Protein AF-0000000085017156 (afdb_homodimer)

Nearest PDB structures (foldseek):
  8r8n-assembly1_A  TM=7.788E-01  e=1.182E+00  synthetic construct
  6ie0-assembly2_D  TM=6.799E-01  e=1.915E+00  Bacillus subtilis subsp. subtilis str. 168
  2w43-assembly1_B  TM=5.289E-01  e=8.742E-01  Sulfurisphaera tokodaii
  4rdi-assembly1_A  TM=3.377E-01  e=1.432E-01  Escherichia coli
  4d7a-assembly1_B  TM=3.390E-01  e=3.850E-02  Escherichia coli K-12

Solvent-accessible surface area (backbone atoms only — not comparable to full-atom values): 27266 Å² total; per-residue (Å²): 95,56,35,33,30,32,40,78,35,66,10,46,35,32,31,46,71,68,34,80,76,44,66,38,75,46,70,22,38,32,42,58,64,44,29,73,76,68,62,40,72,56,54,42,51,66,54,46,51,52,51,52,51,46,40,32,71,72,44,12,53,71,41,73,66,38,49,48,66,31,86,66,73,81,54,92,76,42,72,30,41,30,50,24,35,21,36,75,68,58,74,23,64,30,34,28,44,66,31,75,26,29,11,17,32,39,32,60,40,35,33,39,44,23,22,44,38,52,84,57,68,42,74,74,43,34,33,47,34,70,62,40,44,50,53,39,44,76,58,56,31,42,60,73,30,74,83,57,5,48,78,43,60,56,62,40,49,53,50,43,43,73,73,65,51,72,42,34,36,32,58,31,64,45,70,69,54,21,44,56,30,37,74,72,58,35,44,27,32,36,38,76,37,57,53,55,79,82,54,80,59,52,62,71,33,32,21,26,34,45,29,65,34,14,40,47,62,69,70,62,56,67,70,45,35,21,34,40,46,36,51,62,28,36,38,10,36,33,73,67,27,31,46,36,53,46,51,31,49,67,77,48,67,22,34,35,37,38,75,45,81,49,77,60,72,42,88,67,45,37,33,57,58,59,96,55,32,32,31,32,39,78,34,66,9,47,33,34,32,45,70,69,34,80,77,45,67,37,76,47,70,22,37,32,39,58,65,45,29,72,77,68,62,40,73,55,54,40,51,65,54,47,51,52,51,53,52,45,40,33,71,72,45,12,53,70,41,71,66,39,50,48,65,30,86,66,74,81,53,91,74,42,72,30,43,30,51,23,36,22,36,74,68,59,75,24,65,31,36,31,43,66,31,74,24,29,11,17,34,37,33,60,39,36,33,39,44,23,24,44,38,54,84,57,69,44,74,75,42,33,33,47,34,68,62,40,45,51,53,39,44,76,56,56,31,42,60,74,30,73,83,57,6,49,77,45,59,56,61,39,48,52,50,43,45,72,73,64,53,72,42,34,35,32,57,32,63,44,69,68,54,21,44,56,30,37,74,73,58,34,46,25,32,36,38,75,37,56,52,55,80,83,53,81,58,52,61,72,32,32,21,25,34,45,28,66,34,14,40,47,62,68,70,62,56,67,70,46,34,21,34,40,47,34,52,64,29,35,39,10,35,32,74,66,28,30,47,38,53,47,52,31,50,68,77,48,67,23,34,36,36,38,76,47,79,48,76,63,72,44,89,66,45,36,33,56,57,60

Secondary structure (DSSP, 8-state):
-EEEEEETTTEEEEEETTEEEEEPPPS--B-HHHHHHH--SS--HHHHHHHHHHHHHHH-TTSTT------S-SSSS-HHHHHHHHHHTTS-SEEEEEETTTEEEEE--HHHHHHHHTT--EEEE----HHHHHHHHHTTEEES-TTT----HHHHHHHHHHTT-SSEEEEESSHHHHHHHHHTTPEEEE-S-TTPPP-TTHHHH-SEEE-TT-HHHHHH----SEEE-SSS-EEE-SHHHHHHHHHHHTT-SSEEEEE-PSP---SS--BS--/-EEEEEETTTEEEEEETTEEEEEPPPS--B-HHHHHHH--SS--HHHHHHHHHHHHHHH-TTSTT------S-SSSS-HHHHHHHHHHTTS-SEEEEEETTTEEEEE--HHHHHHHHTT--EEEE----HHHHHHHHHTTEEES-TTT----HHHHHHHHHHTT-SSEEEEESSHHHHHHHHHTTPEEEE-S-TTPPP-TTHHHH-SEEE-TT-HHHHHH----SEEE-SSS-EEE-SHHHHHHHHHHHTT-SSEEEEE-PSP---SS--BS--

Structure (mmCIF, N/CA/C/O backbone):
data_AF-0000000085017156-model_v1
#
loop_
_entity.id
_entity.type
_entity.pdbx_description
1 polymer 'Methanogenesis marker protein 8'
#
loop_
_atom_site.group_PDB
_atom_site.id
_atom_site.type_symbol
_atom_site.label_atom_id
_atom_site.label_alt_id
_atom_site.label_comp_id
_atom_site.label_asym_id
_atom_site.label_entity_id
_atom_site.label_seq_id
_atom_site.pdbx_PDB_ins_code
_atom_site.Cartn_x
_atom_site.Cartn_y
_atom_site.Cartn_z
_atom_site.occupancy
_atom_site.B_iso_or_equiv
_atom_site.auth_seq_id
_atom_site.auth_comp_id
_atom_site.auth_asym_id
_atom_site.auth_atom_id
_atom_site.pdbx_PDB_model_num
ATOM 1 N N . MET A 1 1 ? 1.215 -35.625 -26.469 1 91 1 MET A N 1
ATOM 2 C CA . MET A 1 1 ? 1.948 -35.094 -25.328 1 91 1 MET A CA 1
ATOM 3 C C . MET A 1 1 ? 1.06 -35.031 -24.094 1 91 1 MET A C 1
ATOM 5 O O . MET A 1 1 ? -0.112 -34.656 -24.172 1 91 1 MET A O 1
ATOM 9 N N . ARG A 1 2 ? 1.59 -35.531 -22.953 1 96.69 2 ARG A N 1
ATOM 10 C CA . ARG A 1 2 ? 0.838 -35.656 -21.719 1 96.69 2 ARG A CA 1
ATOM 11 C C . ARG A 1 2 ? 1.149 -34.5 -20.766 1 96.69 2 ARG A C 1
ATOM 13 O O . ARG A 1 2 ? 2.307 -34.125 -20.625 1 96.69 2 ARG A O 1
ATOM 20 N N . HIS A 1 3 ? 0.114 -33.969 -20.172 1 98.31 3 HIS A N 1
ATOM 21 C CA . HIS A 1 3 ? 0.19 -32.906 -19.156 1 98.31 3 HIS A CA 1
ATOM 22 C C . HIS A 1 3 ? -0.714 -33.25 -17.969 1 98.31 3 HIS A C 1
ATOM 24 O O . HIS A 1 3 ? -1.795 -33.812 -18.156 1 98.31 3 HIS A O 1
ATOM 30 N N . VAL A 1 4 ? -0.278 -32.969 -16.797 1 98.5 4 VAL A N 1
ATOM 31 C CA . VAL A 1 4 ? -1.047 -33.156 -15.562 1 98.5 4 VAL A CA 1
ATOM 32 C C . VAL A 1 4 ? -1.083 -31.859 -14.766 1 98.5 4 VAL A C 1
ATOM 34 O O . VAL A 1 4 ? -0.052 -31.203 -14.578 1 98.5 4 VAL A O 1
ATOM 37 N N . MET A 1 5 ? -2.207 -31.438 -14.336 1 98 5 MET A N 1
ATOM 38 C CA . MET A 1 5 ? -2.324 -30.266 -13.477 1 98 5 MET A CA 1
ATOM 39 C C . MET A 1 5 ? -3.357 -30.5 -12.375 1 98 5 MET A C 1
ATOM 41 O O . MET A 1 5 ? -4.156 -31.422 -12.453 1 98 5 MET A O 1
ATOM 45 N N . GLU A 1 6 ? -3.229 -29.781 -11.328 1 97.25 6 GLU A N 1
ATOM 46 C CA . GLU A 1 6 ? -4.301 -29.641 -10.344 1 97.25 6 GLU A CA 1
ATOM 47 C C . GLU A 1 6 ? -5.039 -28.312 -10.523 1 97.25 6 GLU A C 1
ATOM 49 O O . GLU A 1 6 ? -4.418 -27.25 -10.562 1 97.25 6 GLU A O 1
ATOM 54 N N . ALA A 1 7 ? -6.312 -28.453 -10.734 1 94 7 ALA A N 1
ATOM 55 C CA . ALA A 1 7 ? -7.078 -27.25 -11.039 1 94 7 ALA A CA 1
ATOM 56 C C . ALA A 1 7 ? -8.406 -27.234 -10.281 1 94 7 ALA A C 1
ATOM 58 O O . ALA A 1 7 ? -8.922 -28.281 -9.906 1 94 7 ALA A O 1
ATOM 59 N N . LEU A 1 8 ? -8.875 -26 -10.062 1 91.19 8 LEU A N 1
ATOM 60 C CA . LEU A 1 8 ? -10.203 -25.766 -9.508 1 91.19 8 LEU A CA 1
ATOM 61 C C . LEU A 1 8 ? -10.508 -26.766 -8.391 1 91.19 8 LEU A C 1
ATOM 63 O O . LEU A 1 8 ? -11.109 -27.812 -8.641 1 91.19 8 LEU A O 1
ATOM 67 N N . GLY A 1 9 ? -10.156 -26.406 -7.215 1 92.19 9 GLY A N 1
ATOM 68 C CA . GLY A 1 9 ? -10.461 -27.297 -6.102 1 92.19 9 GLY A CA 1
ATOM 69 C C . GLY A 1 9 ? -9.414 -28.375 -5.895 1 92.19 9 GLY A C 1
ATOM 70 O O . GLY A 1 9 ? -9.719 -29.453 -5.379 1 92.19 9 GLY A O 1
ATOM 71 N N . LYS A 1 10 ? -8.383 -28.281 -6.477 1 95.31 10 LYS A N 1
ATOM 72 C CA . LYS A 1 10 ? -7.27 -29.219 -6.359 1 95.31 10 LYS A CA 1
ATOM 73 C C . LYS A 1 10 ? -7.605 -30.562 -6.992 1 95.31 10 LYS A C 1
ATOM 75 O O . LYS A 1 10 ? -7.262 -31.609 -6.449 1 95.31 10 LYS A O 1
ATOM 80 N N . ALA A 1 11 ? -8.273 -30.516 -8.031 1 97.38 11 ALA A N 1
ATOM 81 C CA . ALA A 1 11 ? -8.578 -31.734 -8.781 1 97.38 11 ALA A CA 1
ATOM 82 C C . ALA A 1 11 ? -7.484 -32.031 -9.797 1 97.38 11 ALA A C 1
ATOM 84 O O . ALA A 1 11 ? -7.008 -31.141 -10.492 1 97.38 11 ALA A O 1
ATOM 85 N N . LYS A 1 12 ? -7.129 -33.312 -9.883 1 98.19 12 LYS A N 1
ATOM 86 C CA . LYS A 1 12 ? -6.164 -33.75 -10.891 1 98.19 12 LYS A CA 1
ATOM 87 C C . LYS A 1 12 ? -6.805 -33.781 -12.281 1 98.19 12 LYS A C 1
ATOM 89 O O . LYS A 1 12 ? -7.875 -34.375 -12.453 1 98.19 12 LYS A O 1
ATOM 94 N N . VAL A 1 13 ? -6.18 -33.188 -13.188 1 98.62 13 VAL A N 1
ATOM 95 C CA . VAL A 1 13 ? -6.629 -33.188 -14.57 1 98.62 13 VAL A CA 1
ATOM 96 C C . VAL A 1 13 ? -5.492 -33.656 -15.484 1 98.62 13 VAL A C 1
ATOM 98 O O . VAL A 1 13 ? -4.348 -33.219 -15.336 1 98.62 13 VAL A O 1
ATOM 101 N N . ILE A 1 14 ? -5.82 -34.562 -16.375 1 98.75 14 ILE A N 1
ATOM 102 C CA . ILE A 1 14 ? -4.848 -35.062 -17.344 1 98.75 14 ILE A CA 1
ATOM 103 C C . ILE A 1 14 ? -5.285 -34.656 -18.766 1 98.75 14 ILE A C 1
ATOM 105 O O . ILE A 1 14 ? -6.434 -34.906 -19.156 1 98.75 14 ILE A O 1
ATOM 109 N N . VAL A 1 15 ? -4.445 -34.031 -19.438 1 98.44 15 VAL A N 1
ATOM 110 C CA . VAL A 1 15 ? -4.668 -33.625 -20.828 1 98.44 15 VAL A CA 1
ATOM 111 C C . VAL A 1 15 ? -3.67 -34.344 -21.734 1 98.44 15 VAL A C 1
ATOM 113 O O . VAL A 1 15 ? -2.467 -34.375 -21.453 1 98.44 15 VAL A O 1
ATOM 116 N N . GLU A 1 16 ? -4.15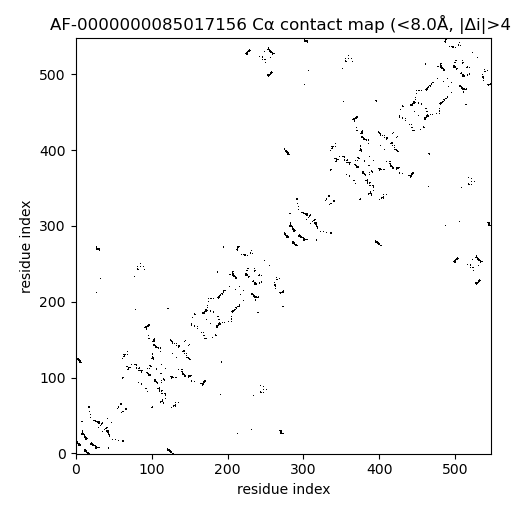6 -34.969 -22.75 1 98.12 16 GLU A N 1
ATOM 117 C CA . GLU A 1 16 ? -3.328 -35.625 -23.766 1 98.12 16 GLU A CA 1
ATOM 118 C C . GLU A 1 16 ? -3.648 -35.125 -25.156 1 98.12 16 GLU A C 1
ATOM 120 O O . GLU A 1 16 ? -4.797 -35.188 -25.609 1 98.12 16 GLU A O 1
ATOM 125 N N . ASP A 1 17 ? -2.635 -34.688 -25.781 1 96.12 17 ASP A N 1
ATOM 126 C CA . ASP A 1 17 ? -2.746 -34.188 -27.156 1 96.12 17 ASP A CA 1
ATOM 127 C C . ASP A 1 17 ? -3.895 -33.188 -27.281 1 96.12 17 ASP A C 1
ATOM 129 O O . ASP A 1 17 ? -4.734 -33.312 -28.172 1 96.12 17 ASP A O 1
ATOM 133 N N . GLY A 1 18 ? -3.992 -32.375 -26.266 1 95.88 18 GLY A N 1
ATOM 134 C CA . GLY A 1 18 ? -4.926 -31.266 -26.312 1 95.88 18 GLY A CA 1
ATOM 135 C C . GLY A 1 18 ? -6.328 -31.656 -25.891 1 95.88 18 GLY A C 1
ATOM 136 O O . GLY A 1 18 ? -7.258 -30.844 -26 1 95.88 18 GLY A O 1
ATOM 137 N N . LYS A 1 19 ? -6.457 -32.812 -25.359 1 97.75 19 LYS A N 1
ATOM 138 C CA . LYS A 1 19 ? -7.777 -33.281 -24.922 1 97.75 19 LYS A CA 1
ATOM 139 C C . LYS A 1 19 ? -7.77 -33.688 -23.453 1 97.75 19 LYS A C 1
ATOM 141 O O . LYS A 1 19 ? -6.84 -34.375 -23 1 97.75 19 LYS A O 1
ATOM 146 N N . VAL A 1 20 ? -8.805 -33.25 -22.812 1 98.5 20 VAL A N 1
ATOM 147 C CA . VAL A 1 20 ? -8.938 -33.688 -21.422 1 98.5 20 VAL A CA 1
ATOM 148 C C . VAL A 1 20 ? -9.312 -35.156 -21.359 1 98.5 20 VAL A C 1
ATOM 150 O O . VAL A 1 20 ? -10.367 -35.562 -21.859 1 98.5 20 VAL A O 1
ATOM 153 N N . VAL A 1 21 ? -8.555 -35.969 -20.719 1 98.5 21 VAL A N 1
ATOM 154 C CA . VAL A 1 21 ? -8.82 -37.406 -20.734 1 98.5 21 VAL A CA 1
ATOM 155 C C . VAL A 1 21 ? -9.172 -37.875 -19.344 1 98.5 21 VAL A C 1
ATOM 157 O O . VAL A 1 21 ? -9.672 -39 -19.172 1 98.5 21 VAL A O 1
ATOM 160 N N . TYR A 1 22 ? -8.922 -37.062 -18.359 1 98.62 22 TYR A N 1
ATOM 161 C CA . TYR A 1 22 ? -9.234 -37.438 -16.984 1 98.62 22 TYR A CA 1
ATOM 162 C C . TYR A 1 22 ? -9.477 -36.219 -16.109 1 98.62 22 TYR A C 1
ATOM 164 O O . TYR A 1 22 ? -8.781 -35.219 -16.25 1 98.62 22 TYR A O 1
ATOM 172 N N . VAL A 1 23 ? -10.422 -36.219 -15.281 1 98.56 23 VAL A N 1
ATOM 173 C CA . VAL A 1 23 ? -10.688 -35.25 -14.234 1 98.56 23 VAL A CA 1
ATOM 174 C C . VAL A 1 23 ? -10.953 -35.969 -12.914 1 98.56 23 VAL A C 1
ATOM 176 O O . VAL A 1 23 ? -11.867 -36.781 -12.82 1 98.56 23 VAL A O 1
ATOM 179 N N . GLY A 1 24 ? -10.109 -35.656 -11.992 1 98.06 24 GLY A N 1
ATOM 180 C CA . GLY A 1 24 ? -10.297 -36.25 -10.672 1 98.06 24 GLY A CA 1
ATOM 181 C C . GLY A 1 24 ? -11.328 -35.531 -9.836 1 98.06 24 GLY A C 1
ATOM 182 O O . GLY A 1 24 ? -11.82 -34.469 -10.234 1 98.06 24 GLY A O 1
ATOM 183 N N . GLU A 1 25 ? -11.633 -36.125 -8.664 1 97.38 25 GLU A N 1
ATOM 184 C CA . GLU A 1 25 ? -12.578 -35.531 -7.734 1 97.38 25 GLU A CA 1
ATOM 185 C C . GLU A 1 25 ? -11.992 -34.281 -7.09 1 97.38 25 GLU A C 1
ATOM 187 O O . GLU A 1 25 ? -10.867 -34.312 -6.586 1 97.38 25 GLU A O 1
ATOM 192 N N . PRO A 1 26 ? -12.75 -33.156 -7.195 1 97.44 26 PRO A N 1
ATOM 193 C CA . PRO A 1 26 ? -12.25 -31.953 -6.504 1 97.44 26 PRO A CA 1
ATOM 194 C C . PRO A 1 26 ? -12.266 -32.094 -4.984 1 97.44 26 PRO A C 1
ATOM 196 O O . PRO A 1 26 ? -13.18 -32.719 -4.426 1 97.44 26 PRO A O 1
ATOM 199 N N . LYS A 1 27 ? -11.297 -31.547 -4.32 1 96.94 27 LYS A N 1
ATOM 200 C CA . LYS A 1 27 ? -11.211 -31.562 -2.861 1 96.94 27 LYS A CA 1
ATOM 201 C C . LYS A 1 27 ? -11.875 -30.328 -2.268 1 96.94 27 LYS A C 1
ATOM 203 O O . LYS A 1 27 ? -12.297 -30.328 -1.111 1 96.94 27 LYS A O 1
ATOM 208 N N . VAL A 1 28 ? -11.844 -29.234 -2.992 1 96.56 28 VAL A N 1
ATOM 209 C CA . VAL A 1 28 ? -12.547 -28 -2.658 1 96.56 28 VAL A CA 1
ATOM 210 C C . VAL A 1 28 ? -13.789 -27.859 -3.531 1 96.56 28 VAL A C 1
ATOM 212 O O . VAL A 1 28 ? -13.719 -28 -4.754 1 96.56 28 VAL A O 1
ATOM 215 N N . LYS A 1 29 ? -14.867 -27.438 -2.994 1 96.12 29 LYS A N 1
ATOM 216 C CA . LYS A 1 29 ? -16.125 -27.516 -3.721 1 96.12 29 LYS A CA 1
ATOM 217 C C . LYS A 1 29 ? -16.641 -26.109 -4.062 1 96.12 29 LYS A C 1
ATOM 219 O O . LYS A 1 29 ? -17.531 -25.953 -4.906 1 96.12 29 LYS A O 1
ATOM 224 N N . TYR A 1 30 ? -16.125 -25.219 -3.299 1 96.88 30 TYR A N 1
ATOM 225 C CA . TYR A 1 30 ? -16.547 -23.844 -3.527 1 96.88 30 TYR A CA 1
ATOM 226 C C . TYR A 1 30 ? -15.383 -22.875 -3.408 1 96.88 30 TYR A C 1
ATOM 228 O O . TYR A 1 30 ? -14.547 -23.016 -2.516 1 96.88 30 TYR A O 1
ATOM 236 N N . CYS A 1 31 ? -15.352 -21.922 -4.332 1 94.62 31 CYS A N 1
ATOM 237 C CA . CYS A 1 31 ? -14.383 -20.828 -4.305 1 94.62 31 CYS A CA 1
ATOM 238 C C . CYS A 1 31 ? -15.047 -19.516 -4.703 1 94.62 31 CYS A C 1
ATOM 240 O O . CYS A 1 31 ? -15.602 -19.406 -5.793 1 94.62 31 CYS A O 1
ATOM 242 N N . PRO A 1 32 ? -14.93 -18.547 -3.828 1 93.88 32 PRO A N 1
ATOM 243 C CA . PRO A 1 32 ? -15.562 -17.25 -4.121 1 93.88 32 PRO A CA 1
ATOM 244 C C . PRO A 1 32 ? -15.047 -16.625 -5.41 1 93.88 32 PRO A C 1
ATOM 246 O O . PRO A 1 32 ? -15.789 -15.922 -6.102 1 93.88 32 PRO A O 1
ATOM 249 N N . LEU A 1 33 ? -13.844 -16.875 -5.75 1 89.25 33 LEU A N 1
ATOM 250 C CA . LEU A 1 33 ? -13.258 -16.297 -6.953 1 89.25 33 LEU A CA 1
ATOM 251 C C . LEU A 1 33 ? -13.93 -16.859 -8.203 1 89.25 33 LEU A C 1
ATOM 253 O O . LEU A 1 33 ? -14.305 -16.109 -9.102 1 89.25 33 LEU A O 1
ATOM 257 N N . PHE A 1 34 ? -14.078 -18.109 -8.227 1 90.88 34 PHE A N 1
ATOM 258 C CA . PHE A 1 34 ? -14.695 -18.734 -9.391 1 90.88 34 PHE A CA 1
ATOM 259 C C . PHE A 1 34 ? -16.188 -18.438 -9.445 1 90.88 34 PHE A C 1
ATOM 261 O O . PHE A 1 34 ? -16.766 -18.297 -10.531 1 90.88 34 PHE A O 1
ATOM 268 N N . ALA A 1 35 ? -16.766 -18.359 -8.258 1 92.75 35 ALA A N 1
ATOM 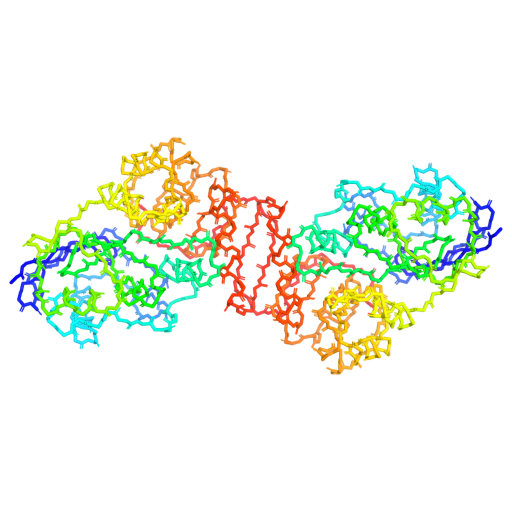269 C CA . ALA A 1 35 ? -18.172 -17.984 -8.203 1 92.75 35 ALA A CA 1
ATOM 270 C C . ALA A 1 35 ? -18.391 -16.578 -8.781 1 92.75 35 ALA A C 1
ATOM 272 O O . ALA A 1 35 ? -19.297 -16.375 -9.594 1 92.75 35 ALA A O 1
ATOM 273 N N . LYS A 1 36 ? -17.547 -15.719 -8.438 1 87.56 36 LYS A N 1
ATOM 274 C CA . LYS A 1 36 ? -17.672 -14.32 -8.836 1 87.56 36 LYS A CA 1
ATOM 275 C C . LYS A 1 36 ? -17.328 -14.141 -10.312 1 87.56 36 LYS A C 1
ATOM 277 O O . LYS A 1 36 ? -18.062 -13.477 -11.055 1 87.56 36 LYS A O 1
ATOM 282 N N . HIS A 1 37 ? -16.281 -14.789 -10.82 1 84.12 37 HIS A N 1
ATOM 283 C CA . HIS A 1 37 ? -15.727 -14.453 -12.125 1 84.12 37 HIS A CA 1
ATOM 284 C C . HIS A 1 37 ? -16.219 -15.414 -13.195 1 84.12 37 HIS A C 1
ATOM 286 O O . HIS A 1 37 ? -16.203 -15.086 -14.391 1 84.12 37 HIS A O 1
ATOM 292 N N . ARG A 1 38 ? -16.672 -16.594 -12.719 1 87.69 38 ARG A N 1
ATOM 293 C CA . ARG A 1 38 ? -17.047 -17.594 -13.727 1 87.69 38 ARG A CA 1
ATOM 294 C C . ARG A 1 38 ? -18.438 -18.141 -13.461 1 87.69 38 ARG A C 1
ATOM 296 O O . ARG A 1 38 ? -18.938 -18.953 -14.234 1 87.69 38 ARG A O 1
ATOM 303 N N . GLY A 1 39 ? -18.984 -17.781 -12.344 1 90.25 39 GLY A N 1
ATOM 304 C CA . GLY A 1 39 ? -20.328 -18.234 -12.016 1 90.25 39 GLY A CA 1
ATOM 305 C C . GLY A 1 39 ? -20.359 -19.672 -11.523 1 90.25 39 GLY A C 1
ATOM 306 O O . GLY A 1 39 ? -21.422 -20.281 -11.484 1 90.25 39 GLY A O 1
ATOM 307 N N . ILE A 1 40 ? -19.25 -20.203 -11.211 1 92.06 40 ILE A N 1
ATOM 308 C CA . ILE A 1 40 ? -19.172 -21.578 -10.734 1 92.06 40 ILE A CA 1
ATOM 309 C C . ILE A 1 40 ? -19.469 -21.625 -9.242 1 92.06 40 ILE A C 1
ATOM 311 O O . ILE A 1 40 ? -18.594 -21.406 -8.414 1 92.06 40 ILE A O 1
ATOM 315 N N . LYS A 1 41 ? -20.656 -21.969 -8.867 1 92.62 41 LYS A N 1
ATOM 316 C CA . LYS A 1 41 ? -21.094 -21.984 -7.477 1 92.62 41 LYS A CA 1
ATOM 317 C C . LYS A 1 41 ? -20.719 -23.281 -6.789 1 92.62 41 LYS A C 1
ATOM 319 O O . LYS A 1 41 ? -20.672 -23.359 -5.559 1 92.62 41 LYS A O 1
ATOM 324 N N . GLU A 1 42 ? -20.547 -24.281 -7.711 1 95.81 42 GLU A N 1
ATOM 325 C CA . GLU A 1 42 ? -20.062 -25.578 -7.242 1 95.81 42 GLU A CA 1
ATOM 326 C C . GLU A 1 42 ? -19.016 -26.156 -8.195 1 95.81 42 GLU A C 1
ATOM 328 O O . GLU A 1 42 ? -19.281 -26.281 -9.398 1 95.81 42 GLU A O 1
ATOM 333 N N . ILE A 1 43 ? -17.969 -26.547 -7.598 1 97.19 43 ILE A N 1
ATOM 334 C CA . ILE A 1 43 ? -16.891 -27.109 -8.398 1 97.19 43 ILE A CA 1
ATOM 335 C C . ILE A 1 43 ? -17.109 -28.625 -8.555 1 97.19 43 ILE A C 1
ATOM 337 O O . ILE A 1 43 ? -16.984 -29.375 -7.586 1 97.19 43 ILE A O 1
ATOM 341 N N . THR A 1 44 ? -17.438 -29.016 -9.719 1 97.06 44 THR A N 1
ATOM 342 C CA . THR A 1 44 ? -17.656 -30.422 -10.055 1 97.06 44 THR A CA 1
ATOM 343 C C . THR A 1 44 ? -16.688 -30.875 -11.148 1 97.06 44 THR A C 1
ATOM 345 O O . THR A 1 44 ? -16.031 -30.047 -11.781 1 97.06 44 THR A O 1
ATOM 348 N N . LYS A 1 45 ? -16.656 -32.219 -11.375 1 97.69 45 LYS A N 1
ATOM 349 C CA . LYS A 1 45 ? -15.812 -32.75 -12.438 1 97.69 45 LYS A CA 1
ATOM 350 C C . LYS A 1 45 ? -16.188 -32.156 -13.789 1 97.69 45 LYS A C 1
ATOM 352 O O . LYS A 1 45 ? -15.32 -31.859 -14.609 1 97.69 45 LYS A O 1
ATOM 357 N N . GLU A 1 46 ? -17.453 -32 -13.906 1 97.06 46 GLU A N 1
ATOM 358 C CA . GLU A 1 46 ? -17.969 -31.484 -15.172 1 97.06 46 GLU A CA 1
ATOM 359 C C . GLU A 1 46 ? -17.547 -30.031 -15.367 1 97.06 46 GLU A C 1
ATOM 361 O O . GLU A 1 46 ? -17.094 -29.641 -16.453 1 97.06 46 GLU A O 1
ATOM 366 N N . GLU A 1 47 ? -17.688 -29.219 -14.336 1 96.81 47 GLU A N 1
ATOM 367 C CA . GLU A 1 47 ? -17.297 -27.812 -14.406 1 96.81 47 GLU A CA 1
ATOM 368 C C . GLU A 1 47 ? -15.805 -27.656 -14.633 1 96.81 47 GLU A C 1
ATOM 370 O O . GLU A 1 47 ? -15.367 -26.766 -15.359 1 96.81 47 GLU A O 1
ATOM 375 N N . ILE A 1 48 ? -15.055 -28.5 -14.023 1 97.62 48 ILE A N 1
ATOM 376 C CA . ILE A 1 48 ? -13.609 -28.484 -14.172 1 97.62 48 ILE A CA 1
ATOM 377 C C . ILE A 1 48 ? -13.234 -28.797 -15.625 1 97.62 48 ILE A C 1
ATOM 379 O O . ILE A 1 48 ? -12.438 -28.078 -16.234 1 97.62 48 ILE A O 1
ATOM 383 N N . LYS A 1 49 ? -13.789 -29.859 -16.125 1 98 49 LYS A N 1
ATOM 384 C CA . LYS A 1 49 ? -13.516 -30.25 -17.5 1 98 49 LYS A CA 1
ATOM 385 C C . LYS A 1 49 ? -13.836 -29.109 -18.469 1 98 49 LYS A C 1
ATOM 387 O O . LYS A 1 49 ? -13.016 -28.766 -19.312 1 98 49 LYS A O 1
ATOM 392 N N . LYS A 1 50 ? -14.992 -28.562 -18.281 1 96.94 50 LYS A N 1
ATOM 393 C CA . LYS A 1 50 ? -15.414 -27.453 -19.125 1 96.94 50 LYS A CA 1
ATOM 394 C C . LYS A 1 50 ? -14.43 -26.281 -19.031 1 96.94 50 LYS A C 1
ATOM 396 O O . LYS A 1 50 ? -14.109 -25.656 -20.047 1 96.94 50 LYS A O 1
ATOM 401 N N . ASN A 1 51 ? -14.047 -25.984 -17.859 1 96.19 51 ASN A N 1
ATOM 402 C CA . ASN A 1 51 ? -13.125 -24.875 -17.625 1 96.19 51 ASN A CA 1
ATOM 403 C C . ASN A 1 51 ? -11.781 -25.109 -18.328 1 96.19 51 ASN A C 1
ATOM 405 O O . ASN A 1 51 ? -11.234 -24.203 -18.953 1 96.19 51 ASN A O 1
ATOM 409 N N . ILE A 1 52 ? -11.234 -26.312 -18.219 1 97.5 52 ILE A N 1
ATOM 410 C CA . ILE A 1 52 ? -9.945 -26.625 -18.828 1 97.5 52 ILE A CA 1
ATOM 411 C C . ILE A 1 52 ? -10.07 -26.625 -20.344 1 97.5 52 ILE A C 1
ATOM 413 O O . ILE A 1 52 ? -9.195 -26.109 -21.047 1 97.5 52 ILE A O 1
ATOM 417 N N . GLU A 1 53 ? -11.141 -27.156 -20.812 1 98.06 53 GLU A N 1
ATOM 418 C CA . GLU A 1 53 ? -11.375 -27.141 -22.25 1 98.06 53 GLU A CA 1
ATOM 419 C C . GLU A 1 53 ? -11.492 -25.703 -22.766 1 98.06 53 GLU A C 1
ATOM 421 O O . GLU A 1 53 ? -11.008 -25.391 -23.859 1 98.06 53 GLU A O 1
ATOM 426 N N . PHE A 1 54 ? -12.148 -24.906 -21.984 1 96.5 54 PHE A N 1
ATOM 427 C CA . PHE A 1 54 ? -12.227 -23.5 -22.328 1 96.5 54 PHE A CA 1
ATOM 428 C C . PHE A 1 54 ? -10.836 -22.891 -22.422 1 96.5 54 PHE A C 1
ATOM 430 O O . PHE A 1 54 ? -10.547 -22.125 -23.344 1 96.5 54 PHE A O 1
ATOM 437 N N . ARG A 1 55 ? -9.922 -23.188 -21.516 1 96.94 55 ARG A N 1
ATOM 438 C CA . ARG A 1 55 ? -8.57 -22.656 -21.5 1 96.94 55 ARG A CA 1
ATOM 439 C C . ARG A 1 55 ? -7.773 -23.141 -22.719 1 96.94 55 ARG A C 1
ATOM 441 O O . ARG A 1 55 ? -7 -22.375 -23.297 1 96.94 55 ARG A O 1
ATOM 448 N N . ILE A 1 56 ? -7.969 -24.375 -23.031 1 97.88 56 ILE A N 1
ATOM 449 C CA . ILE A 1 56 ? -7.305 -24.938 -24.203 1 97.88 56 ILE A CA 1
ATOM 450 C C . ILE A 1 56 ? -7.734 -24.188 -25.453 1 97.88 56 ILE A C 1
ATOM 452 O O . ILE A 1 56 ? -6.902 -23.828 -26.297 1 97.88 56 ILE A O 1
ATOM 456 N N . LYS A 1 57 ? -9.023 -23.922 -25.5 1 97.38 57 LYS A N 1
ATOM 457 C CA . LYS A 1 57 ? -9.578 -23.25 -26.672 1 97.38 57 LYS A CA 1
ATOM 458 C C . LYS A 1 57 ? -9.203 -21.766 -26.672 1 97.38 57 LYS A C 1
ATOM 460 O O . LYS A 1 57 ? -8.898 -21.203 -27.734 1 97.38 57 LYS A O 1
ATOM 465 N N . ASP A 1 58 ? -9.25 -21.156 -25.531 1 95.88 58 ASP A N 1
ATOM 466 C CA . ASP A 1 58 ? -9.156 -19.719 -25.406 1 95.88 58 ASP A CA 1
ATOM 467 C C . ASP A 1 58 ? -7.719 -19.234 -25.609 1 95.88 58 ASP A C 1
ATOM 469 O O . ASP A 1 58 ? -7.48 -18.266 -26.328 1 95.88 58 ASP A O 1
ATOM 473 N N . PHE A 1 59 ? -6.715 -19.969 -24.906 1 96.44 59 PHE A N 1
ATOM 474 C CA . PHE A 1 59 ? -5.367 -19.438 -25.016 1 96.44 59 PHE A CA 1
ATOM 475 C C . PHE A 1 59 ? -4.359 -20.547 -25.297 1 96.44 59 PHE A C 1
ATOM 477 O O . PHE A 1 59 ? -3.15 -20.344 -25.141 1 96.44 59 PHE A O 1
ATOM 484 N N . GLY A 1 60 ? -4.84 -21.719 -25.594 1 98.06 60 GLY A N 1
ATOM 485 C CA . GLY A 1 60 ? -3.984 -22.781 -26.094 1 98.06 60 GLY A CA 1
ATOM 486 C C . GLY A 1 60 ? -3.277 -23.562 -25 1 98.06 60 GLY A C 1
ATOM 487 O O . GLY A 1 60 ? -2.182 -24.078 -25.203 1 98.06 60 GLY A O 1
ATOM 488 N N . LEU A 1 61 ? -3.867 -23.594 -23.844 1 98 61 LEU A N 1
ATOM 489 C CA . LEU A 1 61 ? -3.289 -24.344 -22.734 1 98 61 LEU A CA 1
ATOM 490 C C . LEU A 1 61 ? -2.904 -25.75 -23.188 1 98 61 LEU A C 1
ATOM 492 O O . LEU A 1 61 ? -3.711 -26.453 -23.812 1 98 61 LEU A O 1
ATOM 496 N N . PHE A 1 62 ? -1.594 -26.156 -23.031 1 98.38 62 PHE A N 1
ATOM 497 C CA . PHE A 1 62 ? -1.066 -27.5 -23.25 1 98.38 62 PHE A CA 1
ATOM 498 C C . PHE A 1 62 ? -0.998 -27.828 -24.734 1 98.38 62 PHE A C 1
ATOM 500 O O . PHE A 1 62 ? -0.887 -28.984 -25.125 1 98.38 62 PHE A O 1
ATOM 507 N N . THR A 1 63 ? -1.088 -26.859 -25.625 1 98.25 63 THR A N 1
ATOM 508 C CA . THR A 1 63 ? -1.026 -27.094 -27.062 1 98.25 63 THR A CA 1
ATOM 509 C C . THR A 1 63 ? 0.02 -26.203 -27.719 1 98.25 63 THR A C 1
ATOM 511 O O . THR A 1 63 ? 0.577 -25.312 -27.062 1 98.25 63 THR A O 1
ATOM 514 N N . LYS A 1 64 ? 0.24 -26.422 -28.984 1 97.94 64 LYS A N 1
ATOM 515 C CA . LYS A 1 64 ? 1.213 -25.641 -29.75 1 97.94 64 LYS A CA 1
ATOM 516 C C . LYS A 1 64 ? 0.739 -24.203 -29.938 1 97.94 64 LYS A C 1
ATOM 518 O O . LYS A 1 64 ? 1.534 -23.312 -30.266 1 97.94 64 LYS A O 1
ATOM 523 N N . ASP A 1 65 ? -0.566 -23.922 -29.734 1 97.81 65 ASP A N 1
ATOM 524 C CA . ASP A 1 65 ? -1.158 -22.609 -29.953 1 97.81 65 ASP A CA 1
ATOM 525 C C . ASP A 1 65 ? -1.132 -21.781 -28.672 1 97.81 65 ASP A C 1
ATOM 527 O O . ASP A 1 65 ? -1.785 -20.734 -28.578 1 97.81 65 ASP A O 1
ATOM 531 N N . ARG A 1 66 ? -0.401 -22.203 -27.719 1 98.56 66 ARG A N 1
ATOM 532 C CA . ARG A 1 66 ? -0.311 -21.562 -26.406 1 98.56 66 ARG A CA 1
ATOM 533 C C . ARG A 1 66 ? 0.107 -20.109 -26.547 1 98.56 66 ARG A C 1
ATOM 535 O O . ARG A 1 66 ? 1.161 -19.797 -27.109 1 98.56 66 ARG A O 1
ATOM 542 N N . LYS A 1 67 ? -0.735 -19.203 -26.047 1 98.19 67 LYS A N 1
ATOM 543 C CA . LYS A 1 67 ? -0.35 -17.797 -25.922 1 98.19 67 LYS A CA 1
ATOM 544 C C . LYS A 1 67 ? 0.62 -17.594 -24.766 1 98.19 67 LYS A C 1
ATOM 546 O O . LYS A 1 67 ? 0.322 -17.969 -23.625 1 98.19 67 LYS A O 1
ATOM 551 N N . VAL A 1 68 ? 1.748 -16.938 -25.047 1 98.5 68 VAL A N 1
ATOM 552 C CA . VAL A 1 68 ? 2.773 -16.922 -24 1 98.5 68 VAL A CA 1
ATOM 553 C C . VAL A 1 68 ? 2.934 -15.492 -23.469 1 98.5 68 VAL A C 1
ATOM 555 O O . VAL A 1 68 ? 3.578 -15.281 -22.438 1 98.5 68 VAL A O 1
ATOM 558 N N . LEU A 1 69 ? 2.359 -14.508 -24.109 1 98.44 69 LEU A N 1
ATOM 559 C CA . LEU A 1 69 ? 2.434 -13.117 -23.672 1 98.44 69 LEU A CA 1
ATOM 560 C C . LEU A 1 69 ? 1.058 -12.602 -23.266 1 98.44 69 LEU A C 1
ATOM 562 O O . LEU A 1 69 ? 0.049 -12.953 -23.875 1 98.44 69 LEU A O 1
ATOM 566 N N . GLU A 1 70 ? 1.014 -11.914 -22.219 1 97.19 70 GLU A N 1
ATOM 567 C CA . GLU A 1 70 ? -0.185 -11.211 -21.766 1 97.19 70 GLU A CA 1
ATOM 568 C C . GLU A 1 70 ? 0.17 -9.883 -21.109 1 97.19 70 GLU A C 1
ATOM 570 O O . GLU A 1 70 ? 0.952 -9.852 -20.156 1 97.19 70 GLU A O 1
ATOM 575 N N . LYS A 1 71 ? -0.347 -8.758 -21.609 1 94.56 71 LYS A N 1
ATOM 576 C CA . LYS A 1 71 ? -0.017 -7.434 -21.094 1 94.56 71 LYS A CA 1
ATOM 577 C C . LYS A 1 71 ? -1.014 -7 -20.016 1 94.56 71 LYS A C 1
ATOM 579 O O . LYS A 1 71 ? -0.697 -6.16 -19.172 1 94.56 71 LYS A O 1
ATOM 584 N N . ASP A 1 72 ? -2.182 -7.633 -20.141 1 92.44 72 ASP A N 1
ATOM 585 C CA . ASP A 1 72 ? -3.242 -7.219 -19.234 1 92.44 72 ASP A CA 1
ATOM 586 C C . ASP A 1 72 ? -3.207 -8.031 -17.938 1 92.44 72 ASP A C 1
ATOM 588 O O . ASP A 1 72 ? -2.742 -9.18 -17.938 1 92.44 72 ASP A O 1
ATOM 592 N N . TYR A 1 73 ? -3.715 -7.371 -16.969 1 90.12 73 TYR A N 1
ATOM 593 C CA . TYR A 1 73 ? -3.928 -8.102 -15.727 1 90.12 73 TYR A CA 1
ATOM 594 C C . TYR A 1 73 ? -5.184 -8.961 -15.805 1 90.12 73 TYR A C 1
ATOM 596 O O . TYR A 1 73 ? -6.215 -8.516 -16.312 1 90.12 73 TYR A O 1
ATOM 604 N N . ILE A 1 74 ? -5.062 -10.125 -15.328 1 89.38 74 ILE A N 1
ATOM 605 C CA . ILE A 1 74 ? -6.172 -11.07 -15.383 1 89.38 74 ILE A CA 1
ATOM 606 C C . ILE A 1 74 ? -7.062 -10.891 -14.156 1 89.38 74 ILE A C 1
ATOM 608 O O . ILE A 1 74 ? -8.289 -10.891 -14.273 1 89.38 74 ILE A O 1
ATOM 612 N N . VAL A 1 75 ? -6.48 -10.82 -12.969 1 90.69 75 VAL A N 1
ATOM 613 C CA . VAL A 1 75 ? -7.137 -10.477 -11.711 1 90.69 75 VAL A CA 1
ATOM 614 C C . VAL A 1 75 ? -6.379 -9.344 -11.023 1 90.69 75 VAL A C 1
ATOM 616 O O . VAL A 1 75 ? -5.246 -9.031 -11.398 1 90.69 75 VAL A O 1
ATOM 619 N N . PRO A 1 76 ? -6.922 -8.734 -10.102 1 92.62 76 PRO A N 1
ATOM 620 C CA . PRO A 1 76 ? -6.293 -7.547 -9.516 1 92.62 76 PRO A CA 1
ATOM 621 C C . PRO A 1 76 ? -4.957 -7.859 -8.836 1 92.62 76 PRO A C 1
ATOM 623 O O . PRO A 1 76 ? -3.99 -7.113 -9 1 92.62 76 PRO A O 1
ATOM 626 N N . PHE A 1 77 ? -4.996 -9.023 -8.039 1 93.69 77 PHE A N 1
ATOM 627 C CA . PHE A 1 77 ? -3.734 -9.281 -7.359 1 93.69 77 PHE A CA 1
ATOM 628 C C . PHE A 1 77 ? -3.521 -10.781 -7.16 1 93.69 77 PHE A C 1
ATOM 630 O O . PHE A 1 77 ? -3.385 -11.25 -6.031 1 93.69 77 PHE A O 1
ATOM 637 N N . GLY A 1 78 ? -3.266 -11.445 -8.164 1 95.5 78 GLY A N 1
ATOM 638 C CA . GLY A 1 78 ? -2.758 -12.812 -8.117 1 95.5 78 GLY A CA 1
ATOM 639 C C . GLY A 1 78 ? -1.243 -12.883 -8.148 1 95.5 78 GLY A C 1
ATOM 640 O O . GLY A 1 78 ? -0.567 -11.852 -8.203 1 95.5 78 GLY A O 1
ATOM 641 N N . ALA A 1 79 ? -0.779 -14.078 -8.07 1 97.12 79 ALA A N 1
ATOM 642 C CA . ALA A 1 79 ? 0.669 -14.258 -8.031 1 97.12 79 ALA A CA 1
ATOM 643 C C . ALA A 1 79 ? 1.326 -13.688 -9.281 1 97.12 79 ALA A C 1
ATOM 645 O O . ALA A 1 79 ? 2.33 -12.977 -9.203 1 97.12 79 ALA A O 1
ATOM 646 N N . SER A 1 80 ? 0.793 -13.961 -10.445 1 97.69 80 SER A N 1
ATOM 647 C CA . SER A 1 80 ? 1.396 -13.492 -11.688 1 97.69 80 SER A CA 1
ATOM 648 C C . SER A 1 80 ? 1.33 -11.969 -11.797 1 97.69 80 SER A C 1
ATOM 650 O O . SER A 1 80 ? 2.291 -11.336 -12.227 1 97.69 80 SER A O 1
ATOM 652 N N . GLU A 1 81 ? 0.165 -11.383 -11.391 1 98 81 GLU A N 1
ATOM 653 C CA . GLU A 1 81 ? 0.023 -9.93 -11.406 1 98 81 GLU A CA 1
ATOM 654 C C . GLU A 1 81 ? 1.055 -9.266 -10.5 1 98 81 GLU A C 1
ATOM 656 O O . GLU A 1 81 ? 1.657 -8.25 -10.875 1 98 81 GLU A O 1
ATOM 661 N N . ILE A 1 82 ? 1.231 -9.844 -9.367 1 98.5 82 ILE A N 1
ATOM 662 C CA . ILE A 1 82 ? 2.148 -9.297 -8.375 1 98.5 82 ILE A CA 1
ATOM 663 C C . ILE A 1 82 ? 3.58 -9.367 -8.898 1 98.5 82 ILE A C 1
ATOM 665 O O . ILE A 1 82 ? 4.324 -8.383 -8.828 1 98.5 82 ILE A O 1
ATOM 669 N N . ILE A 1 83 ? 3.955 -10.508 -9.461 1 98.69 83 ILE A N 1
ATOM 670 C CA . ILE A 1 83 ? 5.301 -10.664 -10.008 1 98.69 83 ILE A CA 1
ATOM 671 C C . ILE A 1 83 ? 5.496 -9.727 -11.188 1 98.69 83 ILE A C 1
ATOM 673 O O . ILE A 1 83 ? 6.555 -9.109 -11.336 1 98.69 83 ILE A O 1
ATOM 677 N N . MET A 1 84 ? 4.473 -9.609 -12.008 1 98.25 84 MET A N 1
ATOM 678 C CA . MET A 1 84 ? 4.531 -8.695 -13.148 1 98.25 84 MET A CA 1
ATOM 679 C C . MET A 1 84 ? 4.832 -7.273 -12.688 1 98.25 84 MET A C 1
ATOM 681 O O . MET A 1 84 ? 5.742 -6.629 -13.211 1 98.25 84 MET A O 1
ATOM 685 N N . SER A 1 85 ? 4.102 -6.812 -11.672 1 97.56 85 SER A N 1
ATOM 686 C CA . SER A 1 85 ? 4.328 -5.473 -11.141 1 97.56 85 SER A CA 1
ATOM 687 C C . SER A 1 85 ? 5.719 -5.348 -10.531 1 97.56 85 SER A C 1
ATOM 689 O O . SER A 1 85 ? 6.383 -4.32 -10.688 1 97.56 85 SER A O 1
ATOM 691 N N . ALA A 1 86 ? 6.137 -6.391 -9.812 1 98.44 86 ALA A N 1
ATOM 692 C CA . ALA A 1 86 ? 7.445 -6.375 -9.164 1 98.44 86 ALA A CA 1
ATOM 693 C C . ALA A 1 86 ? 8.562 -6.223 -10.188 1 98.44 86 ALA A C 1
ATOM 695 O O . ALA A 1 86 ? 9.539 -5.504 -9.953 1 98.44 86 ALA A O 1
ATOM 696 N N . LEU A 1 87 ? 8.406 -6.898 -11.32 1 98.62 87 LEU A N 1
ATOM 697 C CA . LEU A 1 87 ? 9.391 -6.805 -12.391 1 98.62 87 LEU A CA 1
ATOM 698 C C . LEU A 1 87 ? 9.352 -5.426 -13.039 1 98.62 87 LEU A C 1
ATOM 700 O O . LEU A 1 87 ? 10.398 -4.809 -13.258 1 98.62 87 LEU A O 1
ATOM 704 N N . LYS A 1 88 ? 8.164 -4.957 -13.312 1 97.44 88 LYS A N 1
ATOM 705 C CA . LYS A 1 88 ? 8.008 -3.662 -13.969 1 97.44 88 LYS A CA 1
ATOM 706 C C . LYS A 1 88 ? 8.602 -2.541 -13.117 1 97.44 88 LYS A C 1
ATOM 708 O O . LYS A 1 88 ? 9.18 -1.592 -13.648 1 97.44 88 LYS A O 1
ATOM 713 N N . ARG A 1 89 ? 8.453 -2.689 -11.828 1 95.38 89 ARG A N 1
ATOM 714 C CA . ARG A 1 89 ? 8.898 -1.64 -10.914 1 95.38 89 ARG A CA 1
ATOM 715 C C . ARG A 1 89 ? 10.312 -1.906 -10.422 1 95.38 89 ARG A C 1
ATOM 717 O O . ARG A 1 89 ? 10.82 -1.18 -9.562 1 95.38 89 ARG A O 1
ATOM 724 N N . LYS A 1 90 ? 10.922 -2.971 -10.828 1 96.62 90 LYS A N 1
ATOM 725 C CA . LYS A 1 90 ? 12.328 -3.318 -10.633 1 96.62 90 LYS A CA 1
ATOM 726 C C . LYS A 1 90 ? 12.625 -3.621 -9.164 1 96.62 90 LYS A C 1
ATOM 728 O O . LYS A 1 90 ? 13.727 -3.361 -8.68 1 96.62 90 LYS A O 1
ATOM 733 N N . VAL A 1 91 ? 11.555 -4.008 -8.492 1 96.94 91 VAL A N 1
ATOM 734 C CA . VAL A 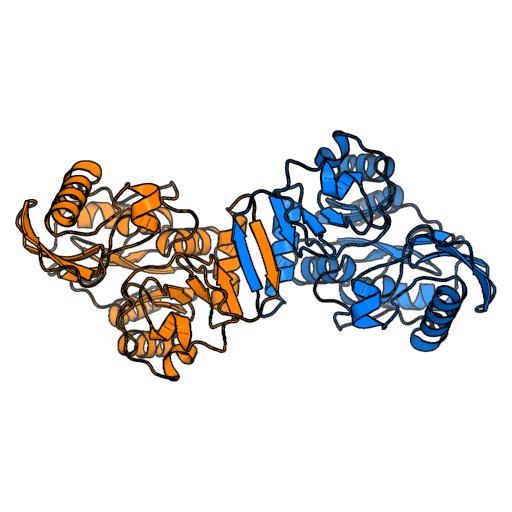1 91 ? 11.797 -4.473 -7.133 1 96.94 91 VAL A CA 1
ATOM 735 C C . VAL A 1 91 ? 12.43 -5.863 -7.168 1 96.94 91 VAL A C 1
ATOM 737 O O . VAL A 1 91 ? 13.125 -6.262 -6.23 1 96.94 91 VAL A O 1
ATOM 740 N N . VAL A 1 92 ? 12.125 -6.582 -8.227 1 98.56 92 VAL A N 1
ATOM 741 C CA . VAL A 1 92 ? 12.852 -7.801 -8.57 1 98.56 92 VAL A CA 1
ATOM 742 C C . VAL A 1 92 ? 13.406 -7.688 -9.992 1 98.56 92 VAL A C 1
ATOM 744 O O . VAL A 1 92 ? 12.93 -6.879 -10.789 1 98.56 92 VAL A O 1
ATOM 747 N N . ASP A 1 93 ? 14.406 -8.438 -10.25 1 98.38 93 ASP A N 1
ATOM 748 C CA . ASP A 1 93 ? 15 -8.281 -11.57 1 98.38 93 ASP A CA 1
ATOM 749 C C . ASP A 1 93 ? 14.82 -9.539 -12.406 1 98.38 93 ASP A C 1
ATOM 751 O O . ASP A 1 93 ? 15.125 -9.555 -13.602 1 98.38 93 ASP A O 1
ATOM 755 N N . CYS A 1 94 ? 14.312 -10.609 -11.75 1 98.69 94 CYS A N 1
ATOM 756 C CA . CYS A 1 94 ? 14.094 -11.875 -12.445 1 98.69 94 CYS A CA 1
ATOM 757 C C . CYS A 1 94 ? 13.078 -12.734 -11.711 1 98.69 94 CYS A C 1
ATOM 759 O O . CYS A 1 94 ? 12.867 -12.57 -10.508 1 98.69 94 CYS A O 1
ATOM 761 N N . SER A 1 95 ? 12.414 -13.602 -12.469 1 98.94 95 SER A N 1
ATOM 762 C CA . SER A 1 95 ? 11.477 -14.547 -11.875 1 98.94 95 SER A CA 1
ATOM 763 C C . SER A 1 95 ? 11.742 -15.969 -12.359 1 98.94 95 SER A C 1
ATOM 765 O O . SER A 1 95 ? 12.203 -16.172 -13.484 1 98.94 95 SER A O 1
ATOM 767 N N . VAL A 1 96 ? 11.555 -16.922 -11.516 1 98.94 96 VAL A N 1
ATOM 768 C CA . VAL A 1 96 ? 11.539 -18.344 -11.828 1 98.94 96 VAL A CA 1
ATOM 769 C C . VAL A 1 96 ? 10.133 -18.891 -11.633 1 98.94 96 VAL A C 1
ATOM 771 O O . VAL A 1 96 ? 9.625 -18.938 -10.508 1 98.94 96 VAL A O 1
ATOM 774 N N . ILE A 1 97 ? 9.555 -19.328 -12.75 1 98.88 97 ILE A N 1
ATOM 775 C CA . ILE A 1 97 ? 8.156 -19.719 -12.727 1 98.88 97 ILE A CA 1
ATOM 776 C C . ILE A 1 97 ? 7.984 -21.062 -13.438 1 98.88 97 ILE A C 1
ATOM 778 O O . ILE A 1 97 ? 8.953 -21.625 -13.969 1 98.88 97 ILE A O 1
ATOM 782 N N . VAL A 1 98 ? 6.754 -21.625 -13.359 1 98.75 98 VAL A N 1
ATOM 783 C CA . VAL A 1 98 ? 6.43 -22.875 -14.047 1 98.75 98 VAL A CA 1
ATOM 784 C C . VAL A 1 98 ? 5.461 -22.594 -15.195 1 98.75 98 VAL A C 1
ATOM 786 O O . VAL A 1 98 ? 4.527 -21.797 -15.047 1 98.75 98 VAL A O 1
ATOM 789 N N . SER A 1 99 ? 5.676 -23.234 -16.25 1 98.44 99 SER A N 1
ATOM 790 C CA . SER A 1 99 ? 4.809 -23.094 -17.422 1 98.44 99 SER A CA 1
ATOM 791 C C . SER A 1 99 ? 4.422 -24.469 -17.984 1 98.44 99 SER A C 1
ATOM 793 O O . SER A 1 99 ? 5.242 -25.391 -18.016 1 98.44 99 SER A O 1
ATOM 795 N N . ASP A 1 100 ? 3.205 -24.531 -18.453 1 98.31 100 ASP A N 1
ATOM 796 C CA . ASP A 1 100 ? 2.857 -25.688 -19.266 1 98.31 100 ASP A CA 1
ATOM 797 C C . ASP A 1 100 ? 3.674 -25.703 -20.562 1 98.31 100 ASP A C 1
ATOM 799 O O . ASP A 1 100 ? 4.043 -24.656 -21.078 1 98.31 100 ASP A O 1
ATOM 803 N N . CYS A 1 101 ? 4.008 -26.906 -21 1 98.56 101 CYS A N 1
ATOM 804 C CA . CYS A 1 101 ? 4.684 -27.156 -22.266 1 98.56 101 CYS A CA 1
ATOM 805 C C . CYS A 1 101 ? 6.176 -26.875 -22.156 1 98.56 101 CYS A C 1
ATOM 807 O O . CYS A 1 101 ? 6.938 -27.172 -23.078 1 98.56 101 CYS A O 1
ATOM 809 N N . ALA A 1 102 ? 6.645 -26.297 -21 1 98.69 102 ALA A N 1
ATOM 810 C CA . ALA A 1 102 ? 8.039 -25.875 -20.984 1 98.69 102 ALA A CA 1
ATOM 811 C C . ALA A 1 102 ? 8.695 -26.156 -19.641 1 98.69 102 ALA A C 1
ATOM 813 O O . ALA A 1 102 ? 9.922 -26.109 -19.516 1 98.69 102 ALA A O 1
ATOM 814 N N . GLY A 1 103 ? 7.859 -26.469 -18.609 1 98.69 103 GLY A N 1
ATOM 815 C CA . GLY A 1 103 ? 8.422 -26.688 -17.281 1 98.69 103 GLY A CA 1
ATOM 816 C C . GLY A 1 103 ? 8.891 -25.406 -16.625 1 98.69 103 GLY A C 1
ATOM 817 O O . GLY A 1 103 ? 8.156 -24.406 -16.578 1 98.69 103 GLY A O 1
ATOM 818 N N . THR A 1 104 ? 10.086 -25.391 -16.031 1 98.88 104 THR A N 1
ATOM 819 C CA . THR A 1 104 ? 10.625 -24.219 -15.336 1 98.88 104 THR A CA 1
ATOM 820 C C . THR A 1 104 ? 11.18 -23.203 -16.328 1 98.88 104 THR A C 1
ATOM 822 O O . THR A 1 104 ? 11.945 -23.562 -17.234 1 98.88 104 THR A O 1
ATOM 825 N N . VAL A 1 105 ? 10.758 -21.984 -16.156 1 98.94 105 VAL A N 1
ATOM 826 C CA . VAL A 1 105 ? 11.164 -20.875 -17.031 1 98.94 105 VAL A CA 1
ATOM 827 C C . VAL A 1 105 ? 11.742 -19.734 -16.188 1 98.94 105 VAL A C 1
ATOM 829 O O . VAL A 1 105 ? 11.188 -19.391 -15.148 1 98.94 105 VAL A O 1
ATOM 832 N N . ILE A 1 106 ? 12.883 -19.219 -16.578 1 98.94 106 ILE A N 1
ATOM 833 C CA . ILE A 1 106 ? 13.5 -18.016 -16.016 1 98.94 106 ILE A CA 1
ATOM 834 C C . ILE A 1 106 ? 13.234 -16.828 -16.922 1 98.94 106 ILE A C 1
ATOM 836 O O . ILE A 1 106 ? 13.469 -16.891 -18.141 1 98.94 106 ILE A O 1
ATOM 840 N N . THR A 1 107 ? 12.711 -15.711 -16.328 1 98.88 107 THR A N 1
ATOM 841 C CA . THR A 1 107 ? 12.445 -14.57 -17.203 1 98.88 107 THR A CA 1
ATOM 842 C C . THR A 1 107 ? 12.391 -13.273 -16.406 1 98.88 107 THR A C 1
ATOM 844 O O . THR A 1 107 ? 12.023 -13.281 -15.234 1 98.88 107 THR A O 1
ATOM 847 N N . ASN A 1 108 ? 12.773 -12.195 -16.969 1 98.69 108 ASN A N 1
ATOM 848 C CA . ASN A 1 108 ? 12.594 -10.852 -16.438 1 98.69 108 ASN A CA 1
ATOM 849 C C . ASN A 1 108 ? 11.586 -10.047 -17.25 1 98.69 108 ASN A C 1
ATOM 851 O O . ASN A 1 108 ? 11.477 -8.836 -17.078 1 98.69 108 ASN A O 1
ATOM 855 N N . ASN A 1 109 ? 10.938 -10.742 -18.203 1 98.75 109 ASN A N 1
ATOM 856 C CA . ASN A 1 109 ? 9.859 -10.133 -18.969 1 98.75 109 ASN A CA 1
ATOM 857 C C . ASN A 1 109 ? 8.516 -10.266 -18.25 1 98.75 109 ASN A C 1
ATOM 859 O O . ASN A 1 109 ? 7.949 -11.352 -18.188 1 98.75 109 ASN A O 1
ATOM 863 N N . PRO A 1 110 ? 8.016 -9.109 -17.766 1 98.62 110 PRO A N 1
ATOM 864 C CA . PRO A 1 110 ? 6.777 -9.188 -16.984 1 98.62 110 PRO A CA 1
ATOM 865 C C . PRO A 1 110 ? 5.602 -9.727 -17.781 1 98.62 110 PRO A C 1
ATOM 867 O O . PRO A 1 110 ? 4.73 -10.414 -17.234 1 98.62 110 PRO A O 1
ATOM 870 N N . TYR A 1 111 ? 5.578 -9.531 -19.047 1 98.62 111 TYR A N 1
ATOM 871 C CA . TYR A 1 111 ? 4.457 -9.945 -19.875 1 98.62 111 TYR A CA 1
ATOM 872 C C . TYR A 1 111 ? 4.504 -11.445 -20.141 1 98.62 111 TYR A C 1
ATOM 874 O O . TYR A 1 111 ? 3.463 -12.078 -20.344 1 98.62 111 TYR A O 1
ATOM 882 N N . LEU A 1 112 ? 5.672 -11.992 -20.156 1 98.75 112 LEU A N 1
ATOM 883 C CA . LEU A 1 112 ? 5.824 -13.438 -20.25 1 98.75 112 LEU A CA 1
ATOM 884 C C . LEU A 1 112 ? 5.332 -14.125 -18.984 1 98.75 112 LEU A C 1
ATOM 886 O O . LEU A 1 112 ? 4.672 -15.164 -19.047 1 98.75 112 LEU A O 1
ATOM 890 N N . VAL A 1 113 ? 5.652 -13.492 -17.828 1 98.75 113 VAL A N 1
ATOM 891 C CA . VAL A 1 113 ? 5.172 -14.023 -16.562 1 98.75 113 VAL A CA 1
ATOM 892 C C . VAL A 1 113 ? 3.646 -14.102 -16.578 1 98.75 113 VAL A C 1
ATOM 894 O O . VAL A 1 113 ? 3.068 -15.148 -16.266 1 98.75 113 VAL A O 1
ATOM 897 N N . GLN A 1 114 ? 3.025 -13.008 -16.984 1 98.25 114 GLN A N 1
ATOM 898 C CA . GLN A 1 114 ? 1.567 -12.938 -17 1 98.25 114 GLN A CA 1
ATOM 899 C C . GLN A 1 114 ? 0.985 -13.914 -18.016 1 98.25 114 GLN A C 1
ATOM 901 O O . GLN A 1 114 ? -0.009 -14.586 -17.734 1 98.25 114 GLN A O 1
ATOM 906 N N . GLY A 1 115 ? 1.583 -14.008 -19.125 1 98.25 115 GLY A N 1
ATOM 907 C CA . GLY A 1 115 ? 1.093 -14.906 -20.172 1 98.25 115 GLY A CA 1
ATOM 908 C C . GLY A 1 115 ? 1.19 -16.375 -19.781 1 98.25 115 GLY A C 1
ATOM 909 O O . GLY A 1 115 ? 0.278 -17.156 -20.062 1 98.25 115 GLY A O 1
ATOM 910 N N . LEU A 1 116 ? 2.248 -16.734 -19.141 1 98.44 116 LEU A N 1
ATOM 911 C CA . LEU A 1 116 ? 2.51 -18.141 -18.812 1 98.44 116 LEU A CA 1
ATOM 912 C C . LEU A 1 116 ? 1.744 -18.562 -17.562 1 98.44 116 LEU A C 1
ATOM 914 O O . LEU A 1 116 ? 1.294 -19.703 -17.453 1 98.44 116 LEU A O 1
ATOM 918 N N . CYS A 1 117 ? 1.548 -17.562 -16.672 1 97.31 117 CYS A N 1
ATOM 919 C CA . CYS A 1 117 ? 1.101 -17.969 -15.344 1 97.31 117 CYS A CA 1
ATOM 920 C C . CYS A 1 117 ? -0.286 -17.422 -15.039 1 97.31 117 CYS A C 1
ATOM 922 O O . CYS A 1 117 ? -0.958 -17.906 -14.117 1 97.31 117 CYS A O 1
ATOM 924 N N . GLY A 1 118 ? -0.771 -16.422 -15.68 1 93.56 118 GLY A N 1
ATOM 925 C CA . GLY A 1 118 ? -1.949 -15.656 -15.305 1 93.56 118 GLY A CA 1
ATOM 926 C C . GLY A 1 118 ? -3.23 -16.469 -15.375 1 93.56 118 GLY A C 1
ATOM 927 O O . GLY A 1 118 ? -4.227 -16.109 -14.742 1 93.56 118 GLY A O 1
ATOM 928 N N . ARG A 1 119 ? -3.262 -17.609 -16.078 1 91.94 119 ARG A N 1
ATOM 929 C CA . ARG A 1 119 ? -4.512 -18.344 -16.281 1 91.94 119 ARG A CA 1
ATOM 930 C C . ARG A 1 119 ? -4.332 -19.828 -15.977 1 91.94 119 ARG A C 1
ATOM 932 O O . ARG A 1 119 ? -5.133 -20.656 -16.406 1 91.94 119 ARG A O 1
ATOM 939 N N . ILE A 1 120 ? -3.25 -20.031 -15.258 1 92.94 120 ILE A N 1
ATOM 940 C CA . ILE A 1 120 ? -3.016 -21.453 -15.008 1 92.94 120 ILE A CA 1
ATOM 941 C C . ILE A 1 120 ? -3.182 -21.734 -13.516 1 92.94 120 ILE A C 1
ATOM 943 O O . ILE A 1 120 ? -3.336 -20.812 -12.711 1 92.94 120 ILE A O 1
ATOM 947 N N . SER A 1 121 ? -3.223 -23.016 -13.234 1 92.62 121 SER A N 1
ATOM 948 C CA . SER A 1 121 ? -3.262 -23.547 -11.875 1 92.62 121 SER A CA 1
ATOM 949 C C . SER A 1 121 ? -1.992 -24.312 -11.547 1 92.62 121 SER A C 1
ATOM 951 O O . SER A 1 121 ? -0.903 -23.953 -12 1 92.62 121 SER A O 1
ATOM 953 N N . GLY A 1 122 ? -2.09 -25.281 -10.734 1 96.19 122 GLY A N 1
ATOM 954 C CA . GLY A 1 122 ? -0.903 -26.016 -10.312 1 96.19 122 GLY A CA 1
ATOM 955 C C . GLY A 1 122 ? -0.456 -27.062 -11.328 1 96.19 122 GLY A C 1
ATOM 956 O O . GLY A 1 122 ? -1.02 -28.156 -11.391 1 96.19 122 GLY A O 1
ATOM 957 N N . ILE A 1 123 ? 0.6 -26.781 -12.094 1 98.06 123 ILE A N 1
ATOM 958 C CA . ILE A 1 123 ? 1.15 -27.734 -13.047 1 98.06 123 ILE A CA 1
ATOM 959 C C . ILE A 1 123 ? 1.991 -28.781 -12.305 1 98.06 123 ILE A C 1
ATOM 961 O O . ILE A 1 123 ? 2.93 -28.422 -11.586 1 98.06 123 ILE A O 1
ATOM 965 N N . ILE A 1 124 ? 1.616 -29.984 -12.5 1 97.62 124 ILE A N 1
ATOM 966 C CA . ILE A 1 12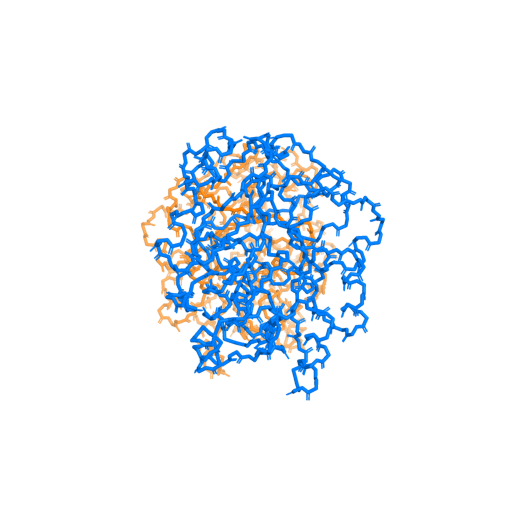4 ? 2.32 -31.078 -11.836 1 97.62 124 ILE A CA 1
ATOM 967 C C . ILE A 1 124 ? 3.371 -31.656 -12.781 1 97.62 124 ILE A C 1
ATOM 969 O O . ILE A 1 124 ? 4.508 -31.906 -12.375 1 97.62 124 ILE A O 1
ATOM 973 N N . GLU A 1 125 ? 2.906 -31.891 -13.953 1 98 125 GLU A N 1
ATOM 974 C CA . GLU A 1 125 ? 3.746 -32.469 -15.008 1 98 125 GLU A CA 1
ATOM 975 C C . GLU A 1 125 ? 3.377 -31.891 -16.375 1 98 125 GLU A C 1
ATOM 977 O O . GLU A 1 125 ? 2.201 -31.641 -16.656 1 98 125 GLU A O 1
ATOM 982 N N . THR A 1 126 ? 4.434 -31.719 -17.156 1 98.56 126 THR A N 1
ATOM 983 C CA . THR A 1 126 ? 4.16 -31.234 -18.5 1 98.56 126 THR A CA 1
ATOM 984 C C . THR A 1 126 ? 5.18 -31.797 -19.5 1 98.56 126 THR A C 1
ATOM 986 O O . THR A 1 126 ? 6.215 -32.344 -19.094 1 98.56 126 THR A O 1
ATOM 989 N N . SER A 1 127 ? 4.801 -31.828 -20.75 1 98.5 127 SER A N 1
ATOM 990 C CA . SER A 1 127 ? 5.66 -32.281 -21.844 1 98.5 127 SER A CA 1
ATOM 991 C C . SER A 1 127 ? 6.098 -31.109 -22.719 1 98.5 127 SER A C 1
ATOM 993 O O . SER A 1 127 ? 5.34 -30.156 -22.906 1 98.5 127 SER A O 1
ATOM 995 N N . PRO A 1 128 ? 7.316 -31.25 -23.172 1 98.56 128 PRO A N 1
ATOM 996 C CA . PRO A 1 128 ? 7.805 -30.141 -24 1 98.56 128 PRO A CA 1
ATOM 997 C C . PRO A 1 128 ? 7.07 -30.031 -25.328 1 98.56 128 PRO A C 1
ATOM 999 O O . PRO A 1 128 ? 6.801 -31.047 -25.984 1 98.56 128 PRO A O 1
ATOM 1002 N N . ILE A 1 129 ? 6.715 -28.859 -25.672 1 98.56 129 ILE A N 1
ATOM 1003 C CA . ILE A 1 129 ? 6.219 -28.547 -27 1 98.56 129 ILE A CA 1
ATOM 1004 C C . ILE A 1 129 ? 7.133 -27.516 -27.656 1 98.56 129 ILE A C 1
ATOM 1006 O O . ILE A 1 129 ? 7.215 -26.375 -27.219 1 98.56 129 ILE A O 1
ATOM 1010 N N . LYS A 1 130 ? 7.734 -27.891 -28.766 1 98.31 130 LYS A N 1
ATOM 1011 C CA . LYS A 1 130 ? 8.805 -27.141 -29.406 1 98.31 130 LYS A CA 1
ATOM 1012 C C . LYS A 1 130 ? 8.336 -25.734 -29.781 1 98.31 130 LYS A C 1
ATOM 1014 O O . LYS A 1 130 ? 9.031 -24.75 -29.516 1 98.31 130 LYS A O 1
ATOM 1019 N N . GLU A 1 131 ? 7.188 -25.594 -30.375 1 98.31 131 GLU A N 1
ATOM 1020 C CA . GLU A 1 131 ? 6.66 -24.312 -30.828 1 98.31 131 GLU A CA 1
ATOM 1021 C C . GLU A 1 131 ? 6.484 -23.344 -29.656 1 98.31 131 GLU A C 1
ATOM 1023 O O . GLU A 1 131 ? 6.785 -22.156 -29.781 1 98.31 131 GLU A O 1
ATOM 1028 N N . VAL A 1 132 ? 6.039 -23.844 -28.531 1 98.75 132 VAL A N 1
ATOM 1029 C CA . VAL A 1 132 ? 5.797 -23.016 -27.359 1 98.75 132 VAL A CA 1
ATOM 1030 C C . VAL A 1 132 ? 7.129 -22.578 -26.75 1 98.75 132 VAL A C 1
ATOM 1032 O O . VAL A 1 132 ? 7.305 -21.406 -26.391 1 98.75 132 VAL A O 1
ATOM 1035 N N . ILE A 1 133 ? 8.078 -23.484 -26.656 1 98.81 133 ILE A N 1
ATOM 1036 C CA . ILE A 1 133 ? 9.398 -23.203 -26.109 1 98.81 133 ILE A CA 1
ATOM 1037 C C . ILE A 1 133 ? 10.078 -22.125 -26.938 1 98.81 133 ILE A C 1
ATOM 1039 O O . ILE A 1 133 ? 10.656 -21.172 -26.391 1 98.81 133 ILE A O 1
ATOM 1043 N N . GLU A 1 134 ? 9.945 -22.219 -28.25 1 98.75 134 GLU A N 1
ATOM 1044 C CA . GLU A 1 134 ? 10.531 -21.203 -29.141 1 98.75 134 GLU A CA 1
ATOM 1045 C C . GLU A 1 134 ? 9.906 -19.828 -28.891 1 98.75 134 GLU A C 1
ATOM 1047 O O . GLU A 1 134 ? 10.617 -18.828 -28.844 1 98.75 134 GLU A O 1
ATOM 1052 N N . LYS A 1 135 ? 8.617 -19.797 -28.734 1 98.69 135 LYS A N 1
ATOM 1053 C CA . LYS A 1 135 ? 7.93 -18.547 -28.453 1 98.69 135 LYS A CA 1
ATOM 1054 C C . LYS A 1 135 ? 8.414 -17.938 -27.141 1 98.69 135 LYS A C 1
ATOM 1056 O O . LYS A 1 135 ? 8.609 -16.719 -27.047 1 98.69 135 LYS A O 1
ATOM 1061 N N . ILE A 1 136 ? 8.594 -18.75 -26.109 1 98.88 136 ILE A N 1
ATOM 1062 C CA . ILE A 1 136 ? 9.055 -18.297 -24.797 1 98.88 136 ILE A CA 1
ATOM 1063 C C . ILE A 1 136 ? 10.453 -17.688 -24.938 1 98.88 136 ILE A C 1
ATOM 1065 O O . ILE A 1 136 ? 10.703 -16.594 -24.438 1 98.88 136 ILE A O 1
ATOM 1069 N N . GLU A 1 137 ? 11.289 -18.391 -25.656 1 98.81 137 GLU A N 1
ATOM 1070 C CA . GLU A 1 137 ? 12.672 -17.938 -25.797 1 98.81 137 GLU A CA 1
ATOM 1071 C C . GLU A 1 137 ? 12.758 -16.672 -26.625 1 98.81 137 GLU A C 1
ATOM 1073 O O . GLU A 1 137 ? 13.562 -15.773 -26.328 1 98.81 137 GLU A O 1
ATOM 1078 N N . GLU A 1 138 ? 11.93 -16.578 -27.594 1 98.56 138 GLU A N 1
ATOM 1079 C CA . GLU A 1 138 ? 11.883 -15.383 -28.438 1 98.56 138 GLU A CA 1
ATOM 1080 C C . GLU A 1 138 ? 11.453 -14.156 -27.641 1 98.56 138 GLU A C 1
ATOM 1082 O O . GLU A 1 138 ? 11.734 -13.023 -28.031 1 98.56 138 GLU A O 1
ATOM 1087 N N . ASN A 1 139 ? 10.82 -14.438 -26.531 1 98.56 139 ASN A N 1
ATOM 1088 C CA . ASN A 1 139 ? 10.297 -13.328 -25.734 1 98.56 139 ASN A CA 1
ATOM 1089 C C . ASN A 1 139 ? 11.047 -13.18 -24.422 1 98.56 139 ASN A C 1
ATOM 1091 O O . ASN A 1 139 ? 10.508 -12.633 -23.453 1 98.56 139 ASN A O 1
ATOM 1095 N N . GLY A 1 140 ? 12.219 -13.734 -24.359 1 98.25 140 GLY A N 1
ATOM 1096 C CA . GLY A 1 140 ? 13.117 -13.43 -23.25 1 98.25 140 GLY A CA 1
ATOM 1097 C C . GLY A 1 140 ? 13.047 -14.445 -22.125 1 98.25 140 GLY A C 1
ATOM 1098 O O . GLY A 1 140 ? 13.562 -14.211 -21.031 1 98.25 140 GLY A O 1
ATOM 1099 N N . GLY A 1 141 ? 12.398 -15.562 -22.375 1 98.81 141 GLY A N 1
ATOM 1100 C CA . GLY A 1 141 ? 12.398 -16.641 -21.406 1 98.81 141 GLY A CA 1
ATOM 1101 C C . GLY A 1 141 ? 13.516 -17.641 -21.625 1 98.81 141 GLY A C 1
ATOM 1102 O O . GLY A 1 141 ? 13.945 -17.859 -22.75 1 98.81 141 GLY A O 1
ATOM 1103 N N . ILE A 1 142 ? 13.977 -18.141 -20.562 1 98.88 142 ILE A N 1
ATOM 1104 C CA . ILE A 1 142 ? 14.938 -19.234 -20.594 1 98.88 142 ILE A CA 1
ATOM 1105 C C . ILE A 1 142 ? 14.289 -20.5 -20.047 1 98.88 142 ILE A C 1
ATOM 1107 O O . ILE A 1 142 ? 13.906 -20.562 -18.875 1 98.88 142 ILE A O 1
ATOM 1111 N N . VAL A 1 143 ? 14.18 -21.469 -20.938 1 98.88 143 VAL A N 1
ATOM 1112 C CA . VAL A 1 143 ? 13.609 -22.75 -20.531 1 98.88 143 VAL A CA 1
ATOM 1113 C C . VAL A 1 143 ? 14.695 -23.641 -19.922 1 98.88 143 VAL A C 1
ATOM 1115 O O . VAL A 1 143 ? 15.711 -23.906 -20.578 1 98.88 143 VAL A O 1
ATOM 1118 N N . LEU A 1 144 ? 14.477 -24.062 -18.766 1 98.81 144 LEU A N 1
ATOM 1119 C CA . LEU A 1 144 ? 15.5 -24.781 -18.016 1 98.81 144 LEU A CA 1
ATOM 1120 C C . LEU A 1 144 ? 15.836 -26.109 -18.672 1 98.81 144 LEU A C 1
ATOM 1122 O O . LEU A 1 144 ? 17.016 -26.469 -18.812 1 98.81 144 LEU A O 1
ATOM 1126 N N . ASP A 1 145 ? 14.852 -26.922 -19.062 1 98.56 145 ASP A N 1
ATOM 1127 C CA . ASP A 1 145 ? 14.992 -28.234 -19.672 1 98.56 145 ASP A CA 1
ATOM 1128 C C . ASP A 1 145 ? 14.125 -28.359 -20.922 1 98.56 145 ASP A C 1
ATOM 1130 O O . ASP A 1 145 ? 13 -28.859 -20.859 1 98.56 145 ASP A O 1
ATOM 1134 N N . LYS A 1 146 ? 14.609 -28.109 -22.047 1 98.44 146 LYS A N 1
ATOM 1135 C CA . LYS A 1 146 ? 13.867 -28.047 -23.297 1 98.44 146 LYS A CA 1
ATOM 1136 C C . LYS A 1 146 ? 13.477 -29.438 -23.766 1 98.44 146 LYS A C 1
ATOM 1138 O O . LYS A 1 146 ? 12.539 -29.594 -24.562 1 98.44 146 LYS A O 1
ATOM 1143 N N . GLU A 1 147 ? 14.234 -30.406 -23.344 1 98.19 147 GLU A N 1
ATOM 1144 C CA . GLU A 1 147 ? 14.016 -31.766 -23.828 1 98.19 147 GLU A CA 1
ATOM 1145 C C . GLU A 1 147 ? 12.875 -32.438 -23.078 1 98.19 147 GLU A C 1
ATOM 1147 O O . GLU A 1 147 ? 12.086 -33.188 -23.656 1 98.19 147 GLU A O 1
ATOM 1152 N N . LYS A 1 148 ? 12.766 -32.188 -21.719 1 98.19 148 LYS A N 1
ATOM 1153 C CA . LYS A 1 148 ? 11.812 -32.969 -20.938 1 98.19 148 LYS A CA 1
ATOM 1154 C C . LYS A 1 148 ? 10.789 -32.031 -20.266 1 98.19 148 LYS A C 1
ATOM 1156 O O . LYS A 1 148 ? 9.805 -32.531 -19.688 1 98.19 148 LYS A O 1
ATOM 1161 N N . ALA A 1 149 ? 11.031 -30.719 -20.328 1 98.44 149 ALA A N 1
ATOM 1162 C CA . ALA A 1 149 ? 10.164 -29.75 -19.656 1 98.44 149 ALA A CA 1
ATOM 1163 C C . ALA A 1 149 ? 10.047 -30.062 -18.156 1 98.44 149 ALA A C 1
ATOM 1165 O O . ALA A 1 149 ? 8.953 -30.047 -17.594 1 98.44 149 ALA A O 1
ATOM 1166 N N . LYS A 1 150 ? 11.18 -30.359 -17.578 1 98.25 150 LYS A N 1
ATOM 1167 C CA . LYS A 1 150 ? 11.203 -30.688 -16.156 1 98.25 150 LYS A CA 1
ATOM 1168 C C . LYS A 1 150 ? 10.859 -29.453 -15.305 1 98.25 150 LYS A C 1
ATOM 1170 O O . LYS A 1 150 ? 11.273 -28.344 -15.625 1 98.25 150 LYS A O 1
ATOM 1175 N N . ILE A 1 151 ? 10.148 -29.688 -14.227 1 98.5 151 ILE A N 1
ATOM 1176 C CA . ILE A 1 151 ? 9.867 -28.656 -13.242 1 98.5 151 ILE A CA 1
ATOM 1177 C C . ILE A 1 151 ? 10.844 -28.766 -12.07 1 98.5 151 ILE A C 1
ATOM 1179 O O . ILE A 1 151 ? 10.812 -29.734 -11.32 1 98.5 151 ILE A O 1
ATOM 1183 N N . ASP A 1 152 ? 11.727 -27.859 -11.992 1 98.75 152 ASP A N 1
ATOM 1184 C CA . ASP A 1 152 ? 12.742 -27.797 -10.945 1 98.75 152 ASP A CA 1
ATOM 1185 C C . ASP A 1 152 ? 13.062 -26.344 -10.586 1 98.75 152 ASP A C 1
ATOM 1187 O O . ASP A 1 152 ? 13.953 -25.734 -11.188 1 98.75 152 ASP A O 1
ATOM 1191 N N . GLN A 1 153 ? 12.438 -25.891 -9.57 1 98.81 153 GLN A N 1
ATOM 1192 C CA . GLN A 1 153 ? 12.531 -24.484 -9.227 1 98.81 153 GLN A CA 1
ATOM 1193 C C . GLN A 1 153 ? 13.883 -24.156 -8.578 1 98.81 153 GLN A C 1
ATOM 1195 O O . GLN A 1 153 ? 14.406 -23.062 -8.75 1 98.81 153 GLN A O 1
ATOM 1200 N N . VAL A 1 154 ? 14.391 -25.094 -7.82 1 98.88 154 VAL A N 1
ATOM 1201 C CA . VAL A 1 154 ? 15.688 -24.891 -7.188 1 98.88 154 VAL A CA 1
ATOM 1202 C C . VAL A 1 154 ? 16.766 -24.734 -8.258 1 98.88 154 VAL A C 1
ATOM 1204 O O . VAL A 1 154 ? 17.562 -23.797 -8.211 1 98.88 154 VAL A O 1
ATOM 1207 N N . LEU A 1 155 ? 16.719 -25.625 -9.203 1 98.88 155 LEU A N 1
ATOM 1208 C CA . LEU A 1 155 ? 17.672 -25.531 -10.297 1 98.88 155 LEU A CA 1
ATOM 1209 C C . LEU A 1 155 ? 17.438 -24.266 -11.117 1 98.88 155 LEU A C 1
ATOM 1211 O O . LEU A 1 155 ? 18.391 -23.672 -11.633 1 98.88 155 LEU A O 1
ATOM 1215 N N . GLY A 1 156 ? 16.188 -23.859 -11.242 1 98.88 156 GLY A N 1
ATOM 1216 C CA . GLY A 1 156 ? 15.875 -22.609 -11.906 1 98.88 156 GLY A CA 1
ATOM 1217 C C . GLY A 1 156 ? 16.516 -21.406 -11.242 1 98.88 156 GLY A C 1
ATOM 1218 O O . GLY A 1 156 ? 17.078 -20.547 -11.922 1 98.88 156 GLY A O 1
ATOM 1219 N N . VAL A 1 157 ? 16.484 -21.359 -9.922 1 98.94 157 VAL A N 1
ATOM 1220 C CA . VAL A 1 157 ? 17.078 -20.266 -9.164 1 98.94 157 VAL A CA 1
ATOM 1221 C C . VAL A 1 157 ? 18.594 -20.281 -9.352 1 98.94 157 VAL A C 1
ATOM 1223 O O . VAL A 1 157 ? 19.203 -19.234 -9.57 1 98.94 157 VAL A O 1
ATOM 1226 N N . LYS A 1 158 ? 19.172 -21.453 -9.242 1 98.88 158 LYS A N 1
ATOM 1227 C CA . LYS A 1 158 ? 20.609 -21.562 -9.438 1 98.88 158 LYS A CA 1
ATOM 1228 C C . LYS A 1 158 ? 21.031 -21.031 -10.812 1 98.88 158 LYS A C 1
ATOM 1230 O O . LYS A 1 158 ? 22 -20.281 -10.922 1 98.88 158 LYS A O 1
ATOM 1235 N N . LYS A 1 159 ? 20.297 -21.453 -11.805 1 98.81 159 LYS A N 1
ATOM 1236 C CA . LYS A 1 159 ? 20.594 -21 -13.156 1 98.81 159 LYS A CA 1
ATOM 1237 C C . LYS A 1 159 ? 20.438 -19.484 -13.281 1 98.81 159 LYS A C 1
ATOM 1239 O O . LYS A 1 159 ? 21.266 -18.828 -13.922 1 98.81 159 LYS A O 1
ATOM 1244 N N . ALA A 1 160 ? 19.375 -18.922 -12.695 1 98.88 160 ALA A N 1
ATOM 1245 C CA . ALA A 1 160 ? 19.172 -17.469 -12.719 1 98.88 160 ALA A CA 1
ATOM 1246 C C . ALA A 1 160 ? 20.359 -16.734 -12.094 1 98.88 160 ALA A C 1
ATOM 1248 O O . ALA A 1 160 ? 20.828 -15.727 -12.625 1 98.88 160 ALA A O 1
ATOM 1249 N N . LYS A 1 161 ? 20.828 -17.266 -11.008 1 98.62 161 LYS A N 1
ATOM 1250 C CA . LYS A 1 161 ? 22 -16.672 -10.352 1 98.62 161 LYS A CA 1
ATOM 1251 C C . LYS A 1 161 ? 23.219 -16.734 -11.25 1 98.62 161 LYS A C 1
ATOM 1253 O O . LYS A 1 161 ? 23.984 -15.766 -11.336 1 98.62 161 LYS A O 1
ATOM 1258 N N . GLU A 1 162 ? 23.375 -17.844 -11.859 1 98.5 162 GLU A N 1
ATOM 1259 C CA . GLU A 1 162 ? 24.5 -18.016 -12.773 1 98.5 162 GLU A CA 1
ATOM 1260 C C . GLU A 1 162 ? 24.438 -16.984 -13.906 1 98.5 162 GLU A C 1
ATOM 1262 O O . GLU A 1 162 ? 25.484 -16.547 -14.406 1 98.5 162 GLU A O 1
ATOM 1267 N N . LEU A 1 163 ? 23.281 -16.625 -14.258 1 98.19 163 LEU A N 1
ATOM 1268 C CA . LEU A 1 163 ? 23.078 -15.672 -15.352 1 98.19 163 LEU A CA 1
ATOM 1269 C C . LEU A 1 163 ? 23.281 -14.234 -14.867 1 98.19 163 LEU A C 1
ATOM 1271 O O . LEU A 1 163 ? 23.203 -13.297 -15.656 1 98.19 163 LEU A O 1
ATOM 1275 N N . GLY A 1 164 ? 23.406 -13.992 -13.531 1 98.12 164 GLY A N 1
ATOM 1276 C CA . GLY A 1 164 ? 23.781 -12.695 -13 1 98.12 164 GLY A CA 1
ATOM 1277 C C . GLY A 1 164 ? 22.641 -11.969 -12.32 1 98.12 164 GLY A C 1
ATOM 1278 O O . GLY A 1 164 ? 22.797 -10.828 -11.867 1 98.12 164 GLY A O 1
ATOM 1279 N N . PHE A 1 165 ? 21.531 -12.602 -12.273 1 98.38 165 PHE A N 1
ATOM 1280 C CA . PHE A 1 165 ? 20.406 -11.969 -11.578 1 98.38 165 PHE A CA 1
ATOM 1281 C C . PHE A 1 165 ? 20.641 -11.984 -10.07 1 98.38 165 PHE A C 1
ATOM 1283 O O . PHE A 1 165 ? 21.188 -12.938 -9.531 1 98.38 165 PHE A O 1
ATOM 1290 N N . LYS A 1 166 ? 20.188 -10.938 -9.383 1 98.06 166 LYS A N 1
ATOM 1291 C CA . LYS A 1 166 ? 20.453 -10.797 -7.953 1 98.06 166 LYS A CA 1
ATOM 1292 C C . LYS A 1 166 ? 19.156 -10.898 -7.156 1 98.06 166 LYS A C 1
ATOM 1294 O O . LYS A 1 166 ? 19.094 -11.594 -6.145 1 98.06 166 LYS A O 1
ATOM 1299 N N . LYS A 1 167 ? 18.125 -10.203 -7.594 1 98.69 167 LYS A N 1
ATOM 1300 C CA . LYS A 1 167 ? 16.828 -10.219 -6.918 1 98.69 167 LYS A CA 1
ATOM 1301 C C . LYS A 1 167 ? 15.844 -11.148 -7.625 1 98.69 167 LYS A C 1
ATOM 1303 O O . LYS A 1 167 ? 15.031 -10.695 -8.438 1 98.69 167 LYS A O 1
ATOM 1308 N N . ILE A 1 168 ? 15.883 -12.383 -7.27 1 98.94 168 ILE A N 1
ATOM 1309 C CA . ILE A 1 168 ? 15.125 -13.422 -7.969 1 98.94 168 ILE A CA 1
ATOM 1310 C C . ILE A 1 168 ? 13.891 -13.805 -7.152 1 98.94 168 ILE A C 1
ATOM 1312 O O . ILE A 1 168 ? 14 -14.125 -5.965 1 98.94 168 ILE A O 1
ATOM 1316 N N . ILE A 1 169 ? 12.75 -13.688 -7.738 1 98.94 169 ILE A N 1
ATOM 1317 C CA . ILE A 1 169 ? 11.531 -14.195 -7.117 1 98.94 169 ILE A CA 1
ATOM 1318 C C . ILE A 1 169 ? 11.156 -15.539 -7.742 1 98.94 169 ILE A C 1
ATOM 1320 O O . ILE A 1 169 ? 11.25 -15.711 -8.961 1 98.94 169 ILE A O 1
ATOM 1324 N N . VAL A 1 170 ? 10.805 -16.531 -6.938 1 98.94 170 VAL A N 1
ATOM 1325 C CA . VAL A 1 170 ? 10.516 -17.875 -7.418 1 98.94 170 VAL A CA 1
ATOM 1326 C C . VAL A 1 170 ? 9.188 -18.359 -6.848 1 98.94 170 VAL A C 1
ATOM 1328 O O . VAL A 1 170 ? 8.891 -18.141 -5.672 1 98.94 170 VAL A O 1
ATOM 1331 N N . THR A 1 171 ? 8.344 -18.953 -7.703 1 98.81 171 THR A N 1
ATOM 1332 C CA . THR A 1 171 ? 7.133 -19.609 -7.211 1 98.81 171 THR A CA 1
ATOM 1333 C C . THR A 1 171 ? 7.422 -21.047 -6.801 1 98.81 171 THR A C 1
ATOM 1335 O O . THR A 1 171 ? 8.102 -21.781 -7.527 1 98.81 171 THR A O 1
ATOM 1338 N N . VAL A 1 172 ? 6.941 -21.406 -5.664 1 98.56 172 VAL A N 1
ATOM 1339 C CA . VAL A 1 172 ? 7.152 -22.75 -5.164 1 98.56 172 VAL A CA 1
ATOM 1340 C C . VAL A 1 172 ? 5.848 -23.297 -4.582 1 98.56 172 VAL A C 1
ATOM 1342 O O . VAL A 1 172 ? 4.973 -22.531 -4.176 1 98.56 172 VAL A O 1
ATOM 1345 N N . THR A 1 173 ? 5.75 -24.656 -4.512 1 97.5 173 THR A N 1
ATOM 1346 C CA . THR A 1 173 ? 4.5 -25.266 -4.078 1 97.5 173 THR A CA 1
ATOM 1347 C C . THR A 1 173 ? 4.715 -26.094 -2.812 1 97.5 173 THR A C 1
ATOM 1349 O O . THR A 1 173 ? 3.826 -26.828 -2.389 1 97.5 173 THR A O 1
ATOM 1352 N N . SER A 1 174 ? 5.945 -26.031 -2.24 1 97.12 174 SER A N 1
ATOM 1353 C CA . SER A 1 174 ? 6.215 -26.797 -1.031 1 97.12 174 SER A CA 1
ATOM 1354 C C . SER A 1 174 ? 7.207 -26.078 -0.127 1 97.12 174 SER A C 1
ATOM 1356 O O . SER A 1 174 ? 7.98 -25.234 -0.592 1 97.12 174 SER A O 1
ATOM 1358 N N . LEU A 1 175 ? 7.113 -26.438 1.124 1 97.94 175 LEU A N 1
ATOM 1359 C CA . LEU A 1 175 ? 8.039 -25.859 2.102 1 97.94 175 LEU A CA 1
ATOM 1360 C C . LEU A 1 175 ? 9.469 -26.297 1.81 1 97.94 175 LEU A C 1
ATOM 1362 O O . LEU A 1 175 ? 10.406 -25.5 1.943 1 97.94 175 LEU A O 1
ATOM 1366 N N . GLU A 1 176 ? 9.625 -27.469 1.384 1 98.06 176 GLU A N 1
ATOM 1367 C CA . GLU A 1 176 ? 10.945 -28 1.076 1 98.06 176 GLU A CA 1
ATOM 1368 C C . GLU A 1 176 ? 11.609 -27.203 -0.047 1 98.06 176 GLU A C 1
ATOM 1370 O O . GLU A 1 176 ? 12.781 -26.828 0.057 1 98.06 176 GLU A O 1
ATOM 1375 N N . GLU A 1 177 ? 10.859 -26.953 -1.068 1 97.94 177 GLU A N 1
ATOM 1376 C CA . GLU A 1 177 ? 11.391 -26.156 -2.166 1 97.94 177 GLU A CA 1
ATOM 1377 C C . GLU A 1 177 ? 11.68 -24.719 -1.717 1 97.94 177 GLU A C 1
ATOM 1379 O O . GLU A 1 177 ? 12.688 -24.141 -2.113 1 97.94 177 GLU A O 1
ATOM 1384 N N . ALA A 1 178 ? 10.797 -24.203 -0.9 1 98.62 178 ALA A N 1
ATOM 1385 C CA . ALA A 1 178 ? 10.992 -22.844 -0.388 1 98.62 178 ALA A CA 1
ATOM 1386 C C . ALA A 1 178 ? 12.297 -22.734 0.385 1 98.62 178 ALA A C 1
ATOM 1388 O O . ALA A 1 178 ? 13.062 -21.797 0.192 1 98.62 178 ALA A O 1
ATOM 1389 N N . LYS A 1 179 ? 12.547 -23.734 1.216 1 98.56 179 LYS A N 1
ATOM 1390 C CA . LYS A 1 179 ? 13.773 -23.75 2.01 1 98.56 179 LYS A CA 1
ATOM 1391 C C . LYS A 1 179 ? 15.008 -23.703 1.116 1 98.56 179 LYS A C 1
ATOM 1393 O O . LYS A 1 179 ? 15.898 -22.859 1.312 1 98.56 179 LYS A O 1
ATOM 1398 N N . LYS A 1 180 ? 15 -24.516 0.188 1 98.81 180 LYS A N 1
ATOM 1399 C CA . LYS A 1 180 ? 16.156 -24.641 -0.704 1 98.81 180 LYS A CA 1
ATOM 1400 C C . LYS A 1 180 ? 16.344 -23.359 -1.51 1 98.81 180 LYS A C 1
ATOM 1402 O O . LYS A 1 180 ? 17.484 -22.891 -1.683 1 98.81 180 LYS A O 1
ATOM 1407 N N . CYS A 1 181 ? 15.305 -22.766 -1.976 1 98.88 181 CYS A N 1
ATOM 1408 C CA . CYS A 1 181 ? 15.391 -21.547 -2.768 1 98.88 181 CYS A CA 1
ATOM 1409 C C . CYS A 1 181 ? 15.82 -20.359 -1.904 1 98.88 181 CYS A C 1
ATOM 1411 O O . CYS A 1 181 ? 16.609 -19.516 -2.342 1 98.88 181 CYS A O 1
ATOM 1413 N N . LYS A 1 182 ? 15.258 -20.328 -0.729 1 98.38 182 LYS A N 1
ATOM 1414 C CA . LYS A 1 182 ? 15.617 -19.266 0.191 1 98.38 182 LYS A CA 1
ATOM 1415 C C . LYS A 1 182 ? 17.094 -19.312 0.54 1 98.38 182 LYS A C 1
ATOM 1417 O O . LYS A 1 182 ? 17.75 -18.266 0.661 1 98.38 182 LYS A O 1
ATOM 1422 N N . GLU A 1 183 ? 17.562 -20.5 0.74 1 97.88 183 GLU A N 1
ATOM 1423 C CA . GLU A 1 183 ? 18.984 -20.688 1.029 1 97.88 183 GLU A CA 1
ATOM 1424 C C . GLU A 1 183 ? 19.859 -20.141 -0.102 1 97.88 183 GLU A C 1
ATOM 1426 O O . GLU A 1 183 ? 20.984 -19.703 0.129 1 97.88 183 GLU A O 1
ATOM 1431 N N . LEU A 1 184 ? 19.328 -20.156 -1.277 1 98.5 184 LEU A N 1
ATOM 1432 C CA . LEU A 1 184 ? 20.047 -19.625 -2.432 1 98.5 184 LEU A CA 1
ATOM 1433 C C . LEU A 1 184 ? 19.844 -18.109 -2.537 1 98.5 184 LEU A C 1
ATOM 1435 O O . LEU A 1 184 ? 20.391 -17.469 -3.441 1 98.5 184 LEU A O 1
ATOM 1439 N N . GLY A 1 185 ? 19.062 -17.5 -1.65 1 98.19 185 GLY A N 1
ATOM 1440 C CA . GLY A 1 185 ? 18.906 -16.047 -1.604 1 98.19 185 GLY A CA 1
ATOM 1441 C C . GLY A 1 185 ? 17.734 -15.555 -2.428 1 98.19 185 GLY A C 1
ATOM 1442 O O . GLY A 1 185 ? 17.625 -14.367 -2.721 1 98.19 185 GLY A O 1
ATOM 1443 N N . ALA A 1 186 ? 16.844 -16.453 -2.844 1 98.88 186 ALA A N 1
ATOM 1444 C CA . ALA A 1 186 ? 15.703 -16.047 -3.668 1 98.88 186 ALA A CA 1
ATOM 1445 C C . ALA A 1 186 ? 14.539 -15.586 -2.803 1 98.88 186 ALA A C 1
ATOM 1447 O O . ALA A 1 186 ? 14.445 -15.945 -1.627 1 98.88 186 ALA A O 1
ATOM 1448 N N . ILE A 1 187 ? 13.719 -14.734 -3.312 1 98.94 187 ILE A N 1
ATOM 1449 C CA . ILE A 1 187 ? 12.43 -14.367 -2.725 1 98.94 187 ILE A CA 1
ATOM 1450 C C . ILE A 1 187 ? 11.398 -15.445 -3.043 1 98.94 187 ILE A C 1
ATOM 1452 O O . ILE A 1 187 ? 11.109 -15.711 -4.211 1 98.94 187 ILE A O 1
ATOM 1456 N N . THR A 1 188 ? 10.82 -16.047 -2.053 1 98.94 188 THR A N 1
ATOM 1457 C CA . THR A 1 188 ? 9.969 -17.219 -2.266 1 98.94 188 THR A CA 1
ATOM 1458 C C . THR A 1 188 ? 8.492 -16.812 -2.238 1 98.94 188 THR A C 1
ATOM 1460 O O . THR A 1 188 ? 8.047 -16.125 -1.321 1 98.94 188 THR A O 1
ATOM 1463 N N . PHE A 1 189 ? 7.781 -17.234 -3.229 1 98.88 189 PHE A N 1
ATOM 1464 C CA . PHE A 1 189 ? 6.344 -17.031 -3.348 1 98.88 189 PHE A CA 1
ATOM 1465 C C . PHE A 1 189 ? 5.609 -18.375 -3.387 1 98.88 189 PHE A C 1
ATOM 1467 O O . PHE A 1 189 ? 5.633 -19.062 -4.402 1 98.88 189 PHE A O 1
ATOM 1474 N N . GLY A 1 190 ? 4.953 -18.672 -2.283 1 98.44 190 GLY A N 1
ATOM 1475 C CA . GLY A 1 190 ? 4.215 -19.922 -2.199 1 98.44 190 GLY A CA 1
ATOM 1476 C C . GLY A 1 190 ? 2.891 -19.875 -2.941 1 98.44 190 GLY A C 1
ATOM 1477 O O . GLY A 1 190 ? 2.025 -19.062 -2.637 1 98.44 190 GLY A O 1
ATOM 1478 N N . VAL A 1 191 ? 2.717 -20.75 -3.885 1 97.62 191 VAL A N 1
ATOM 1479 C CA . VAL A 1 191 ? 1.48 -20.891 -4.648 1 97.62 191 VAL A CA 1
ATOM 1480 C C . VAL A 1 191 ? 0.97 -22.328 -4.562 1 97.62 191 VAL A C 1
ATOM 1482 O O . VAL A 1 191 ? 1.737 -23.25 -4.277 1 97.62 191 VAL A O 1
ATOM 1485 N N . HIS A 1 192 ? -0.322 -22.5 -4.754 1 96.44 192 HIS A N 1
ATOM 1486 C CA . HIS A 1 192 ? -0.934 -23.828 -4.785 1 96.44 192 HIS A CA 1
ATOM 1487 C C . HIS A 1 192 ? -0.629 -24.594 -3.512 1 96.44 192 HIS A C 1
ATOM 1489 O O . HIS A 1 192 ? -0.311 -25.797 -3.568 1 96.44 192 HIS A O 1
ATOM 1495 N N . LEU A 1 193 ? -0.783 -23.984 -2.355 1 96.06 193 LEU A N 1
ATOM 1496 C CA . LEU A 1 193 ? -0.382 -24.562 -1.078 1 96.06 193 LEU A CA 1
ATOM 1497 C C . LEU A 1 193 ? -1.585 -25.141 -0.342 1 96.06 193 LEU A C 1
ATOM 1499 O O . LEU A 1 193 ? -1.485 -25.5 0.833 1 96.06 193 LEU A O 1
ATOM 1503 N N . THR A 1 194 ? -2.717 -25.172 -1.003 1 95.19 194 THR A N 1
ATOM 1504 C CA . THR A 1 194 ? -3.893 -25.75 -0.367 1 95.19 194 THR A CA 1
ATOM 1505 C C . THR A 1 194 ? -3.59 -27.156 0.134 1 95.19 194 THR A C 1
ATOM 1507 O O . THR A 1 194 ? -3.131 -28.016 -0.63 1 95.19 194 THR A O 1
ATOM 1510 N N . GLY A 1 195 ? -3.723 -27.391 1.431 1 93.88 195 GLY A N 1
ATOM 1511 C CA . GLY A 1 195 ? -3.492 -28.703 2.016 1 93.88 195 GLY A CA 1
ATOM 1512 C C . GLY A 1 195 ? -2.09 -28.859 2.57 1 93.88 195 GLY A C 1
ATOM 1513 O O . GLY A 1 195 ? -1.721 -29.953 3.02 1 93.88 195 GLY A O 1
ATOM 1514 N N . ILE A 1 196 ? -1.361 -27.812 2.541 1 94.94 196 ILE A N 1
ATOM 1515 C CA . ILE A 1 196 ? -0.001 -27.875 3.066 1 94.94 196 ILE A CA 1
ATOM 1516 C C . ILE A 1 196 ? -0.037 -28.188 4.562 1 94.94 196 ILE A C 1
ATOM 1518 O O . ILE A 1 196 ? -0.925 -27.719 5.277 1 94.94 196 ILE A O 1
ATOM 1522 N N . GLU A 1 197 ? 0.966 -28.938 5.008 1 95.38 197 GLU A N 1
ATOM 1523 C CA . GLU A 1 197 ? 1.082 -29.219 6.434 1 95.38 197 GLU A CA 1
ATOM 1524 C C . GLU A 1 197 ? 1.701 -28.047 7.18 1 95.38 197 GLU A C 1
ATOM 1526 O O . GLU A 1 197 ? 2.646 -27.422 6.688 1 95.38 197 GLU A O 1
ATOM 1531 N N . TRP A 1 198 ? 1.189 -27.828 8.367 1 95.81 198 TRP A N 1
ATOM 1532 C CA . TRP A 1 198 ? 1.662 -26.688 9.141 1 95.81 198 TRP A CA 1
ATOM 1533 C C . TRP A 1 198 ? 3.07 -26.922 9.672 1 95.81 198 TRP A C 1
ATOM 1535 O O . TRP A 1 198 ? 3.404 -28.047 10.07 1 95.81 198 TRP A O 1
ATOM 1545 N N . SER A 1 199 ? 3.762 -25.984 9.594 1 96.19 199 SER A N 1
ATOM 1546 C CA . SER A 1 199 ? 5.078 -25.859 10.219 1 96.19 199 SER A CA 1
ATOM 1547 C C . SER A 1 199 ? 5.418 -24.406 10.531 1 96.19 199 SER A C 1
ATOM 1549 O O . SER A 1 199 ? 5.137 -23.516 9.727 1 96.19 199 SER A O 1
ATOM 1551 N N . GLU A 1 200 ? 6 -24.156 11.672 1 93.44 200 GLU A N 1
ATOM 1552 C CA . GLU A 1 200 ? 6.418 -22.797 12.016 1 93.44 200 GLU A CA 1
ATOM 1553 C C . GLU A 1 200 ? 7.43 -22.266 11.008 1 93.44 200 GLU A C 1
ATOM 1555 O O . GLU A 1 200 ? 7.566 -21.047 10.844 1 93.44 200 GLU A O 1
ATOM 1560 N N . GLU A 1 201 ? 8.031 -23.156 10.391 1 96.31 201 GLU A N 1
ATOM 1561 C CA . GLU A 1 201 ? 9.055 -22.797 9.414 1 96.31 201 GLU A CA 1
ATOM 1562 C C . GLU A 1 201 ? 8.438 -22.078 8.203 1 96.31 201 GLU A C 1
ATOM 1564 O O . GLU A 1 201 ? 9.141 -21.406 7.457 1 96.31 201 GLU A O 1
ATOM 1569 N N . ILE A 1 202 ? 7.18 -22.266 8.031 1 97.38 202 ILE A N 1
ATOM 1570 C CA . ILE A 1 202 ? 6.488 -21.609 6.922 1 97.38 202 ILE A CA 1
ATOM 1571 C C . ILE A 1 202 ? 6.719 -20.109 6.973 1 97.38 202 ILE A C 1
ATOM 1573 O O . ILE A 1 202 ? 7.035 -19.484 5.953 1 97.38 202 ILE A O 1
ATOM 1577 N N . GLU A 1 203 ? 6.684 -19.5 8.117 1 96.88 203 GLU A N 1
ATOM 1578 C CA . GLU A 1 203 ? 6.809 -18.047 8.281 1 96.88 203 GLU A CA 1
ATOM 1579 C C . GLU A 1 203 ? 8.25 -17.594 8.062 1 96.88 203 GLU A C 1
ATOM 1581 O O . GLU A 1 203 ? 8.5 -16.406 7.836 1 96.88 203 GLU A O 1
ATOM 1586 N N . GLU A 1 204 ? 9.133 -18.547 8.07 1 97 204 GLU A N 1
ATOM 1587 C CA . GLU A 1 204 ? 10.547 -18.234 7.918 1 97 204 GLU A CA 1
ATOM 1588 C C . GLU A 1 204 ? 10.977 -18.328 6.457 1 97 204 GLU A C 1
ATOM 1590 O O . GLU A 1 204 ? 11.836 -17.562 6.008 1 97 204 GLU A O 1
ATOM 1595 N N . TYR A 1 205 ? 10.32 -19.203 5.754 1 98.25 205 TYR A N 1
ATOM 1596 C CA . TYR A 1 205 ? 10.938 -19.547 4.484 1 98.25 205 TYR A CA 1
ATOM 1597 C C . TYR A 1 205 ? 10.094 -19.062 3.311 1 98.25 205 TYR A C 1
ATOM 1599 O O . TYR A 1 205 ? 10.555 -19.078 2.164 1 98.25 205 TYR A O 1
ATOM 1607 N N . PHE A 1 206 ? 8.883 -18.656 3.561 1 98.5 206 PHE A N 1
ATOM 1608 C CA . PHE A 1 206 ? 8.094 -18 2.527 1 98.5 206 PHE A CA 1
ATOM 1609 C C . PHE A 1 206 ? 8.109 -16.484 2.715 1 98.5 206 PHE A C 1
ATOM 1611 O O . PHE A 1 206 ? 8.008 -16 3.842 1 98.5 206 PHE A O 1
ATOM 1618 N N . ASP A 1 207 ? 8.344 -15.75 1.668 1 98.62 207 ASP A N 1
ATOM 1619 C CA . ASP A 1 207 ? 8.211 -14.297 1.702 1 98.62 207 ASP A CA 1
ATOM 1620 C C . ASP A 1 207 ? 6.773 -13.859 1.425 1 98.62 207 ASP A C 1
ATOM 1622 O O . ASP A 1 207 ? 6.277 -12.914 2.033 1 98.62 207 ASP A O 1
ATOM 1626 N N . LEU A 1 208 ? 6.184 -14.57 0.447 1 98.69 208 LEU A N 1
ATOM 1627 C CA . LEU A 1 208 ? 4.789 -14.391 0.063 1 98.69 208 LEU A CA 1
ATOM 1628 C C . LEU A 1 208 ? 4.078 -15.734 -0.044 1 98.69 208 LEU A C 1
ATOM 1630 O O . LEU A 1 208 ? 4.699 -16.75 -0.386 1 98.69 208 LEU A O 1
ATOM 1634 N N . LEU A 1 209 ? 2.805 -15.719 0.184 1 97.69 209 LEU A N 1
ATOM 1635 C CA . LEU A 1 209 ? 2.082 -16.953 -0.093 1 97.69 209 LEU A CA 1
ATOM 1636 C C . LEU A 1 209 ? 0.602 -16.688 -0.328 1 97.69 209 LEU A C 1
ATOM 1638 O O . LEU A 1 209 ? 0.029 -15.781 0.288 1 97.69 209 LEU A O 1
ATOM 1642 N N . THR A 1 210 ? 0.053 -17.422 -1.203 1 96.12 210 THR A N 1
ATOM 1643 C CA . THR A 1 210 ? -1.39 -17.453 -1.415 1 96.12 210 THR A CA 1
ATOM 1644 C C . THR A 1 210 ? -2.049 -18.453 -0.466 1 96.12 210 THR A C 1
ATOM 1646 O O . THR A 1 210 ? -1.587 -19.594 -0.328 1 96.12 210 THR A O 1
ATOM 1649 N N . SER A 1 211 ? -3.055 -18.047 0.186 1 93.88 211 SER A N 1
ATOM 1650 C CA . SER A 1 211 ? -3.664 -18.953 1.16 1 93.88 211 SER A CA 1
ATOM 1651 C C . SER A 1 211 ? -4.719 -19.844 0.508 1 93.88 211 SER A C 1
ATOM 1653 O O . SER A 1 211 ? -4.875 -21 0.884 1 93.88 211 SER A O 1
ATOM 1655 N N . CYS A 1 212 ? -5.438 -19.25 -0.448 1 93.94 212 CYS A N 1
ATOM 1656 C CA . CYS A 1 212 ? -6.531 -19.953 -1.111 1 93.94 212 CYS A CA 1
ATOM 1657 C C . CYS A 1 212 ? -7.371 -20.734 -0.106 1 93.94 212 CYS A C 1
ATOM 1659 O O . CYS A 1 212 ? -7.902 -20.156 0.843 1 93.94 212 CYS A O 1
ATOM 1661 N N . ALA A 1 213 ? -7.406 -22.141 -0.232 1 96.12 213 ALA A N 1
ATOM 1662 C CA . ALA A 1 213 ? -8.25 -22.953 0.644 1 96.12 213 ALA A CA 1
ATOM 1663 C C . ALA A 1 213 ? -7.41 -23.656 1.714 1 96.12 213 ALA A C 1
ATOM 1665 O O . ALA A 1 213 ? -7.82 -24.688 2.258 1 96.12 213 ALA A O 1
ATOM 1666 N N . SER A 1 214 ? -6.297 -23.141 2.053 1 96.12 214 SER A N 1
ATOM 1667 C CA . SER A 1 214 ? -5.41 -23.766 3.037 1 96.12 214 SER A CA 1
ATOM 1668 C C . SER A 1 214 ? -5.852 -23.422 4.461 1 96.12 214 SER A C 1
ATOM 1670 O O . SER A 1 214 ? -5.75 -22.281 4.895 1 96.12 214 SER A O 1
ATOM 1672 N N . LYS A 1 215 ? -6.219 -24.391 5.168 1 95.56 215 LYS A N 1
ATOM 1673 C CA . LYS A 1 215 ? -6.73 -24.219 6.523 1 95.56 215 LYS A CA 1
ATOM 1674 C C . LYS A 1 215 ? -5.648 -23.656 7.449 1 95.56 215 LYS A C 1
ATOM 1676 O O . LYS A 1 215 ? -5.855 -22.656 8.125 1 95.56 215 LYS A O 1
ATOM 1681 N N . CYS A 1 216 ? -4.539 -24.234 7.422 1 95.75 216 CYS A N 1
ATOM 1682 C CA . CYS A 1 216 ? -3.512 -23.875 8.391 1 95.75 216 CYS A CA 1
ATOM 1683 C C . CYS A 1 216 ? -2.975 -22.469 8.109 1 95.75 216 CYS A C 1
ATOM 1685 O O . CYS A 1 216 ? -2.678 -21.719 9.039 1 95.75 216 CYS A O 1
ATOM 1687 N N . LEU A 1 217 ? -2.82 -22.094 6.82 1 96.69 217 LEU A N 1
ATOM 1688 C CA . LEU A 1 217 ? -2.301 -20.766 6.492 1 96.69 217 LEU A CA 1
ATOM 1689 C C . LEU A 1 217 ? -3.285 -19.672 6.906 1 96.69 217 LEU A C 1
ATOM 1691 O O . LEU A 1 217 ? -2.875 -18.578 7.301 1 96.69 217 LEU A O 1
ATOM 1695 N N . ARG A 1 218 ? -4.516 -20 6.859 1 96.19 218 ARG A N 1
ATOM 1696 C CA . ARG A 1 218 ? -5.555 -19.031 7.215 1 96.19 218 ARG A CA 1
ATOM 1697 C C . ARG A 1 218 ? -5.707 -18.922 8.727 1 96.19 218 ARG A C 1
ATOM 1699 O O . ARG A 1 218 ? -6.02 -17.859 9.25 1 96.19 218 ARG A O 1
ATOM 1706 N N . GLU A 1 219 ? -5.363 -19.938 9.438 1 95.5 219 GLU A N 1
ATOM 1707 C CA . GLU A 1 219 ? -5.699 -19.969 10.859 1 95.5 219 GLU A CA 1
ATOM 1708 C C . GLU A 1 219 ? -4.453 -19.781 11.727 1 95.5 219 GLU A C 1
ATOM 1710 O O . GLU A 1 219 ? -4.543 -19.297 12.852 1 95.5 219 GLU A O 1
ATOM 1715 N N . ARG A 1 220 ? -3.309 -20.125 11.203 1 95.94 220 ARG A N 1
ATOM 1716 C CA . ARG A 1 220 ? -2.191 -20.297 12.133 1 95.94 220 ARG A CA 1
ATOM 1717 C C . ARG A 1 220 ? -1.095 -19.266 11.859 1 95.94 220 ARG A C 1
ATOM 1719 O O . ARG A 1 220 ? -0.196 -19.078 12.68 1 95.94 220 ARG A O 1
ATOM 1726 N N . LEU A 1 221 ? -1.117 -18.641 10.727 1 96.25 221 LEU A N 1
ATOM 1727 C CA . LEU A 1 221 ? -0.105 -17.625 10.469 1 96.25 221 LEU A CA 1
ATOM 1728 C C . LEU A 1 221 ? -0.163 -16.516 11.531 1 96.25 221 LEU A C 1
ATOM 1730 O O . LEU A 1 221 ? -1.248 -16.109 11.938 1 96.25 221 LEU A O 1
ATOM 1734 N N . ARG A 1 222 ? 0.987 -15.945 12.008 1 93.5 222 ARG A N 1
ATOM 1735 C CA . ARG A 1 222 ? 1 -14.93 13.055 1 93.5 222 ARG A CA 1
ATOM 1736 C C . ARG A 1 222 ? 1.86 -13.734 12.656 1 93.5 222 ARG A C 1
ATOM 1738 O O . ARG A 1 222 ? 1.542 -12.594 12.984 1 93.5 222 ARG A O 1
ATOM 1745 N N . ASN A 1 223 ? 2.922 -13.867 12.016 1 93.94 223 ASN A N 1
ATOM 1746 C CA . ASN A 1 223 ? 3.879 -12.805 11.719 1 93.94 223 ASN A CA 1
ATOM 1747 C C . ASN A 1 223 ? 3.707 -12.273 10.297 1 93.94 223 ASN A C 1
ATOM 1749 O O . ASN A 1 223 ? 4.676 -12.195 9.539 1 93.94 223 ASN A O 1
ATOM 1753 N N . ILE A 1 224 ? 2.447 -11.898 10.07 1 98 224 ILE A N 1
ATOM 1754 C CA . ILE A 1 224 ? 2.117 -11.352 8.758 1 98 224 ILE A CA 1
ATOM 1755 C C . ILE A 1 224 ? 2.453 -9.867 8.719 1 98 224 ILE A C 1
ATOM 1757 O O . ILE A 1 224 ? 1.969 -9.094 9.547 1 98 224 ILE A O 1
ATOM 1761 N N . LYS A 1 225 ? 3.283 -9.477 7.836 1 98.19 225 LYS A N 1
ATOM 1762 C CA . LYS A 1 225 ? 3.672 -8.078 7.707 1 98.19 225 LYS A CA 1
ATOM 1763 C C . LYS A 1 225 ? 2.621 -7.285 6.934 1 98.19 225 LYS A C 1
ATOM 1765 O O . LYS A 1 225 ? 2.363 -6.121 7.246 1 98.19 225 LYS A O 1
ATOM 1770 N N . ALA A 1 226 ? 2.088 -7.922 5.941 1 98.62 226 ALA A N 1
ATOM 1771 C CA . ALA A 1 226 ? 1.045 -7.301 5.129 1 98.62 226 ALA A CA 1
ATOM 1772 C C . ALA A 1 226 ? 0.137 -8.352 4.5 1 98.62 226 ALA A C 1
ATOM 1774 O O . ALA A 1 226 ? 0.527 -9.516 4.359 1 98.62 226 ALA A O 1
ATOM 1775 N N . GLN A 1 227 ? -1.01 -7.992 4.234 1 98.69 227 GLN A N 1
ATOM 1776 C CA . GLN A 1 227 ? -2.025 -8.812 3.586 1 98.69 227 GLN A CA 1
ATOM 1777 C C . GLN A 1 227 ? -2.762 -8.031 2.504 1 98.69 227 GLN A C 1
ATOM 1779 O O . GLN A 1 227 ? -3.08 -6.852 2.691 1 98.69 227 GLN A O 1
ATOM 1784 N N . ILE A 1 228 ? -2.951 -8.609 1.382 1 98.31 228 ILE A N 1
ATOM 1785 C CA . ILE A 1 228 ? -3.807 -8 0.369 1 98.31 228 ILE A CA 1
ATOM 1786 C C . ILE A 1 228 ? -5.023 -8.891 0.12 1 98.31 228 ILE A C 1
ATOM 1788 O O . ILE A 1 228 ? -4.887 -10.102 -0.055 1 98.31 228 ILE A O 1
ATOM 1792 N N . GLY A 1 229 ? -6.18 -8.297 0.18 1 96.75 229 GLY A N 1
ATOM 1793 C CA . GLY A 1 229 ? -7.422 -9.039 0.047 1 96.75 229 GLY A CA 1
ATOM 1794 C C . GLY A 1 229 ? -7.828 -9.758 1.32 1 96.75 229 GLY A C 1
ATOM 1795 O O . GLY A 1 229 ? -6.984 -10.039 2.176 1 96.75 229 GLY A O 1
ATOM 1796 N N . LYS A 1 230 ? -9.156 -10.156 1.416 1 96.25 230 LYS A N 1
ATOM 1797 C CA . LYS A 1 230 ? -9.672 -10.836 2.602 1 96.25 230 LYS A CA 1
ATOM 1798 C C . LYS A 1 230 ? -10.32 -12.164 2.234 1 96.25 230 LYS A C 1
ATOM 1800 O O . LYS A 1 230 ? -10.398 -13.078 3.062 1 96.25 230 LYS A O 1
ATOM 1805 N N . THR A 1 231 ? -10.852 -12.219 1.005 1 94.94 231 THR A N 1
ATOM 1806 C CA . THR A 1 231 ? -11.562 -13.414 0.559 1 94.94 231 THR A CA 1
ATOM 1807 C C . THR A 1 231 ? -10.578 -14.516 0.175 1 94.94 231 THR A C 1
ATOM 1809 O O . THR A 1 231 ? -10.656 -15.633 0.699 1 94.94 231 THR A O 1
ATOM 1812 N N . ILE A 1 232 ? -9.719 -14.227 -0.729 1 94.31 232 ILE A N 1
ATOM 1813 C CA . ILE A 1 232 ? -8.562 -15.055 -1.072 1 94.31 232 ILE A CA 1
ATOM 1814 C C . ILE A 1 232 ? -7.277 -14.258 -0.84 1 94.31 232 ILE A C 1
ATOM 1816 O O . ILE A 1 232 ? -6.664 -13.766 -1.79 1 94.31 232 ILE A O 1
ATOM 1820 N N . PRO A 1 233 ? -6.863 -14.242 0.347 1 96.56 233 PRO A N 1
ATOM 1821 C CA . PRO A 1 233 ? -5.781 -13.32 0.689 1 96.56 233 PRO A CA 1
ATOM 1822 C C . PRO A 1 233 ? -4.41 -13.812 0.225 1 96.56 233 PRO A C 1
ATOM 1824 O O . PRO A 1 233 ? -4.203 -15.023 0.083 1 96.56 233 PRO A O 1
ATOM 1827 N N . ILE A 1 234 ? -3.598 -12.922 -0.05 1 98.25 234 ILE A N 1
ATOM 1828 C CA . ILE A 1 234 ? -2.162 -13.141 -0.189 1 98.25 234 ILE A CA 1
ATOM 1829 C C . ILE A 1 234 ? -1.421 -12.484 0.97 1 98.25 234 ILE A C 1
ATOM 1831 O O . ILE A 1 234 ? -1.678 -11.32 1.298 1 98.25 234 ILE A O 1
ATOM 1835 N N . PHE A 1 235 ? -0.521 -13.195 1.614 1 98.56 235 PHE A N 1
ATOM 1836 C CA . PHE A 1 235 ? 0.186 -12.734 2.803 1 98.56 235 PHE A CA 1
ATOM 1837 C C . PHE A 1 235 ? 1.652 -12.461 2.488 1 98.56 235 PHE A C 1
ATOM 1839 O O . PHE A 1 235 ? 2.285 -13.227 1.751 1 98.56 235 PHE A O 1
ATOM 1846 N N . ALA A 1 236 ? 2.146 -11.391 2.965 1 98.69 236 ALA A N 1
ATOM 1847 C CA . ALA A 1 236 ? 3.58 -11.109 2.998 1 98.69 236 ALA A CA 1
ATOM 1848 C C . ALA A 1 236 ? 4.164 -11.398 4.375 1 98.69 236 ALA A C 1
ATOM 1850 O O . ALA A 1 236 ? 3.715 -10.844 5.379 1 98.69 236 ALA A O 1
ATOM 1851 N N . LEU A 1 237 ? 5.16 -12.211 4.406 1 98.12 237 LEU A N 1
ATOM 1852 C CA . LEU A 1 237 ? 5.711 -12.656 5.68 1 98.12 237 LEU A CA 1
ATOM 1853 C C . LEU A 1 237 ? 7.09 -12.055 5.918 1 98.12 237 LEU A C 1
ATOM 1855 O O . LEU A 1 237 ? 7.695 -12.273 6.969 1 98.12 237 LEU A O 1
ATOM 1859 N N . SER A 1 238 ? 7.617 -11.336 4.973 1 97.94 238 SER A N 1
ATOM 1860 C CA . SER A 1 238 ? 8.906 -10.648 5.066 1 97.94 238 SER A CA 1
ATOM 1861 C C . SER A 1 238 ? 8.789 -9.203 4.605 1 97.94 238 SER A C 1
ATOM 1863 O O . SER A 1 238 ? 7.785 -8.812 4.012 1 97.94 238 SER A O 1
ATOM 1865 N N . GLU A 1 239 ? 9.828 -8.398 4.875 1 97.44 239 GLU A N 1
ATOM 1866 C CA . GLU A 1 239 ? 9.828 -6.996 4.465 1 97.44 239 GLU A CA 1
ATOM 1867 C C . GLU A 1 239 ? 9.828 -6.867 2.945 1 97.44 239 GLU A C 1
ATOM 1869 O O . GLU A 1 239 ? 9.141 -6.012 2.389 1 97.44 239 GLU A O 1
ATOM 1874 N N . VAL A 1 240 ? 10.578 -7.77 2.314 1 98 240 VAL A N 1
ATOM 1875 C CA . VAL A 1 240 ? 10.617 -7.719 0.857 1 98 240 VAL A CA 1
ATOM 1876 C C . VAL A 1 240 ? 9.266 -8.133 0.286 1 98 240 VAL A C 1
ATOM 1878 O O . VAL A 1 240 ? 8.812 -7.574 -0.714 1 98 240 VAL A O 1
ATOM 1881 N N . GLY A 1 241 ? 8.641 -9.164 0.906 1 98.44 241 GLY A N 1
ATOM 1882 C CA . GLY A 1 241 ? 7.293 -9.539 0.5 1 98.44 241 GLY A CA 1
ATOM 1883 C C . GLY A 1 241 ? 6.297 -8.398 0.629 1 98.44 241 GLY A C 1
ATOM 1884 O O . GLY A 1 241 ? 5.477 -8.188 -0.264 1 98.44 241 GLY A O 1
ATOM 1885 N N . LYS A 1 242 ? 6.371 -7.703 1.71 1 98.38 242 LYS A N 1
ATOM 1886 C CA . LYS A 1 242 ? 5.508 -6.547 1.927 1 98.38 242 LYS A CA 1
ATOM 1887 C C . LYS A 1 242 ? 5.73 -5.488 0.851 1 98.38 242 LYS A C 1
ATOM 1889 O O . LYS A 1 242 ? 4.77 -4.949 0.298 1 98.38 242 LYS A O 1
ATOM 1894 N N . GLU A 1 243 ? 6.965 -5.191 0.567 1 97.81 243 GLU A N 1
ATOM 1895 C CA . GLU A 1 243 ? 7.293 -4.219 -0.471 1 97.81 243 GLU A CA 1
ATOM 1896 C C . GLU A 1 243 ? 6.684 -4.613 -1.812 1 97.81 243 GLU A C 1
ATOM 1898 O O . GLU A 1 243 ? 6.102 -3.777 -2.506 1 97.81 243 GLU A O 1
ATOM 1903 N N . ILE A 1 244 ? 6.785 -5.859 -2.133 1 98.56 244 ILE A N 1
ATOM 1904 C CA . ILE A 1 244 ? 6.285 -6.371 -3.406 1 98.56 244 ILE A CA 1
ATOM 1905 C C . ILE A 1 244 ? 4.77 -6.219 -3.465 1 98.56 244 ILE A C 1
ATOM 1907 O O . ILE A 1 244 ? 4.219 -5.805 -4.488 1 98.56 244 ILE A O 1
ATOM 1911 N N . LEU A 1 245 ? 4.07 -6.516 -2.379 1 98.12 245 LEU A N 1
ATOM 1912 C CA . LEU A 1 245 ? 2.623 -6.348 -2.33 1 98.12 245 LEU A CA 1
ATOM 1913 C C . LEU A 1 245 ? 2.24 -4.883 -2.516 1 98.12 245 LEU A C 1
ATOM 1915 O O . LEU A 1 245 ? 1.293 -4.57 -3.242 1 98.12 245 LEU A O 1
ATOM 1919 N N . LEU A 1 246 ? 2.998 -4.043 -1.882 1 98.06 246 LEU A N 1
ATOM 1920 C CA . LEU A 1 246 ? 2.693 -2.617 -1.938 1 98.06 246 LEU A CA 1
ATOM 1921 C C . LEU A 1 246 ? 2.992 -2.053 -3.322 1 98.06 246 LEU A C 1
ATOM 1923 O O . LEU A 1 246 ? 2.303 -1.142 -3.787 1 98.06 246 LEU A O 1
ATOM 1927 N N . GLU A 1 247 ? 3.992 -2.596 -4.023 1 97.12 247 GLU A N 1
ATOM 1928 C CA . GLU A 1 247 ? 4.25 -2.195 -5.402 1 97.12 247 GLU A CA 1
ATOM 1929 C C . GLU A 1 247 ? 3.1 -2.598 -6.316 1 97.12 247 GLU A C 1
ATOM 1931 O O . GLU A 1 247 ? 2.744 -1.859 -7.238 1 97.12 247 GLU A O 1
ATOM 1936 N N . ARG A 1 248 ? 2.525 -3.758 -6.043 1 97.81 248 ARG A N 1
ATOM 1937 C CA . ARG A 1 248 ? 1.339 -4.164 -6.789 1 97.81 248 ARG A CA 1
ATOM 1938 C C . ARG A 1 248 ? 0.19 -3.186 -6.562 1 97.81 248 ARG A C 1
ATOM 1940 O O . ARG A 1 248 ? -0.524 -2.83 -7.5 1 97.81 248 ARG A O 1
ATOM 1947 N N . ALA A 1 249 ? 0.04 -2.734 -5.379 1 97.62 249 ALA A N 1
ATOM 1948 C CA . ALA A 1 249 ? -1.049 -1.835 -5.008 1 97.62 249 ALA A CA 1
ATOM 1949 C C . ALA A 1 249 ? -0.96 -0.521 -5.777 1 97.62 249 ALA A C 1
ATOM 1951 O O . ALA A 1 249 ? -1.981 0.11 -6.062 1 97.62 249 ALA A O 1
ATOM 1952 N N . LYS A 1 250 ? 0.233 -0.115 -6.141 1 96.12 250 LYS A N 1
ATOM 1953 C CA . LYS A 1 250 ? 0.431 1.133 -6.875 1 96.12 250 LYS A CA 1
ATOM 1954 C C . LYS A 1 250 ? -0.267 1.093 -8.227 1 96.12 250 LYS A C 1
ATOM 1956 O O . LYS A 1 250 ? -0.62 2.137 -8.781 1 96.12 250 LYS A O 1
ATOM 1961 N N . ASP A 1 251 ? -0.509 -0.102 -8.742 1 95.06 251 ASP A N 1
ATOM 1962 C CA . ASP A 1 251 ? -1.112 -0.254 -10.062 1 95.06 251 ASP A CA 1
ATOM 1963 C C . ASP A 1 251 ? -2.629 -0.399 -9.953 1 95.06 251 ASP A C 1
ATOM 1965 O O . ASP A 1 251 ? -3.311 -0.571 -10.969 1 95.06 251 ASP A O 1
ATOM 1969 N N . LEU A 1 25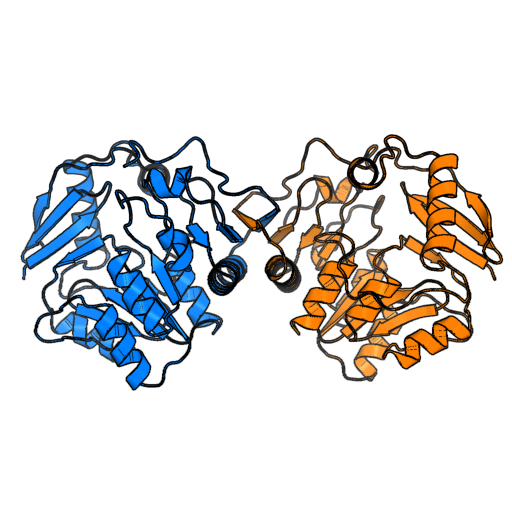2 ? -3.121 -0.38 -8.766 1 95.94 252 LEU A N 1
ATOM 1970 C CA . LEU A 1 252 ? -4.539 -0.655 -8.555 1 95.94 252 LEU A CA 1
ATOM 1971 C C . LEU A 1 252 ? -5.293 0.621 -8.195 1 95.94 252 LEU A C 1
ATOM 1973 O O . LEU A 1 252 ? -4.699 1.585 -7.711 1 95.94 252 LEU A O 1
ATOM 1977 N N . ASP A 1 253 ? -6.555 0.625 -8.406 1 91.38 253 ASP A N 1
ATOM 1978 C CA . ASP A 1 253 ? -7.434 1.728 -8.023 1 91.38 253 ASP A CA 1
ATOM 1979 C C . ASP A 1 253 ? -8.273 1.363 -6.801 1 91.38 253 ASP A C 1
ATOM 1981 O O . ASP A 1 253 ? -8.508 0.184 -6.535 1 91.38 253 ASP A O 1
ATOM 1985 N N . GLY A 1 254 ? -8.695 2.391 -6.137 1 95.94 254 GLY A N 1
ATOM 1986 C CA . GLY A 1 254 ? -9.57 2.158 -5 1 95.94 254 GLY A CA 1
ATOM 1987 C C . GLY A 1 254 ? -8.898 1.409 -3.865 1 95.94 254 GLY A C 1
ATOM 1988 O O . GLY A 1 254 ? -9.477 0.494 -3.283 1 95.94 254 GLY A O 1
ATOM 1989 N N . VAL A 1 255 ? -7.668 1.756 -3.613 1 98.25 255 VAL A N 1
ATOM 1990 C CA . VAL A 1 255 ? -6.855 1.034 -2.639 1 98.25 255 VAL A CA 1
ATOM 1991 C C . VAL A 1 255 ? -7.141 1.563 -1.234 1 98.25 255 VAL A C 1
ATOM 1993 O O . VAL A 1 255 ? -6.992 2.76 -0.973 1 98.25 255 VAL A O 1
ATOM 1996 N N . LEU A 1 256 ? -7.625 0.732 -0.336 1 98.62 256 LEU A N 1
ATOM 1997 C CA . LEU A 1 256 ? -7.766 1.047 1.081 1 98.62 256 LEU A CA 1
ATOM 1998 C C . LEU A 1 256 ? -6.664 0.376 1.897 1 98.62 256 LEU A C 1
ATOM 2000 O O . LEU A 1 256 ? -6.469 -0.838 1.802 1 98.62 256 LEU A O 1
ATOM 2004 N N . ILE A 1 257 ? -5.938 1.159 2.604 1 98.56 257 ILE A N 1
ATOM 2005 C CA . ILE A 1 257 ? -4.879 0.681 3.482 1 98.56 257 ILE A CA 1
ATOM 2006 C C . ILE A 1 257 ? -5.293 0.867 4.941 1 98.56 257 ILE A C 1
ATOM 2008 O O . ILE A 1 257 ? -5.621 1.979 5.363 1 98.56 257 ILE A O 1
ATOM 2012 N N . THR A 1 258 ? -5.27 -0.116 5.711 1 97.81 258 THR A N 1
ATOM 2013 C CA . THR A 1 258 ? -5.531 -0.045 7.145 1 97.81 258 THR A CA 1
ATOM 2014 C C . THR A 1 258 ? -4.492 -0.848 7.926 1 97.81 258 THR A C 1
ATOM 2016 O O . THR A 1 258 ? -3.793 -1.688 7.355 1 97.81 258 THR A O 1
ATOM 2019 N N . LEU A 1 259 ? -4.297 -0.53 9.133 1 96.5 259 LEU A N 1
ATOM 2020 C CA . LEU A 1 259 ? -3.498 -1.323 10.062 1 96.5 259 LEU A CA 1
ATOM 2021 C C . LEU A 1 259 ? -4.383 -2.262 10.875 1 96.5 259 LEU A C 1
ATOM 2023 O O . LEU A 1 259 ? -5.34 -1.818 11.516 1 96.5 259 LEU A O 1
ATOM 2027 N N . GLU A 1 260 ? -4.117 -3.559 10.781 1 96.5 260 GLU A N 1
ATOM 2028 C CA . GLU A 1 260 ? -4.965 -4.574 11.398 1 96.5 260 GLU A CA 1
ATOM 2029 C C . GLU A 1 260 ? -4.129 -5.684 12.031 1 96.5 260 GLU A C 1
ATOM 2031 O O . GLU A 1 260 ? -2.949 -5.84 11.703 1 96.5 260 GLU A O 1
ATOM 2036 N N . SER A 1 261 ? -4.742 -6.301 13.023 1 96.25 261 SER A N 1
ATOM 2037 C CA . SER A 1 261 ? -4.199 -7.602 13.414 1 96.25 261 SER A CA 1
ATOM 2038 C C . SER A 1 261 ? -4.465 -8.656 12.344 1 96.25 261 SER A C 1
ATOM 2040 O O . SER A 1 261 ? -5.617 -8.992 12.07 1 96.25 261 SER A O 1
ATOM 2042 N N . LEU A 1 262 ? -3.479 -9.172 11.781 1 97.31 262 LEU A N 1
ATOM 2043 C CA . LEU A 1 262 ? -3.598 -10.086 10.648 1 97.31 262 LEU A CA 1
ATOM 2044 C C . LEU A 1 262 ? -3.43 -11.531 11.102 1 97.31 262 LEU A C 1
ATOM 2046 O O . LEU A 1 262 ? -2.689 -11.812 12.047 1 97.31 262 LEU A O 1
ATOM 2050 N N . PRO A 1 263 ? -4.098 -12.383 10.484 1 97.25 263 PRO A N 1
ATOM 2051 C CA . PRO A 1 263 ? -4.859 -12.266 9.234 1 97.25 263 PRO A CA 1
ATOM 2052 C C . PRO A 1 263 ? -6.273 -11.734 9.453 1 97.25 263 PRO A C 1
ATOM 2054 O O . PRO A 1 263 ? -6.887 -12.008 10.484 1 97.25 263 PRO A O 1
ATOM 2057 N N . LYS A 1 264 ? -6.762 -10.961 8.531 1 97.06 264 LYS A N 1
ATOM 2058 C CA . LYS A 1 264 ? -8.156 -10.531 8.43 1 97.06 264 LYS A CA 1
ATOM 2059 C C . LYS A 1 264 ? -8.867 -11.227 7.277 1 97.06 264 LYS A C 1
ATOM 2061 O O . LYS A 1 264 ? -8.578 -10.945 6.109 1 97.06 264 LYS A O 1
ATOM 2066 N N . LEU A 1 265 ? -9.805 -12.062 7.602 1 96.44 265 LEU A N 1
ATOM 2067 C CA . LEU A 1 265 ? -10.422 -12.922 6.594 1 96.44 265 LEU A CA 1
ATOM 2068 C C . LEU A 1 265 ? -11.914 -12.617 6.461 1 96.44 265 LEU A C 1
ATOM 2070 O O . LEU A 1 265 ? -12.547 -12.141 7.41 1 96.44 265 LEU A O 1
ATOM 2074 N N . ASN A 1 266 ? -12.383 -12.836 5.262 1 94 266 ASN A N 1
ATOM 2075 C CA . ASN A 1 266 ? -13.812 -12.75 4.992 1 94 266 ASN A CA 1
ATOM 2076 C C . ASN A 1 266 ? -14.531 -14.047 5.344 1 94 266 ASN A C 1
ATOM 2078 O O . ASN A 1 266 ? -13.945 -15.133 5.266 1 94 266 ASN A O 1
ATOM 2082 N N . GLU A 1 267 ? -15.805 -13.883 5.688 1 93.19 267 GLU A N 1
ATOM 2083 C CA . GLU A 1 267 ? -16.594 -15.07 5.973 1 93.19 267 GLU A CA 1
ATOM 2084 C C . GLU A 1 267 ? -16.812 -15.906 4.715 1 93.19 267 GLU A C 1
ATOM 2086 O O . GLU A 1 267 ? -16.859 -17.141 4.785 1 93.19 267 GLU A O 1
ATOM 2091 N N . ASN A 1 268 ? -16.953 -15.203 3.635 1 94.5 268 ASN A N 1
ATOM 2092 C CA . ASN A 1 268 ? -17.062 -15.898 2.357 1 94.5 268 ASN A CA 1
ATOM 2093 C C . ASN A 1 268 ? -15.703 -16.406 1.879 1 94.5 268 ASN A C 1
ATOM 2095 O O . ASN A 1 268 ? -14.961 -15.68 1.225 1 94.5 268 ASN A O 1
ATOM 2099 N N . GLN A 1 269 ? -15.414 -17.641 2.209 1 95.56 269 GLN A N 1
ATOM 2100 C CA . GLN A 1 269 ? -14.125 -18.266 1.916 1 95.56 269 GLN A CA 1
ATOM 2101 C C . GLN A 1 269 ? -14.297 -19.578 1.17 1 95.56 269 GLN A C 1
ATOM 2103 O O . GLN A 1 269 ? -15.406 -20.125 1.108 1 95.56 269 GLN A O 1
ATOM 2108 N N . PRO A 1 270 ? -13.242 -20.109 0.552 1 95.94 270 PRO A N 1
ATOM 2109 C CA . PRO A 1 270 ? -13.344 -21.438 -0.059 1 95.94 270 PRO A CA 1
ATOM 2110 C C . PRO A 1 270 ? -13.773 -22.516 0.937 1 95.94 270 PRO A C 1
ATOM 2112 O O . PRO A 1 270 ? -13.461 -22.422 2.127 1 95.94 270 PRO A O 1
ATOM 2115 N N . ARG A 1 271 ? -14.508 -23.594 0.384 1 95.56 271 ARG A N 1
ATOM 2116 C CA . ARG A 1 271 ? -14.984 -24.656 1.259 1 95.56 271 ARG A CA 1
ATOM 2117 C C . ARG A 1 271 ? -14.906 -26.016 0.561 1 95.56 271 ARG A C 1
ATOM 2119 O O . ARG A 1 271 ? -15.242 -26.125 -0.618 1 95.56 271 ARG A O 1
ATOM 2126 N N . PRO A 1 272 ? -14.547 -26.984 1.263 1 96.94 272 PRO A N 1
ATOM 2127 C CA . PRO A 1 272 ? -13.945 -26.922 2.596 1 96.94 272 PRO A CA 1
ATOM 2128 C C . PRO A 1 272 ? -12.508 -26.406 2.566 1 96.94 272 PRO A C 1
ATOM 2130 O O . PRO A 1 272 ? -11.867 -26.406 1.51 1 96.94 272 PRO A O 1
ATOM 2133 N N . LEU A 1 273 ? -12.07 -25.922 3.674 1 96.25 273 LEU A N 1
ATOM 2134 C CA . LEU A 1 273 ? -10.641 -25.672 3.832 1 96.25 273 LEU A CA 1
ATOM 2135 C C . LEU A 1 273 ? -9.875 -26.969 4.051 1 96.25 273 LEU A C 1
ATOM 2137 O O . LEU A 1 273 ? -10.367 -27.891 4.719 1 96.25 273 LEU A O 1
ATOM 2141 N N . LEU A 1 274 ? -8.781 -26.984 3.5 1 96.31 274 LEU A N 1
ATOM 2142 C CA . LEU A 1 274 ? -7.98 -28.203 3.566 1 96.31 274 LEU A CA 1
ATOM 2143 C C . LEU A 1 274 ? -6.691 -27.969 4.348 1 96.31 274 LEU A C 1
ATOM 2145 O O . LEU A 1 274 ? -6.109 -26.875 4.277 1 96.31 274 LEU A O 1
ATOM 2149 N N . MET B 1 1 ? 6.543 37.438 22.5 1 91.06 1 MET B N 1
ATOM 2150 C CA . MET B 1 1 ? 6.246 37 21.156 1 91.06 1 MET B CA 1
ATOM 2151 C C . MET B 1 1 ? 4.875 36.344 21.078 1 91.06 1 MET B C 1
ATOM 2153 O O . MET B 1 1 ? 4.512 35.562 21.984 1 91.06 1 MET B O 1
ATOM 2157 N N . ARG B 1 2 ? 4.066 36.719 20.094 1 96.69 2 ARG B N 1
ATOM 2158 C CA . ARG B 1 2 ? 2.686 36.281 19.953 1 96.69 2 ARG B CA 1
ATOM 2159 C C . ARG B 1 2 ? 2.574 35.188 18.906 1 96.69 2 ARG B C 1
ATOM 2161 O O . ARG B 1 2 ? 3.197 35.25 17.844 1 96.69 2 ARG B O 1
ATOM 2168 N N . HIS B 1 3 ? 1.845 34.125 19.25 1 98.31 3 HIS B N 1
ATOM 2169 C CA . HIS B 1 3 ? 1.524 33.031 18.359 1 98.31 3 HIS B CA 1
ATOM 2170 C C . HIS B 1 3 ? 0.037 32.688 18.406 1 98.31 3 HIS B C 1
ATOM 2172 O O . HIS B 1 3 ? -0.591 32.781 19.469 1 98.31 3 HIS B O 1
ATOM 2178 N N . VAL B 1 4 ? -0.546 32.375 17.297 1 98.5 4 VAL B N 1
ATOM 2179 C CA . VAL B 1 4 ? -1.945 31.969 17.188 1 98.5 4 VAL B CA 1
ATOM 2180 C C . VAL B 1 4 ? -2.045 30.641 16.469 1 98.5 4 VAL B C 1
ATOM 2182 O O . VAL B 1 4 ? -1.418 30.438 15.422 1 98.5 4 VAL B O 1
ATOM 2185 N N . MET B 1 5 ? -2.762 29.719 16.984 1 97.94 5 MET B N 1
ATOM 2186 C CA . MET B 1 5 ? -2.99 28.422 16.328 1 97.94 5 MET B CA 1
ATOM 2187 C C . MET B 1 5 ? -4.438 27.984 16.516 1 97.94 5 MET B C 1
ATOM 2189 O O . MET B 1 5 ? -5.148 28.484 17.375 1 97.94 5 MET B O 1
ATOM 2193 N N . GLU B 1 6 ? -4.91 27.203 15.609 1 97.06 6 GLU B N 1
ATOM 2194 C CA . GLU B 1 6 ? -6.133 26.438 15.812 1 97.06 6 GLU B CA 1
ATOM 2195 C C . GLU B 1 6 ? -5.816 25 16.219 1 97.06 6 GLU B C 1
ATOM 2197 O O . GLU B 1 6 ? -5.059 24.312 15.531 1 97.06 6 GLU B O 1
ATOM 2202 N N . ALA B 1 7 ? -6.324 24.656 17.359 1 93.88 7 ALA B N 1
ATOM 2203 C CA . ALA B 1 7 ? -5.977 23.344 17.891 1 93.88 7 ALA B CA 1
ATOM 2204 C C . ALA B 1 7 ? -7.203 22.625 18.438 1 93.88 7 ALA B C 1
ATOM 2206 O O . ALA B 1 7 ? -8.195 23.266 18.797 1 93.88 7 ALA B O 1
ATOM 2207 N N . LEU B 1 8 ? -7.078 21.297 18.438 1 90.94 8 LEU B N 1
ATOM 2208 C CA . LEU B 1 8 ? -8.086 20.422 19.047 1 90.94 8 LEU B CA 1
ATOM 2209 C C . LEU B 1 8 ? -9.492 20.984 18.828 1 90.94 8 LEU B C 1
ATOM 2211 O O . LEU B 1 8 ? -9.953 21.828 19.594 1 90.94 8 LEU B O 1
ATOM 2215 N N . GLY B 1 9 ? -10.141 20.5 17.828 1 92.06 9 GLY B N 1
ATOM 2216 C CA . GLY B 1 9 ? -11.508 20.938 17.594 1 92.06 9 GLY B CA 1
ATOM 2217 C C . GLY B 1 9 ? -11.586 22.266 16.875 1 92.06 9 GLY B C 1
ATOM 2218 O O . GLY B 1 9 ? -12.562 23 17.016 1 92.06 9 GLY B O 1
ATOM 2219 N N . LYS B 1 10 ? -10.586 22.703 16.391 1 95.19 10 LYS B N 1
ATOM 2220 C CA . LYS B 1 10 ? -10.516 23.953 15.641 1 95.19 10 LYS B CA 1
ATOM 2221 C C . LYS B 1 10 ? -10.742 25.156 16.547 1 95.19 10 LYS B C 1
ATOM 2223 O O . LYS B 1 10 ? -11.43 26.109 16.172 1 95.19 10 LYS B O 1
ATOM 2228 N N . ALA B 1 11 ? -10.242 25.078 17.688 1 97.38 11 ALA B N 1
ATOM 2229 C CA . ALA B 1 11 ? -10.312 26.203 18.609 1 97.38 11 ALA B CA 1
ATOM 2230 C C . ALA B 1 11 ? -9.117 27.125 18.438 1 97.38 11 ALA B C 1
ATOM 2232 O O . ALA B 1 11 ? -7.98 26.672 18.297 1 97.38 11 ALA B O 1
ATOM 2233 N N . LYS B 1 12 ? -9.398 28.422 18.484 1 98.19 12 LYS B N 1
ATOM 2234 C CA . LYS B 1 12 ? -8.32 29.406 18.438 1 98.19 12 LYS B CA 1
ATOM 2235 C C . LYS B 1 12 ? -7.59 29.484 19.781 1 98.19 12 LYS B C 1
ATOM 2237 O O . LYS B 1 12 ? -8.219 29.609 20.828 1 98.19 12 LYS B O 1
ATOM 2242 N N . VAL B 1 13 ? -6.344 29.406 19.719 1 98.62 13 VAL B N 1
ATOM 2243 C CA . VAL B 1 13 ? -5.5 29.516 20.906 1 98.62 13 VAL B CA 1
ATOM 2244 C C . VAL B 1 13 ? -4.438 30.594 20.672 1 98.62 13 VAL B C 1
ATOM 2246 O O . VAL B 1 13 ? -3.812 30.641 19.609 1 98.62 13 VAL B O 1
ATOM 2249 N N . ILE B 1 14 ? -4.273 31.453 21.656 1 98.75 14 ILE B N 1
ATOM 2250 C CA . ILE B 1 14 ? -3.244 32.5 21.594 1 98.75 14 ILE B CA 1
ATOM 2251 C C . ILE B 1 14 ? -2.217 32.25 22.703 1 98.75 14 ILE B C 1
ATOM 2253 O O . ILE B 1 14 ? -2.576 32.094 23.875 1 98.75 14 ILE B O 1
ATOM 2257 N N . VAL B 1 15 ? -1.018 32.188 22.328 1 98.44 15 VAL B N 1
ATOM 2258 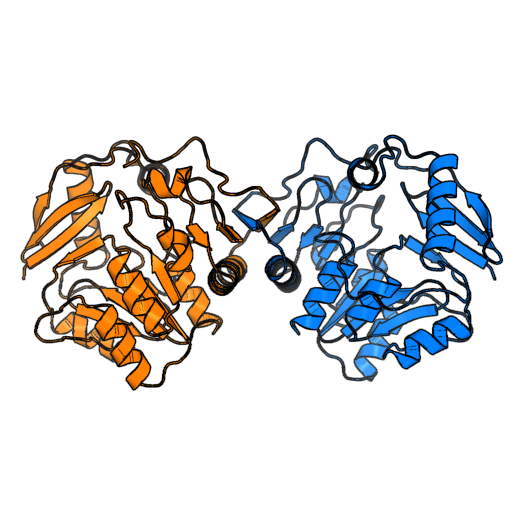C CA . VAL B 1 15 ? 0.098 32.031 23.266 1 98.44 15 VAL B CA 1
ATOM 2259 C C . VAL B 1 15 ? 0.991 33.281 23.188 1 98.44 15 VAL B C 1
ATOM 2261 O O . VAL B 1 15 ? 1.372 33.719 22.094 1 98.44 15 VAL B O 1
ATOM 2264 N N . GLU B 1 16 ? 1.292 33.844 24.281 1 98.12 16 GLU B N 1
ATOM 2265 C CA . GLU B 1 16 ? 2.197 35 24.391 1 98.12 16 GLU B CA 1
ATOM 2266 C C . GLU B 1 16 ? 3.326 34.719 25.375 1 98.12 16 GLU B C 1
ATOM 2268 O O . GLU B 1 16 ? 3.074 34.406 26.547 1 98.12 16 GLU B O 1
ATOM 2273 N N . ASP B 1 17 ? 4.469 34.875 24.891 1 96.06 17 ASP B N 1
ATOM 2274 C CA . ASP B 1 17 ? 5.672 34.688 25.703 1 96.06 17 ASP B CA 1
ATOM 2275 C C . ASP B 1 17 ? 5.617 33.375 26.453 1 96.06 17 ASP B C 1
ATOM 2277 O O . ASP B 1 17 ? 5.836 33.344 27.672 1 96.06 17 ASP B O 1
ATOM 2281 N N . GLY B 1 18 ? 5.141 32.375 25.734 1 95.62 18 GLY B N 1
ATOM 2282 C CA . GLY B 1 18 ? 5.184 31.016 26.25 1 95.62 18 GLY B CA 1
ATOM 2283 C C . GLY B 1 18 ? 4.008 30.688 27.156 1 95.62 18 GLY B C 1
ATOM 2284 O O . GLY B 1 18 ? 3.975 29.609 27.781 1 95.62 18 GLY B O 1
ATOM 2285 N N . LYS B 1 19 ? 3.062 31.562 27.203 1 97.62 19 LYS B N 1
ATOM 2286 C CA . LYS B 1 19 ? 1.903 31.328 28.062 1 97.62 19 LYS B CA 1
ATOM 2287 C C . LYS B 1 19 ? 0.606 31.391 27.25 1 97.62 19 LYS B C 1
ATOM 2289 O O . LYS B 1 19 ? 0.438 32.25 26.406 1 97.62 19 LYS B O 1
ATOM 2294 N N . VAL B 1 20 ? -0.225 30.453 27.562 1 98.5 20 VAL B N 1
ATOM 2295 C CA . VAL B 1 20 ? -1.536 30.469 26.922 1 98.5 20 VAL B CA 1
ATOM 2296 C C . VAL B 1 20 ? -2.363 31.625 27.484 1 98.5 20 VAL B C 1
ATOM 2298 O O . VAL B 1 20 ? -2.656 31.672 28.672 1 98.5 20 VAL B O 1
ATOM 2301 N N . VAL B 1 21 ? -2.828 32.5 26.672 1 98.5 21 VAL B N 1
ATOM 2302 C CA . VAL B 1 21 ? -3.523 33.688 27.172 1 98.5 21 VAL B CA 1
ATOM 2303 C C . VAL B 1 21 ? -4.977 33.688 26.703 1 98.5 21 VAL B C 1
ATOM 2305 O O . VAL B 1 21 ? -5.809 34.438 27.219 1 98.5 21 VAL B O 1
ATOM 2308 N N . TYR B 1 22 ? -5.277 32.844 25.75 1 98.56 22 TYR B N 1
ATOM 2309 C CA . TYR B 1 22 ? -6.641 32.781 25.234 1 98.56 22 TYR B CA 1
ATOM 2310 C C . TYR B 1 22 ? -6.93 31.391 24.656 1 98.56 22 TYR B C 1
ATOM 2312 O O . TYR B 1 22 ? -6.074 30.797 23.984 1 98.56 22 TYR B O 1
ATOM 2320 N N . VAL B 1 23 ? -8.039 30.828 24.891 1 98.56 23 VAL B N 1
ATOM 2321 C CA . VAL B 1 23 ? -8.578 29.625 24.266 1 98.56 23 VAL B CA 1
ATOM 2322 C C . VAL B 1 23 ? -10.016 29.875 23.812 1 98.56 23 VAL B C 1
ATOM 2324 O O . VAL B 1 23 ? -10.867 30.219 24.641 1 98.56 23 VAL B O 1
ATOM 2327 N N . GLY B 1 24 ? -10.172 29.781 22.547 1 98 24 GLY B N 1
ATOM 2328 C CA . GLY B 1 24 ? -11.516 29.938 22.016 1 98 24 GLY B CA 1
ATOM 2329 C C . GLY B 1 24 ? -12.375 28.703 22.156 1 98 24 GLY B C 1
ATOM 2330 O O . GLY B 1 24 ? -11.883 27.641 22.562 1 98 24 GLY B O 1
ATOM 2331 N N . GLU B 1 25 ? -13.672 28.875 21.828 1 97.25 25 GLU B N 1
ATOM 2332 C CA . GLU B 1 25 ? -14.609 27.75 21.859 1 97.25 25 GLU B CA 1
ATOM 2333 C C . GLU B 1 25 ? -14.312 26.734 20.766 1 97.25 25 GLU B C 1
ATOM 2335 O O . GLU B 1 25 ? -14.164 27.109 19.594 1 97.25 25 GLU B O 1
ATOM 2340 N N . PRO B 1 26 ? -14.148 25.438 21.188 1 97.44 26 PRO B N 1
ATOM 2341 C CA . PRO B 1 26 ? -13.953 24.438 20.141 1 97.44 26 PRO B CA 1
ATOM 2342 C C . PRO B 1 26 ? -15.188 24.234 19.266 1 97.44 26 PRO B C 1
ATOM 2344 O O . PRO B 1 26 ? -16.312 24.281 19.766 1 97.44 26 PRO B O 1
ATOM 2347 N N . LYS B 1 27 ? -15 24.016 18 1 96.81 27 LYS B N 1
ATOM 2348 C CA . LYS B 1 27 ? -16.094 23.75 17.062 1 96.81 27 LYS B CA 1
ATOM 2349 C C . LYS B 1 27 ? -16.359 22.25 16.953 1 96.81 27 LYS B C 1
ATOM 2351 O O . LYS B 1 27 ? -17.469 21.844 16.594 1 96.81 27 LYS B O 1
ATOM 2356 N N . VAL B 1 28 ? -15.336 21.438 17.125 1 96.44 28 VAL B N 1
ATOM 2357 C CA . VAL B 1 28 ? -15.43 19.984 17.203 1 96.44 28 VAL B CA 1
ATOM 2358 C C . VAL B 1 28 ? -15.305 19.531 18.656 1 96.44 28 VAL B C 1
ATOM 2360 O O . VAL B 1 28 ? -14.375 19.922 19.359 1 96.44 28 VAL B O 1
ATOM 2363 N N . LYS B 1 29 ? -16.094 18.609 19.062 1 96.19 29 LYS B N 1
ATOM 2364 C CA . LYS B 1 29 ? -16.172 18.312 20.5 1 96.19 29 LYS B CA 1
ATOM 2365 C C . LYS B 1 29 ? -15.594 16.922 20.797 1 96.19 29 LYS B C 1
ATOM 2367 O O . LYS B 1 29 ? -15.305 16.609 21.953 1 96.19 29 LYS B O 1
ATOM 2372 N N . TYR B 1 30 ? -15.539 16.203 19.734 1 96.81 30 TYR B N 1
ATOM 2373 C CA . TYR B 1 30 ? -15.023 14.852 19.922 1 96.81 30 TYR B CA 1
ATOM 2374 C C . TYR B 1 30 ? -14.133 14.445 18.75 1 96.81 30 TYR B C 1
ATOM 2376 O O . TYR B 1 30 ? -14.445 14.727 17.594 1 96.81 30 TYR B O 1
ATOM 2384 N N . CYS B 1 31 ? -13.055 13.805 19.094 1 94.38 31 CYS B N 1
ATOM 2385 C CA . CYS B 1 31 ? -12.148 13.219 18.125 1 94.38 31 CYS B CA 1
ATOM 2386 C C . CYS B 1 31 ? -11.633 11.859 18.594 1 94.38 31 CYS B C 1
ATOM 2388 O O . CYS B 1 31 ? -11.031 11.758 19.672 1 94.38 31 CYS B O 1
ATOM 2390 N N . PRO B 1 32 ? -11.836 10.867 17.781 1 93.62 32 PRO B N 1
ATOM 2391 C CA . PRO B 1 32 ? -11.406 9.523 18.172 1 93.62 32 PRO B CA 1
ATOM 2392 C C . PRO B 1 32 ? -9.906 9.438 18.438 1 93.62 32 PRO B C 1
ATOM 2394 O O . PRO B 1 32 ? -9.469 8.656 19.281 1 93.62 32 PRO B O 1
ATOM 2397 N N . LEU B 1 33 ? -9.141 10.211 17.781 1 88.69 33 LEU B N 1
ATOM 2398 C CA . LEU B 1 33 ? -7.691 10.188 17.953 1 88.69 33 LEU B CA 1
ATOM 2399 C C . LEU B 1 33 ? -7.297 10.68 19.344 1 88.69 33 LEU B C 1
ATOM 2401 O O . LEU B 1 33 ? -6.484 10.047 20.031 1 88.69 33 LEU B O 1
ATOM 2405 N N . PHE B 1 34 ? -7.863 11.734 19.719 1 90.44 34 PHE B N 1
ATOM 2406 C CA . PHE B 1 34 ? -7.543 12.297 21.031 1 90.44 34 PHE B CA 1
ATOM 2407 C C . PHE B 1 34 ? -8.117 11.43 22.141 1 90.44 34 PHE B C 1
ATOM 2409 O O . PHE B 1 34 ? -7.523 11.312 23.219 1 90.44 34 PHE B O 1
ATOM 2416 N N . ALA B 1 35 ? -9.289 10.875 21.844 1 92.38 35 ALA B N 1
ATOM 2417 C CA . ALA B 1 35 ? -9.875 9.961 22.812 1 92.38 35 ALA B CA 1
ATOM 2418 C C . ALA B 1 35 ? -8.977 8.75 23.047 1 92.38 35 ALA B C 1
ATOM 2420 O O . ALA B 1 35 ? -8.711 8.367 24.188 1 92.38 35 ALA B O 1
ATOM 2421 N N . LYS B 1 36 ? -8.469 8.25 22.016 1 87.12 36 LYS B N 1
ATOM 2422 C CA . LYS B 1 36 ? -7.656 7.035 22.062 1 87.12 36 LYS B CA 1
ATOM 2423 C C . LYS B 1 36 ? -6.277 7.324 22.656 1 87.12 36 LYS B C 1
ATOM 2425 O O . LYS B 1 36 ? -5.801 6.59 23.531 1 87.12 36 LYS B O 1
ATOM 2430 N N . HIS B 1 37 ? -5.637 8.438 22.297 1 83.81 37 HIS B N 1
ATOM 2431 C CA . HIS B 1 37 ? -4.223 8.633 22.594 1 83.81 37 HIS B CA 1
ATOM 2432 C C . HIS B 1 37 ? -4.027 9.523 23.812 1 83.81 37 HIS B C 1
ATOM 2434 O O . HIS B 1 37 ? -2.971 9.484 24.453 1 83.81 37 HIS B O 1
ATOM 2440 N N . ARG B 1 38 ? -5.098 10.289 24.109 1 86.94 38 ARG B N 1
ATOM 2441 C CA . ARG B 1 38 ? -4.91 11.242 25.203 1 86.94 38 ARG B CA 1
ATOM 2442 C C . ARG B 1 38 ? -6.031 11.117 26.234 1 86.94 38 ARG B C 1
ATOM 2444 O O . ARG B 1 38 ? -6.02 11.797 27.266 1 86.94 38 ARG B O 1
ATOM 2451 N N . GLY B 1 39 ? -6.996 10.328 25.906 1 89.94 39 GLY B N 1
ATOM 2452 C CA . GLY B 1 39 ? -8.094 10.125 26.844 1 89.94 39 GLY B CA 1
ATOM 2453 C C . GLY B 1 39 ? -9.078 11.281 26.859 1 89.94 39 GLY B C 1
ATOM 2454 O O . GLY B 1 39 ? -9.883 11.398 27.781 1 89.94 39 GLY B O 1
ATOM 2455 N N . ILE B 1 40 ? -8.992 12.125 25.938 1 91.75 40 ILE B N 1
ATOM 2456 C CA . ILE B 1 40 ? -9.875 13.281 25.875 1 91.75 40 ILE B CA 1
ATOM 2457 C C . ILE B 1 40 ? -11.195 12.891 25.203 1 91.75 40 ILE B C 1
ATOM 2459 O O . ILE B 1 40 ? -11.297 12.859 23.984 1 91.75 40 ILE B O 1
ATOM 2463 N N . LYS B 1 41 ? -12.211 12.641 25.984 1 92.31 41 LYS B N 1
ATOM 2464 C CA . LYS B 1 41 ? -13.5 12.18 25.469 1 92.31 41 LYS B CA 1
ATOM 2465 C C . LYS B 1 41 ? -14.367 13.352 25.031 1 92.31 41 LYS B C 1
ATOM 2467 O O . LYS B 1 41 ? -15.312 13.18 24.25 1 92.31 41 LYS B O 1
ATOM 2472 N N . GLU B 1 42 ? -13.977 14.508 25.641 1 95.62 42 GLU B N 1
ATOM 2473 C CA . GLU B 1 42 ? -14.625 15.75 25.25 1 95.62 42 GLU B CA 1
ATOM 2474 C C . GLU B 1 42 ? -13.617 16.891 25.156 1 95.62 42 GLU B C 1
ATOM 2476 O O . GLU B 1 42 ? -12.883 17.156 26.109 1 95.62 42 GLU B O 1
ATOM 2481 N N . ILE B 1 43 ? -13.711 17.547 24.047 1 97.06 43 ILE B N 1
ATOM 2482 C CA . ILE B 1 43 ? -12.797 18.656 23.828 1 97.06 43 ILE B CA 1
ATOM 2483 C C . ILE B 1 43 ? -13.398 19.938 24.406 1 97.06 43 ILE B C 1
ATOM 2485 O O . ILE B 1 43 ? -14.383 20.469 23.875 1 97.06 43 ILE B O 1
ATOM 2489 N N . THR B 1 44 ? -12.828 20.422 25.453 1 97 44 THR B N 1
ATOM 2490 C CA . THR B 1 44 ? -13.25 21.641 26.109 1 97 44 THR B CA 1
ATOM 2491 C C . THR B 1 44 ? -12.125 22.672 26.125 1 97 44 THR B C 1
ATOM 2493 O O . THR B 1 44 ? -10.977 22.344 25.828 1 97 44 THR B O 1
ATOM 2496 N N . LYS B 1 45 ? -12.492 23.906 26.516 1 97.62 45 LYS B N 1
ATOM 2497 C CA . LYS B 1 45 ? -11.477 24.953 26.609 1 97.62 45 LYS B CA 1
ATOM 2498 C C . LYS B 1 45 ? -10.383 24.562 27.594 1 97.62 45 LYS B C 1
ATOM 2500 O O . LYS B 1 45 ? -9.203 24.812 27.359 1 97.62 45 LYS B O 1
ATOM 2505 N N . GLU B 1 46 ? -10.852 23.938 28.609 1 97 46 GLU B N 1
ATOM 2506 C CA . GLU B 1 46 ? -9.914 23.531 29.656 1 97 46 GLU B CA 1
ATOM 2507 C C . GLU B 1 46 ? -8.961 22.453 29.156 1 97 46 GLU B C 1
ATOM 2509 O O . GLU B 1 46 ? -7.75 22.516 29.375 1 97 46 GLU B O 1
ATOM 2514 N N . GLU B 1 47 ? -9.477 21.453 28.469 1 96.62 47 GLU B N 1
ATOM 2515 C CA . GLU B 1 47 ? -8.664 20.375 27.922 1 96.62 47 GLU B CA 1
ATOM 2516 C C . GLU B 1 47 ? -7.688 20.891 26.875 1 96.62 47 GLU B C 1
ATOM 2518 O O . GLU B 1 47 ? -6.551 20.422 26.781 1 96.62 47 GLU B O 1
ATOM 2523 N N . ILE B 1 48 ? -8.156 21.812 26.109 1 97.5 48 ILE B N 1
ATOM 2524 C CA . ILE B 1 48 ? -7.316 22.422 25.078 1 97.5 48 ILE B CA 1
ATOM 2525 C C . ILE B 1 48 ? -6.148 23.156 25.734 1 97.5 48 ILE B C 1
ATOM 2527 O O . ILE B 1 48 ? -4.992 22.969 25.328 1 97.5 48 ILE B O 1
ATOM 2531 N N . LYS B 1 49 ? -6.461 23.984 26.688 1 97.94 49 LYS B N 1
ATOM 2532 C CA . LYS B 1 49 ? -5.422 24.734 27.391 1 97.94 49 LYS B CA 1
ATOM 2533 C C . LYS B 1 49 ? -4.371 23.781 27.969 1 97.94 49 LYS B C 1
ATOM 2535 O O . LYS B 1 49 ? -3.17 24 27.781 1 97.94 49 LYS B O 1
ATOM 2540 N N . LYS B 1 50 ? -4.855 22.797 28.641 1 96.88 50 LYS B N 1
ATOM 2541 C CA . LYS B 1 50 ? -3.955 21.828 29.25 1 96.88 50 LYS B CA 1
ATOM 2542 C C . LYS B 1 50 ? -3.066 21.172 28.188 1 96.88 50 LYS B C 1
ATOM 2544 O O . LYS B 1 50 ? -1.876 20.953 28.422 1 96.88 50 LYS B O 1
ATOM 2549 N N . ASN B 1 51 ? -3.658 20.797 27.125 1 96 51 ASN B N 1
ATOM 2550 C CA . ASN B 1 51 ? -2.926 20.141 26.047 1 96 51 ASN B CA 1
ATOM 2551 C C . ASN B 1 51 ? -1.835 21.047 25.469 1 96 51 ASN B C 1
ATOM 2553 O O . ASN B 1 51 ? -0.714 20.594 25.234 1 96 51 ASN B O 1
ATOM 2557 N N . ILE B 1 52 ? -2.146 22.328 25.234 1 97.38 52 ILE B N 1
ATOM 2558 C CA . ILE B 1 52 ? -1.18 23.266 24.672 1 97.38 52 ILE B CA 1
ATOM 2559 C C . ILE B 1 52 ? -0.064 23.516 25.672 1 97.38 52 ILE B C 1
ATOM 2561 O O . ILE B 1 52 ? 1.113 23.578 25.312 1 97.38 52 ILE B O 1
ATOM 2565 N N . GLU B 1 53 ? -0.447 23.656 26.891 1 98.06 53 GLU B N 1
ATOM 2566 C CA . GLU B 1 53 ? 0.557 23.844 27.938 1 98.06 5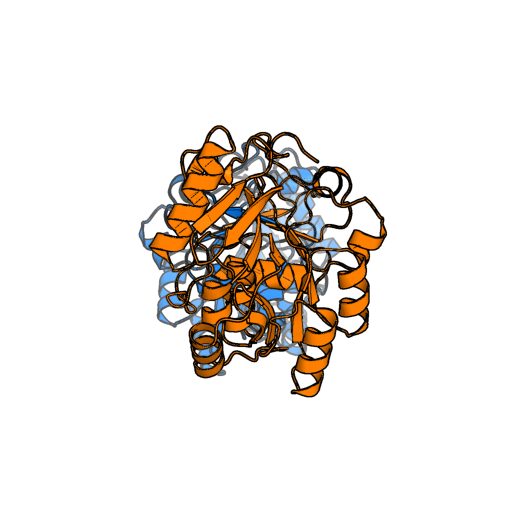3 GLU B CA 1
ATOM 2567 C C . GLU B 1 53 ? 1.481 22.641 28.031 1 98.06 53 GLU B C 1
ATOM 2569 O O . GLU B 1 53 ? 2.686 22.797 28.266 1 98.06 53 GLU B O 1
ATOM 2574 N N . PHE B 1 54 ? 0.891 21.5 27.906 1 96.38 54 PHE B N 1
ATOM 2575 C CA . PHE B 1 54 ? 1.692 20.297 27.875 1 96.38 54 PHE B CA 1
ATOM 2576 C C . PHE B 1 54 ? 2.699 20.328 26.734 1 96.38 54 PHE B C 1
ATOM 2578 O O . PHE B 1 54 ? 3.867 19.984 26.906 1 96.38 54 PHE B O 1
ATOM 2585 N N . ARG B 1 55 ? 2.318 20.781 25.562 1 96.62 55 ARG B N 1
ATOM 2586 C CA . ARG B 1 55 ? 3.191 20.844 24.391 1 96.62 55 ARG B CA 1
ATOM 2587 C C . ARG B 1 55 ? 4.316 21.859 24.594 1 96.62 55 ARG B C 1
ATOM 2589 O O . ARG B 1 55 ? 5.453 21.625 24.188 1 96.62 55 ARG B O 1
ATOM 2596 N N . ILE B 1 56 ? 3.965 22.953 25.203 1 97.88 56 ILE B N 1
ATOM 2597 C CA . ILE B 1 56 ? 4.961 23.984 25.516 1 97.88 56 ILE B CA 1
ATOM 2598 C C . ILE B 1 56 ? 6.023 23.406 26.438 1 97.88 56 ILE B C 1
ATOM 2600 O O . ILE B 1 56 ? 7.223 23.594 26.219 1 97.88 56 ILE B O 1
ATOM 2604 N N . LYS B 1 57 ? 5.543 22.656 27.406 1 97.38 57 LYS B N 1
ATOM 2605 C CA . LYS B 1 57 ? 6.449 22.078 28.391 1 97.38 57 LYS B CA 1
ATOM 2606 C C . LYS B 1 57 ? 7.242 20.922 27.797 1 97.38 57 LYS B C 1
ATOM 2608 O O . LYS B 1 57 ? 8.43 20.766 28.078 1 97.38 57 LYS B O 1
ATOM 2613 N N . ASP B 1 58 ? 6.586 20.109 27.031 1 95.81 58 ASP B N 1
ATOM 2614 C CA . ASP B 1 58 ? 7.121 18.828 26.562 1 95.81 58 ASP B CA 1
ATOM 2615 C C . ASP B 1 58 ? 8.172 19.031 25.484 1 95.81 58 ASP B C 1
ATOM 2617 O O . ASP B 1 58 ? 9.25 18.438 25.531 1 95.81 58 ASP B O 1
ATOM 2621 N N . PHE B 1 59 ? 7.82 19.922 24.438 1 96.38 59 PHE B N 1
ATOM 2622 C CA . PHE B 1 59 ? 8.781 20.016 23.344 1 96.38 59 PHE B CA 1
ATOM 2623 C C . PHE B 1 59 ? 9.047 21.469 22.969 1 96.38 59 PHE B C 1
ATOM 2625 O O . PHE B 1 59 ? 9.609 21.75 21.906 1 96.38 59 PHE B O 1
ATOM 2632 N N . GLY B 1 60 ? 8.555 22.391 23.75 1 98.06 60 GLY B N 1
ATOM 2633 C CA . GLY B 1 60 ? 8.938 23.781 23.625 1 98.06 60 GLY B CA 1
ATOM 2634 C C . GLY B 1 60 ? 8.117 24.531 22.578 1 98.06 60 GLY B C 1
ATOM 2635 O O . GLY B 1 60 ? 8.602 25.484 21.969 1 98.06 60 GLY B O 1
ATOM 2636 N N . LEU B 1 61 ? 6.918 24.078 22.344 1 98 61 LEU B N 1
ATOM 2637 C CA . LEU B 1 61 ? 6.039 24.75 21.406 1 98 61 LEU B CA 1
ATOM 2638 C C . LEU B 1 61 ? 6.008 26.25 21.672 1 98 61 LEU B C 1
ATOM 2640 O O . LEU B 1 61 ? 5.801 26.688 22.812 1 98 61 LEU B O 1
ATOM 2644 N N . PHE B 1 62 ? 6.352 27.109 20.641 1 98.38 62 PHE B N 1
ATOM 2645 C CA . PHE B 1 62 ? 6.234 28.562 20.656 1 98.38 62 PHE B CA 1
ATOM 2646 C C . PHE B 1 62 ? 7.281 29.188 21.562 1 98.38 62 PHE B C 1
ATOM 2648 O O . PHE B 1 62 ? 7.156 30.344 21.969 1 98.38 62 PHE B O 1
ATOM 2655 N N . THR B 1 63 ? 8.328 28.484 21.953 1 98.25 63 THR B N 1
ATOM 2656 C CA . THR B 1 63 ? 9.359 29.031 22.828 1 98.25 63 THR B CA 1
ATOM 2657 C C . THR B 1 63 ? 10.75 28.781 22.234 1 98.25 63 THR B C 1
ATOM 2659 O O . THR B 1 63 ? 10.883 28.094 21.219 1 98.25 63 THR B O 1
ATOM 2662 N N . LYS B 1 64 ? 11.758 29.344 22.891 1 97.94 64 LYS B N 1
ATOM 2663 C CA . LYS B 1 64 ? 13.141 29.203 22.438 1 97.94 64 LYS B CA 1
ATOM 2664 C C . LYS B 1 64 ? 13.633 27.766 22.609 1 97.94 64 LYS B C 1
ATOM 2666 O O . LYS B 1 64 ? 14.625 27.375 22 1 97.94 64 LYS B O 1
ATOM 2671 N N . ASP B 1 65 ? 12.961 26.953 23.438 1 97.81 65 ASP B N 1
ATOM 2672 C CA . ASP B 1 65 ? 13.367 25.578 23.75 1 97.81 65 ASP B CA 1
ATOM 2673 C C . ASP B 1 65 ? 12.727 24.594 22.781 1 97.81 65 ASP B C 1
ATOM 2675 O O . ASP B 1 65 ? 12.758 23.375 23 1 97.81 65 ASP B O 1
ATOM 2679 N N . ARG B 1 66 ? 12.188 25.062 21.734 1 98.56 66 ARG B N 1
ATOM 2680 C CA . ARG B 1 66 ? 11.492 24.25 20.734 1 98.56 66 ARG B CA 1
ATOM 2681 C C . ARG B 1 66 ? 12.398 23.156 20.188 1 98.56 66 ARG B C 1
ATOM 2683 O O . ARG B 1 66 ? 13.469 23.438 19.656 1 98.56 66 ARG B O 1
ATOM 2690 N N . LYS B 1 67 ? 11.961 21.906 20.344 1 98.19 67 LYS B N 1
ATOM 2691 C CA . LYS B 1 67 ? 12.625 20.797 19.672 1 98.19 67 LYS B CA 1
ATOM 2692 C C . LYS B 1 67 ? 12.297 20.766 18.188 1 98.19 67 LYS B C 1
ATOM 2694 O O . LYS B 1 67 ? 11.125 20.719 17.812 1 98.19 67 LYS B O 1
ATOM 2699 N N . VAL B 1 68 ? 13.336 20.719 17.359 1 98.5 68 VAL B N 1
ATOM 2700 C CA . VAL B 1 68 ? 13.055 20.891 15.938 1 98.5 68 VAL B CA 1
ATOM 2701 C C . VAL B 1 68 ? 13.305 19.578 15.188 1 98.5 68 VAL B C 1
ATOM 2703 O O . VAL B 1 68 ? 12.914 19.438 14.031 1 98.5 68 VAL B O 1
ATOM 2706 N N . LEU B 1 69 ? 13.922 18.609 15.82 1 98.44 69 LEU B N 1
ATOM 2707 C CA . LEU B 1 69 ? 14.188 17.312 15.203 1 98.44 69 LEU B CA 1
ATOM 2708 C C . LEU B 1 69 ? 13.406 16.203 15.906 1 98.44 69 LEU B C 1
ATOM 2710 O O . LEU B 1 69 ? 13.234 16.234 17.125 1 98.44 69 LEU B O 1
ATOM 2714 N N . GLU B 1 70 ? 12.867 15.359 15.172 1 97.25 70 GLU B N 1
ATOM 2715 C CA . GLU B 1 70 ? 12.219 14.148 15.672 1 97.25 70 GLU B CA 1
ATOM 2716 C C . GLU B 1 70 ? 12.422 12.977 14.719 1 97.25 70 GLU B C 1
ATOM 2718 O O . GLU B 1 70 ? 12.07 13.07 13.531 1 97.25 70 GLU B O 1
ATOM 2723 N N . LYS B 1 71 ? 13.023 11.883 15.172 1 94.56 71 LYS B N 1
ATOM 2724 C CA . LYS B 1 71 ? 13.328 10.734 14.328 1 94.56 71 LYS B CA 1
ATOM 2725 C C . LYS B 1 71 ? 12.195 9.711 14.344 1 94.56 71 LYS B C 1
ATOM 2727 O O . LYS B 1 71 ? 12.039 8.93 13.406 1 94.56 71 LYS B O 1
ATOM 2732 N N . ASP B 1 72 ? 11.453 9.812 15.453 1 92.5 72 ASP B N 1
ATOM 2733 C CA . ASP B 1 72 ? 10.406 8.812 15.625 1 92.5 72 ASP B CA 1
ATOM 2734 C C . ASP B 1 72 ? 9.094 9.281 15 1 92.5 72 ASP B C 1
ATOM 2736 O O . ASP B 1 72 ? 8.844 10.484 14.898 1 92.5 72 ASP B O 1
ATOM 2740 N N . TYR B 1 73 ? 8.375 8.289 14.648 1 90.19 73 TYR B N 1
ATOM 2741 C CA . TYR B 1 73 ? 7.008 8.594 14.227 1 90.19 73 TYR B CA 1
ATOM 2742 C C . TYR B 1 73 ? 6.113 8.867 15.43 1 90.19 73 TYR B C 1
ATOM 2744 O O . TYR B 1 73 ? 6.188 8.164 16.438 1 90.19 73 TYR B O 1
ATOM 2752 N N . ILE B 1 74 ? 5.348 9.859 15.297 1 89.56 74 ILE B N 1
ATOM 2753 C CA . ILE B 1 74 ? 4.469 10.258 16.391 1 89.56 74 ILE B CA 1
ATOM 2754 C C . ILE B 1 74 ? 3.152 9.492 16.312 1 89.56 74 ILE B C 1
ATOM 2756 O O . ILE B 1 74 ? 2.637 9.016 17.328 1 89.56 74 ILE B O 1
ATOM 2760 N N . VAL B 1 75 ? 2.553 9.406 15.133 1 90.69 75 VAL B N 1
ATOM 2761 C CA . VAL B 1 75 ? 1.401 8.57 14.82 1 90.69 75 VAL B CA 1
ATOM 2762 C C . VAL B 1 75 ? 1.701 7.723 13.586 1 90.69 75 VAL B C 1
ATOM 2764 O O . VAL B 1 75 ? 2.67 7.98 12.867 1 90.69 75 VAL B O 1
ATOM 2767 N N . PRO B 1 76 ? 0.966 6.766 13.32 1 92.5 76 PRO B N 1
ATOM 2768 C CA . PRO B 1 76 ? 1.302 5.84 12.234 1 92.5 76 PRO B CA 1
ATOM 2769 C C . PRO B 1 76 ? 1.306 6.512 10.867 1 92.5 76 PRO B C 1
ATOM 2771 O O . PRO B 1 76 ? 2.207 6.273 10.055 1 92.5 76 PRO B O 1
ATOM 2774 N N . PHE B 1 77 ? 0.209 7.352 10.648 1 93.5 77 PHE B N 1
ATOM 2775 C CA . PHE B 1 77 ? 0.194 7.941 9.32 1 93.5 77 PHE B CA 1
ATOM 2776 C C . PHE B 1 77 ? -0.462 9.312 9.336 1 93.5 77 PHE B C 1
ATOM 2778 O O . PHE B 1 77 ? -1.443 9.555 8.633 1 93.5 77 PHE B O 1
ATOM 2785 N N . GLY B 1 78 ? 0.145 10.234 9.914 1 95.44 78 GLY B N 1
ATOM 2786 C CA . GLY B 1 78 ? -0.198 11.641 9.781 1 95.44 78 GLY B CA 1
ATOM 2787 C C . GLY B 1 78 ? 0.545 12.328 8.648 1 95.44 78 GLY B C 1
ATOM 2788 O O . GLY B 1 78 ? 1.332 11.695 7.941 1 95.44 78 GLY B O 1
ATOM 2789 N N . ALA B 1 79 ? 0.22 13.555 8.477 1 97.12 79 ALA B N 1
ATOM 2790 C CA . ALA B 1 79 ? 0.83 14.297 7.375 1 97.12 79 ALA B CA 1
ATOM 2791 C C . ALA B 1 79 ? 2.35 14.32 7.508 1 97.12 79 ALA B C 1
ATOM 2793 O O . ALA B 1 79 ? 3.068 14.078 6.535 1 97.12 79 ALA B O 1
ATOM 2794 N N . SER B 1 80 ? 2.865 14.602 8.68 1 97.69 80 SER B N 1
ATOM 2795 C CA . SER B 1 80 ? 4.312 14.695 8.867 1 97.69 80 SER B CA 1
ATOM 2796 C C . SER B 1 80 ? 4.98 13.336 8.664 1 97.69 80 SER B C 1
ATOM 2798 O O . SER B 1 80 ? 6.047 13.25 8.047 1 97.69 80 SER B O 1
ATOM 2800 N N . GLU B 1 81 ? 4.348 12.242 9.188 1 97.94 81 GLU B N 1
ATOM 2801 C CA . GLU B 1 81 ? 4.883 10.898 9 1 97.94 81 GLU B CA 1
ATOM 2802 C C . GLU B 1 81 ? 4.961 10.539 7.52 1 97.94 81 GLU B C 1
ATOM 2804 O O . GLU B 1 81 ? 5.957 9.969 7.066 1 97.94 81 GLU B O 1
ATOM 2809 N N . ILE B 1 82 ? 3.936 10.891 6.824 1 98.44 82 ILE B N 1
ATOM 2810 C CA . ILE B 1 82 ? 3.844 10.57 5.406 1 98.44 82 ILE B CA 1
ATOM 2811 C C . ILE B 1 82 ? 4.922 11.32 4.633 1 98.44 82 ILE B C 1
ATOM 2813 O O . ILE B 1 82 ? 5.633 10.734 3.811 1 98.44 82 ILE B O 1
ATOM 2817 N N . ILE B 1 83 ? 5.07 12.609 4.93 1 98.69 83 ILE B N 1
ATOM 2818 C CA . ILE B 1 83 ? 6.078 13.414 4.25 1 98.69 83 ILE B CA 1
ATOM 2819 C C . ILE B 1 83 ? 7.473 12.906 4.613 1 98.69 83 ILE B C 1
ATOM 2821 O O . ILE B 1 83 ? 8.352 12.828 3.756 1 98.69 83 ILE B O 1
ATOM 2825 N N . MET B 1 84 ? 7.656 12.57 5.871 1 98.25 84 MET B N 1
ATOM 2826 C CA . MET B 1 84 ? 8.938 12.023 6.316 1 98.25 84 MET B CA 1
ATOM 2827 C C . MET B 1 84 ? 9.312 10.781 5.508 1 98.25 84 MET B C 1
ATOM 2829 O O . MET B 1 84 ? 10.422 10.695 4.984 1 98.25 84 MET B O 1
ATOM 2833 N N . SER B 1 85 ? 8.359 9.859 5.363 1 97.56 85 SER B N 1
ATOM 2834 C CA . SER B 1 85 ? 8.617 8.648 4.59 1 97.56 85 SER B CA 1
ATOM 2835 C C . SER B 1 85 ? 8.875 8.977 3.123 1 97.56 85 SER B C 1
ATOM 2837 O O . SER B 1 85 ? 9.742 8.367 2.492 1 97.56 85 SER B O 1
ATOM 2839 N N . ALA B 1 86 ? 8.094 9.914 2.584 1 98.38 86 ALA B N 1
ATOM 2840 C CA . ALA B 1 86 ? 8.234 10.297 1.183 1 98.38 86 ALA B CA 1
ATOM 2841 C C . ALA B 1 86 ? 9.641 10.836 0.906 1 98.38 86 ALA B C 1
ATOM 2843 O O . ALA B 1 86 ? 10.227 10.547 -0.139 1 98.38 86 ALA B O 1
ATOM 2844 N N . LEU B 1 87 ? 10.148 11.609 1.854 1 98.62 87 LEU B N 1
ATOM 2845 C CA . LEU B 1 87 ? 11.5 12.156 1.722 1 98.62 87 LEU B CA 1
ATOM 2846 C C . LEU B 1 87 ? 12.547 11.055 1.847 1 98.62 87 LEU B C 1
ATOM 2848 O O . LEU B 1 87 ? 13.477 10.984 1.037 1 98.62 87 LEU B O 1
ATOM 2852 N N . LYS B 1 88 ? 12.367 10.211 2.828 1 97.38 88 LYS B N 1
ATOM 2853 C CA . LYS B 1 88 ? 13.328 9.133 3.068 1 97.38 88 LYS B CA 1
ATOM 2854 C C . LYS B 1 88 ? 13.422 8.203 1.864 1 97.38 88 LYS B C 1
ATOM 2856 O O . LYS B 1 88 ? 14.5 7.711 1.537 1 97.38 88 LYS B O 1
ATOM 2861 N N . ARG B 1 89 ? 12.305 8.016 1.232 1 95.38 89 ARG B N 1
ATOM 2862 C CA . ARG B 1 89 ? 12.242 7.066 0.123 1 95.38 89 ARG B CA 1
ATOM 2863 C C . ARG B 1 89 ? 12.438 7.773 -1.213 1 95.38 89 ARG B C 1
ATOM 2865 O O . ARG B 1 89 ? 12.312 7.156 -2.273 1 95.38 89 ARG B O 1
ATOM 2872 N N . LYS B 1 90 ? 12.609 9.055 -1.212 1 96.56 90 LYS B N 1
ATOM 2873 C CA . LYS B 1 90 ? 13.008 9.891 -2.338 1 96.56 90 LYS B CA 1
ATOM 2874 C C . LYS B 1 90 ? 11.898 9.969 -3.383 1 96.56 90 LYS B C 1
ATOM 2876 O O . LYS B 1 90 ? 12.172 10.094 -4.578 1 96.56 90 LYS B O 1
ATOM 2881 N N . VAL B 1 91 ? 10.703 9.734 -2.885 1 96.94 91 VAL B N 1
ATOM 2882 C CA . VAL B 1 91 ? 9.578 9.961 -3.789 1 96.94 91 VAL B CA 1
ATOM 2883 C C . VAL B 1 91 ? 9.359 11.461 -3.961 1 96.94 91 VAL B C 1
ATOM 2885 O O . VAL B 1 91 ? 8.82 11.906 -4.98 1 96.94 91 VAL B O 1
ATOM 2888 N N . VAL B 1 92 ? 9.727 12.203 -2.945 1 98.56 92 VAL B N 1
ATOM 2889 C CA . VAL B 1 92 ? 9.852 13.656 -3.041 1 98.56 92 VAL B CA 1
ATOM 2890 C C . VAL B 1 92 ? 11.266 14.078 -2.637 1 98.56 92 VAL B C 1
ATOM 2892 O O . VAL B 1 92 ? 11.969 13.336 -1.955 1 98.56 92 VAL B O 1
ATOM 2895 N N . ASP B 1 93 ? 11.656 15.203 -3.09 1 98.38 93 ASP B N 1
ATOM 2896 C CA . ASP B 1 93 ? 13.031 15.586 -2.783 1 98.38 93 ASP B CA 1
ATOM 2897 C C . ASP B 1 93 ? 13.07 16.812 -1.872 1 98.38 93 ASP B C 1
ATOM 2899 O O . ASP B 1 93 ? 14.133 17.188 -1.385 1 98.38 93 ASP B O 1
ATOM 2903 N N . CYS B 1 94 ? 11.875 17.406 -1.66 1 98.69 94 CYS B N 1
ATOM 2904 C CA . CYS B 1 94 ? 11.789 18.578 -0.805 1 98.69 94 CYS B CA 1
ATOM 2905 C C . CYS B 1 94 ? 10.367 18.781 -0.282 1 98.69 94 CYS B C 1
ATOM 2907 O O . CYS B 1 94 ? 9.406 18.281 -0.879 1 98.69 94 CYS B O 1
ATOM 2909 N N . SER B 1 95 ? 10.273 19.438 0.869 1 98.94 95 SER B N 1
ATOM 2910 C CA . SER B 1 95 ? 8.961 19.766 1.429 1 98.94 95 SER B CA 1
ATOM 2911 C C . SER B 1 95 ? 8.883 21.25 1.816 1 98.94 95 SER B C 1
ATOM 2913 O O . SER B 1 95 ? 9.891 21.859 2.18 1 98.94 95 SER B O 1
ATOM 2915 N N . VAL B 1 96 ? 7.762 21.828 1.647 1 98.94 96 VAL B N 1
ATOM 2916 C CA . VAL B 1 96 ? 7.414 23.156 2.15 1 98.94 96 VAL B CA 1
ATOM 2917 C C . VAL B 1 96 ? 6.34 23.031 3.23 1 98.94 96 VAL B C 1
ATOM 2919 O O . VAL B 1 96 ? 5.211 22.625 2.947 1 98.94 96 VAL B O 1
ATOM 2922 N N . ILE B 1 97 ? 6.73 23.422 4.438 1 98.88 97 ILE B N 1
ATOM 2923 C CA . ILE B 1 97 ? 5.863 23.188 5.59 1 98.88 97 ILE B CA 1
ATOM 2924 C C . ILE B 1 97 ? 5.777 24.453 6.43 1 98.88 97 ILE B C 1
ATOM 2926 O O . ILE B 1 97 ? 6.434 25.453 6.129 1 98.88 97 ILE B O 1
ATOM 2930 N N . VAL B 1 98 ? 4.883 24.438 7.449 1 98.75 98 VAL B N 1
ATOM 2931 C CA . VAL B 1 98 ? 4.738 25.562 8.375 1 98.75 98 VAL B CA 1
ATOM 2932 C C . VAL B 1 98 ? 5.258 25.156 9.758 1 98.75 98 VAL B C 1
ATOM 2934 O O . VAL B 1 98 ? 5.012 24.047 10.219 1 98.75 98 VAL B O 1
ATOM 2937 N N . SER B 1 99 ? 5.926 26.031 10.367 1 98.5 99 SER B N 1
ATOM 2938 C CA . SER B 1 99 ? 6.449 25.812 11.711 1 98.5 99 SER B CA 1
ATOM 2939 C C . SER B 1 99 ? 6.137 26.984 12.625 1 98.5 99 SER B C 1
ATOM 2941 O O . SER B 1 99 ? 6.188 28.141 12.203 1 98.5 99 SER B O 1
ATOM 2943 N N . ASP B 1 100 ? 5.871 26.641 13.867 1 98.38 100 ASP B N 1
ATOM 2944 C CA . ASP B 1 100 ? 5.859 27.688 14.867 1 98.38 100 ASP B CA 1
ATOM 2945 C C . ASP B 1 100 ? 7.242 28.328 15.023 1 98.38 100 ASP B C 1
ATOM 2947 O O . ASP B 1 100 ? 8.258 27.641 14.836 1 98.38 100 ASP B O 1
ATOM 2951 N N . CYS B 1 101 ? 7.258 29.625 15.273 1 98.56 101 CYS B N 1
ATOM 2952 C CA . CYS B 1 101 ? 8.453 30.391 15.578 1 98.56 101 CYS B CA 1
ATOM 2953 C C . CYS B 1 101 ? 9.227 30.719 14.305 1 98.56 101 CYS B C 1
ATOM 2955 O O . CYS B 1 101 ? 10.195 31.484 14.336 1 98.56 101 CYS B O 1
ATOM 2957 N N . ALA B 1 102 ? 8.805 30.156 13.117 1 98.69 102 ALA B N 1
ATOM 2958 C CA . ALA B 1 102 ? 9.656 30.344 11.945 1 98.69 102 ALA B CA 1
ATOM 2959 C C . ALA B 1 102 ? 8.82 30.578 10.688 1 98.69 102 ALA B C 1
ATOM 2961 O O . ALA B 1 102 ? 9.344 31.016 9.664 1 98.69 102 ALA B O 1
ATOM 2962 N N . GLY B 1 103 ? 7.492 30.297 10.773 1 98.69 103 GLY B N 1
ATOM 2963 C CA . GLY B 1 103 ? 6.66 30.438 9.594 1 98.69 103 GLY B CA 1
ATOM 2964 C C . GLY B 1 103 ? 6.902 29.359 8.562 1 98.69 103 GLY B C 1
ATOM 2965 O O . GLY B 1 103 ? 6.926 28.172 8.891 1 98.69 103 GLY B O 1
ATOM 2966 N N . THR B 1 104 ? 7.031 29.703 7.277 1 98.88 104 THR B N 1
ATOM 2967 C CA . THR B 1 104 ? 7.242 28.75 6.199 1 98.88 104 THR B CA 1
ATOM 2968 C C . THR B 1 104 ? 8.695 28.281 6.164 1 98.88 104 THR B C 1
ATOM 2970 O O . THR B 1 104 ? 9.617 29.094 6.191 1 98.88 104 THR B O 1
ATOM 2973 N N . VAL B 1 105 ? 8.859 26.984 6.125 1 98.94 105 VAL B N 1
ATOM 2974 C CA . VAL B 1 105 ? 10.18 26.359 6.105 1 98.94 105 VAL B CA 1
ATOM 2975 C C . VAL B 1 105 ? 10.281 25.406 4.918 1 98.94 105 VAL B C 1
ATOM 2977 O O . VAL B 1 105 ? 9.352 24.641 4.641 1 98.94 105 VAL B O 1
ATOM 2980 N N . ILE B 1 106 ? 11.352 25.5 4.176 1 98.94 106 ILE B N 1
ATOM 2981 C CA . ILE B 1 106 ? 11.711 24.562 3.105 1 98.94 106 ILE B CA 1
ATOM 2982 C C . ILE B 1 106 ? 12.766 23.594 3.604 1 98.94 106 ILE B C 1
ATOM 2984 O O . ILE B 1 106 ? 13.781 24 4.172 1 98.94 106 ILE B O 1
ATOM 2988 N N . THR B 1 107 ? 12.516 22.266 3.418 1 98.88 107 THR B N 1
ATOM 2989 C CA . THR B 1 107 ? 13.531 21.328 3.908 1 98.88 107 THR B CA 1
ATOM 2990 C C . THR B 1 107 ? 13.422 19.984 3.203 1 98.88 107 THR B C 1
ATOM 2992 O O . THR B 1 107 ? 12.336 19.594 2.773 1 98.88 107 THR B O 1
ATOM 2995 N N . ASN B 1 108 ? 14.484 19.312 3.02 1 98.69 108 ASN B N 1
ATOM 2996 C CA . ASN B 1 108 ? 14.531 17.922 2.547 1 98.69 108 ASN B CA 1
ATOM 2997 C C . ASN B 1 108 ? 14.984 16.969 3.648 1 98.69 108 ASN B C 1
ATOM 2999 O O . ASN B 1 108 ? 15.297 15.812 3.377 1 98.69 108 ASN B O 1
ATOM 3003 N N . ASN B 1 109 ? 15.125 17.516 4.867 1 98.75 109 ASN B N 1
ATOM 3004 C CA . ASN B 1 109 ? 15.438 16.703 6.035 1 98.75 109 ASN B CA 1
ATOM 3005 C C . ASN B 1 109 ? 14.172 16.125 6.664 1 98.75 109 ASN B C 1
ATOM 3007 O O . ASN B 1 109 ? 13.391 16.844 7.281 1 98.75 109 ASN B O 1
ATOM 3011 N N . PRO B 1 110 ? 14.016 14.781 6.508 1 98.62 110 PRO B N 1
ATOM 3012 C CA . PRO B 1 110 ? 12.773 14.18 7.004 1 98.62 110 PRO B CA 1
ATOM 3013 C C . PRO B 1 110 ? 12.594 14.352 8.508 1 98.62 110 PRO B C 1
ATOM 3015 O O . PRO B 1 110 ? 11.469 14.492 8.992 1 98.62 110 PRO B O 1
ATOM 3018 N N . TYR B 1 111 ? 13.633 14.438 9.25 1 98.62 111 TYR B N 1
ATOM 3019 C CA . TYR B 1 111 ? 13.555 14.523 10.703 1 98.62 111 TYR B CA 1
ATOM 3020 C C . TYR B 1 111 ? 13.164 15.93 11.141 1 98.62 111 TYR B C 1
ATOM 3022 O O . TYR B 1 111 ? 12.539 16.109 12.188 1 98.62 111 TYR B O 1
ATOM 3030 N N . LEU B 1 112 ? 13.523 16.891 10.367 1 98.75 112 LEU B N 1
ATOM 3031 C CA . LEU B 1 112 ? 13.078 18.266 10.609 1 98.75 112 LEU B CA 1
ATOM 3032 C C . LEU B 1 112 ? 11.578 18.391 10.367 1 98.75 112 LEU B C 1
ATOM 3034 O O . LEU B 1 112 ? 10.883 19.062 11.133 1 98.75 112 LEU B O 1
ATOM 3038 N N . VAL B 1 113 ? 11.117 17.734 9.297 1 98.75 113 VAL B N 1
ATOM 3039 C CA . VAL B 1 113 ? 9.688 17.734 9.008 1 98.75 113 VAL B CA 1
ATOM 3040 C C . VAL B 1 113 ? 8.914 17.188 10.203 1 98.75 113 VAL B C 1
ATOM 3042 O O . VAL B 1 113 ? 7.969 17.812 10.68 1 98.75 113 VAL B O 1
ATOM 3045 N N . GLN B 1 114 ? 9.359 16.031 10.688 1 98.25 114 GLN B N 1
ATOM 3046 C CA . GLN B 1 114 ? 8.695 15.383 11.812 1 98.25 114 GLN B CA 1
ATOM 3047 C C . GLN B 1 114 ? 8.781 16.234 13.078 1 98.25 114 GLN B C 1
ATOM 3049 O O . GLN B 1 114 ? 7.805 16.359 13.812 1 98.25 114 GLN B O 1
ATOM 3054 N N . GLY B 1 115 ? 9.898 16.797 13.32 1 98.25 115 GLY B N 1
ATOM 3055 C CA . GLY B 1 115 ? 10.086 17.609 14.508 1 98.25 115 GLY B CA 1
ATOM 3056 C C . GLY B 1 115 ? 9.25 18.859 14.508 1 98.25 115 GLY B C 1
ATOM 3057 O O . GLY B 1 115 ? 8.695 19.25 15.539 1 98.25 115 GLY B O 1
ATOM 3058 N N . LEU B 1 116 ? 9.125 19.484 13.391 1 98.44 116 LEU B N 1
ATOM 3059 C CA . LEU B 1 116 ? 8.438 20.766 13.281 1 98.44 116 LEU B CA 1
ATOM 3060 C C . LEU B 1 116 ? 6.926 20.562 13.203 1 98.44 116 LEU B C 1
ATOM 3062 O O . LEU B 1 116 ? 6.16 21.391 13.727 1 98.44 116 LEU B O 1
ATOM 3066 N N . CYS B 1 117 ? 6.555 19.422 12.609 1 97.44 117 CYS B N 1
ATOM 3067 C CA . CYS B 1 117 ? 5.148 19.344 12.242 1 97.44 117 CYS B CA 1
ATOM 3068 C C . CYS B 1 117 ? 4.445 18.234 13.023 1 97.44 117 CYS B C 1
ATOM 3070 O O . CYS B 1 117 ? 3.217 18.203 13.094 1 97.44 117 CYS B O 1
ATOM 3072 N N . GLY B 1 118 ? 5.121 17.281 13.562 1 93.88 118 GLY B N 1
ATOM 3073 C CA . GLY B 1 118 ? 4.555 16.047 14.078 1 93.88 118 GLY B CA 1
ATOM 3074 C C . GLY B 1 118 ? 3.635 16.266 15.266 1 93.88 118 GLY B C 1
ATOM 3075 O O . GLY B 1 118 ? 2.783 15.422 15.555 1 93.88 118 GLY B O 1
ATOM 3076 N N . ARG B 1 119 ? 3.729 17.406 15.945 1 92.38 119 ARG B N 1
ATOM 3077 C CA . ARG B 1 119 ? 2.967 17.594 17.188 1 92.38 119 ARG B CA 1
ATOM 3078 C C . ARG B 1 119 ? 2.221 18.922 17.172 1 92.38 119 ARG B C 1
ATOM 3080 O O . ARG B 1 119 ? 1.813 19.422 18.219 1 92.38 119 ARG B O 1
ATOM 3087 N N . ILE B 1 120 ? 2.135 19.406 15.969 1 93.06 120 ILE B N 1
ATOM 3088 C CA . ILE B 1 120 ? 1.46 20.703 15.922 1 93.06 120 ILE B CA 1
ATOM 3089 C C . ILE B 1 120 ? 0.113 20.562 15.219 1 93.06 120 ILE B C 1
ATOM 3091 O O . ILE B 1 120 ? -0.209 19.5 14.695 1 93.06 120 ILE B O 1
ATOM 3095 N N . SER B 1 121 ? -0.647 21.625 15.312 1 92.5 121 SER B N 1
ATOM 3096 C CA . SER B 1 121 ? -1.932 21.766 14.641 1 92.5 121 SER B CA 1
ATOM 3097 C C . SER B 1 121 ? -1.9 22.906 13.625 1 92.5 121 SER B C 1
ATOM 3099 O O . SER B 1 121 ? -0.886 23.109 12.953 1 92.5 121 SER B O 1
ATOM 3101 N N . GLY B 1 122 ? -2.975 23.547 13.422 1 96.06 122 GLY B N 1
ATOM 3102 C CA . GLY B 1 122 ? -3.027 24.594 12.414 1 96.06 122 GLY B CA 1
ATOM 3103 C C . GLY B 1 122 ? -2.459 25.922 12.891 1 96.06 122 GLY B C 1
ATOM 3104 O O . GLY B 1 122 ? -3.145 26.688 13.57 1 96.06 122 GLY B O 1
ATOM 3105 N N . ILE B 1 123 ? -1.222 26.266 12.492 1 98.06 123 ILE B N 1
ATOM 3106 C CA . ILE B 1 123 ? -0.608 27.531 12.844 1 98.06 123 ILE B CA 1
ATOM 3107 C C . ILE B 1 123 ? -1.185 28.641 11.969 1 98.06 123 ILE B C 1
ATOM 3109 O O . ILE B 1 123 ? -1.121 28.562 10.734 1 98.06 123 ILE B O 1
ATOM 3113 N N . ILE B 1 124 ? -1.722 29.594 12.625 1 97.62 124 ILE B N 1
ATOM 3114 C CA . ILE B 1 124 ? -2.326 30.719 11.914 1 97.62 124 ILE B CA 1
ATOM 3115 C C . ILE B 1 124 ? -1.319 31.859 11.789 1 97.62 124 ILE B C 1
ATOM 3117 O O . ILE B 1 124 ? -1.176 32.469 10.727 1 97.62 124 ILE B O 1
ATOM 3121 N N . GLU B 1 125 ? -0.74 32.156 12.914 1 98 125 GLU B N 1
ATOM 3122 C CA . GLU B 1 125 ? 0.252 33.219 13.023 1 98 125 GLU B CA 1
ATOM 3123 C C . GLU B 1 125 ? 1.353 32.844 14.016 1 98 125 GLU B C 1
ATOM 3125 O O . GLU B 1 125 ? 1.089 32.188 15.031 1 98 125 GLU B O 1
ATOM 3130 N N . THR B 1 126 ? 2.547 33.281 13.633 1 98.56 126 THR B N 1
ATOM 3131 C CA . THR B 1 126 ? 3.646 33 14.562 1 98.56 126 THR B CA 1
ATOM 3132 C C . THR B 1 126 ? 4.68 34.125 14.492 1 98.56 126 THR B C 1
ATOM 3134 O O . THR B 1 126 ? 4.66 34.938 13.562 1 98.56 126 THR B O 1
ATOM 3137 N N . SER B 1 127 ? 5.449 34.25 15.539 1 98.56 127 SER B N 1
ATOM 3138 C CA . SER B 1 127 ? 6.527 35.25 15.633 1 98.56 127 SER B CA 1
ATOM 3139 C C . SER B 1 127 ? 7.891 34.562 15.578 1 98.56 127 SER B C 1
ATOM 3141 O O . SER B 1 127 ? 8.062 33.469 16.078 1 98.56 127 SER B O 1
ATOM 3143 N N . PRO B 1 128 ? 8.789 35.281 14.938 1 98.56 128 PRO B N 1
ATOM 3144 C CA . PRO B 1 128 ? 10.117 34.688 14.828 1 98.56 128 PRO B CA 1
ATOM 3145 C C . PRO B 1 128 ? 10.836 34.562 16.172 1 98.56 128 PRO B C 1
ATOM 3147 O O . PRO B 1 128 ? 10.789 35.5 16.984 1 98.56 128 PRO B O 1
ATOM 3150 N N . ILE B 1 129 ? 11.383 33.469 16.406 1 98.56 129 ILE B N 1
ATOM 3151 C CA . ILE B 1 129 ? 12.297 33.25 17.531 1 98.56 129 ILE B CA 1
ATOM 3152 C C . ILE B 1 129 ? 13.672 32.844 17 1 98.56 129 ILE B C 1
ATOM 3154 O O . ILE B 1 129 ? 13.836 31.781 16.422 1 98.56 129 ILE B O 1
ATOM 3158 N N . LYS B 1 130 ? 14.664 33.688 17.281 1 98.31 130 LYS B N 1
ATOM 3159 C CA . LYS B 1 130 ? 15.992 33.562 16.672 1 98.31 130 LYS B CA 1
ATOM 3160 C C . LYS B 1 130 ? 16.625 32.219 16.969 1 98.31 130 LYS B C 1
ATOM 3162 O O . LYS B 1 130 ? 17.188 31.578 16.078 1 98.31 130 LYS B O 1
ATOM 3167 N N . GLU B 1 131 ? 16.578 31.766 18.188 1 98.31 131 GLU B N 1
ATOM 3168 C CA . GLU B 1 131 ? 17.203 30.5 18.594 1 98.31 131 GLU B CA 1
ATOM 3169 C C . GLU B 1 131 ? 16.609 29.328 17.828 1 98.31 131 GLU B C 1
ATOM 3171 O O . GLU B 1 131 ? 17.328 28.422 17.422 1 98.31 131 GLU B O 1
ATOM 3176 N N . VAL B 1 132 ? 15.328 29.328 17.609 1 98.75 132 VAL B N 1
ATOM 3177 C CA . VAL B 1 132 ? 14.641 28.25 16.906 1 98.75 132 VAL B CA 1
ATOM 3178 C C . VAL B 1 132 ? 15 28.266 15.43 1 98.75 132 VAL B C 1
ATOM 3180 O O . VAL B 1 132 ? 15.289 27.234 14.836 1 98.75 132 VAL B O 1
ATOM 3183 N N . ILE B 1 133 ? 15.016 29.453 14.836 1 98.88 133 ILE B N 1
ATOM 3184 C CA . ILE B 1 133 ? 15.359 29.625 13.43 1 98.88 133 ILE B CA 1
ATOM 3185 C C . ILE B 1 133 ? 16.781 29.109 13.172 1 98.88 133 ILE B C 1
ATOM 3187 O O . ILE B 1 133 ? 17.016 28.391 12.203 1 98.88 133 ILE B O 1
ATOM 3191 N N . GLU B 1 134 ? 17.672 29.422 14.07 1 98.75 134 GLU B N 1
ATOM 3192 C CA . GLU B 1 134 ? 19.062 28.953 13.953 1 98.75 134 GLU B CA 1
ATOM 3193 C C . GLU B 1 134 ? 19.125 27.422 14 1 98.75 134 GLU B C 1
ATOM 3195 O O . GLU B 1 134 ? 19.844 26.812 13.211 1 98.75 134 GLU B O 1
ATOM 3200 N N . LYS B 1 135 ? 18.391 26.828 14.898 1 98.69 135 LYS B N 1
ATOM 3201 C CA . LYS B 1 135 ? 18.344 25.375 14.992 1 98.69 135 LYS B CA 1
ATOM 3202 C C . LYS B 1 135 ? 17.828 24.766 13.703 1 98.69 135 LYS B C 1
ATOM 3204 O O . LYS B 1 135 ? 18.344 23.734 13.242 1 98.69 135 LYS B O 1
ATOM 3209 N N . ILE B 1 136 ? 16.781 25.344 13.109 1 98.88 136 ILE B N 1
ATOM 3210 C CA . ILE B 1 136 ? 16.188 24.844 11.867 1 98.88 136 ILE B CA 1
ATOM 3211 C C . ILE B 1 136 ? 17.219 24.906 10.742 1 98.88 136 ILE B C 1
ATOM 3213 O O . ILE B 1 136 ? 17.422 23.922 10.023 1 98.88 136 ILE B O 1
ATOM 3217 N N . GLU B 1 137 ? 17.906 26.031 10.68 1 98.81 137 GLU B N 1
ATOM 3218 C CA . GLU B 1 137 ? 18.875 26.219 9.602 1 98.81 137 GLU B CA 1
ATOM 3219 C C . GLU B 1 137 ? 20.078 25.297 9.766 1 98.81 137 GLU B C 1
ATOM 3221 O O . GLU B 1 137 ? 20.609 24.781 8.789 1 98.81 137 GLU B O 1
ATOM 3226 N N . GLU B 1 138 ? 20.453 25.078 10.984 1 98.56 138 GLU B N 1
ATOM 3227 C CA . GLU B 1 138 ? 21.562 24.188 11.273 1 98.56 138 GLU B CA 1
ATOM 3228 C C . GLU B 1 138 ? 21.234 22.75 10.867 1 98.56 138 GLU B C 1
ATOM 3230 O O . GLU B 1 138 ? 22.141 21.938 10.656 1 98.56 138 GLU B O 1
ATOM 3235 N N . ASN B 1 139 ? 19.969 22.516 10.742 1 98.62 139 ASN B N 1
ATOM 3236 C CA . ASN B 1 139 ? 19.562 21.156 10.438 1 98.62 139 ASN B CA 1
ATOM 3237 C C . ASN B 1 139 ? 18.969 21.047 9.031 1 98.62 139 ASN B C 1
ATOM 3239 O O . ASN B 1 139 ? 18.188 20.125 8.75 1 98.62 139 ASN B O 1
ATOM 3243 N N . GLY B 1 140 ? 19.266 21.984 8.211 1 98.25 140 GLY B N 1
ATOM 3244 C CA . GLY B 1 140 ? 18.984 21.844 6.793 1 98.25 140 GLY B CA 1
ATOM 3245 C C . GLY B 1 140 ? 17.672 22.484 6.387 1 98.25 140 GLY B C 1
ATOM 3246 O O . GLY B 1 140 ? 17.172 22.25 5.277 1 98.25 140 GLY B O 1
ATOM 3247 N N . GLY B 1 141 ? 17.094 23.266 7.27 1 98.75 141 GLY B N 1
ATOM 3248 C CA . GLY B 1 141 ? 15.898 24.016 6.918 1 98.75 141 GLY B CA 1
ATOM 3249 C C . GLY B 1 141 ? 16.203 25.406 6.395 1 98.75 141 GLY B C 1
ATOM 3250 O O . GLY B 1 141 ? 17.203 26.016 6.785 1 98.75 141 GLY B O 1
ATOM 3251 N N . ILE B 1 142 ? 15.406 25.812 5.496 1 98.88 142 ILE B N 1
ATOM 3252 C CA . ILE B 1 142 ? 15.453 27.188 5.008 1 98.88 142 ILE B CA 1
ATOM 3253 C C . ILE B 1 142 ? 14.195 27.922 5.449 1 98.88 142 ILE B C 1
ATOM 3255 O O . ILE B 1 142 ? 13.086 27.578 5.043 1 98.88 142 ILE B O 1
ATOM 3259 N N . VAL B 1 143 ? 14.422 28.922 6.266 1 98.88 143 VAL B N 1
ATOM 3260 C CA . VAL B 1 143 ? 13.305 29.75 6.727 1 98.88 143 VAL B CA 1
ATOM 3261 C C . VAL B 1 143 ? 13.023 30.859 5.715 1 98.88 143 VAL B C 1
ATOM 3263 O O . VAL B 1 143 ? 13.914 31.641 5.387 1 98.88 143 VAL B O 1
ATOM 3266 N N . LEU B 1 144 ? 11.836 30.906 5.27 1 98.81 144 LEU B N 1
ATOM 3267 C CA . LEU B 1 144 ? 11.469 31.797 4.176 1 98.81 144 LEU B CA 1
ATOM 3268 C C . LEU B 1 144 ? 11.609 33.25 4.602 1 98.81 144 LEU B C 1
ATOM 3270 O O . LEU B 1 144 ? 12.148 34.094 3.852 1 98.81 144 LEU B O 1
ATOM 3274 N N . ASP B 1 145 ? 11.086 33.656 5.758 1 98.56 145 ASP B N 1
ATOM 3275 C CA . ASP B 1 145 ? 11.102 35.031 6.297 1 98.56 145 ASP B CA 1
ATOM 3276 C C . ASP B 1 145 ? 11.594 35.031 7.742 1 98.56 145 ASP B C 1
ATOM 3278 O O . ASP B 1 145 ? 10.789 35 8.672 1 98.56 145 ASP B O 1
ATOM 3282 N N . LYS B 1 146 ? 12.797 35.25 7.996 1 98.44 146 LYS B N 1
ATOM 3283 C CA . LYS B 1 146 ? 13.422 35.156 9.312 1 98.44 146 LYS B CA 1
ATOM 3284 C C . LYS B 1 146 ? 13.031 36.344 10.195 1 98.44 146 LYS B C 1
ATOM 3286 O O . LYS B 1 146 ? 13.125 36.25 11.422 1 98.44 146 LYS B O 1
ATOM 3291 N N . GLU B 1 147 ? 12.672 37.406 9.562 1 98.19 147 GLU B N 1
ATOM 3292 C CA . GLU B 1 147 ? 12.383 38.625 10.305 1 98.19 147 GLU B CA 1
ATOM 3293 C C . GLU B 1 147 ? 10.961 38.594 10.867 1 98.19 147 GLU B C 1
ATOM 3295 O O . GLU B 1 147 ? 10.719 39.062 11.984 1 98.19 147 GLU B O 1
ATOM 3300 N N . LYS B 1 148 ? 9.984 38.031 10.086 1 98.19 148 LYS B N 1
ATOM 3301 C CA . LYS B 1 148 ? 8.594 38.188 10.5 1 98.19 148 LYS B CA 1
ATOM 3302 C C . LYS B 1 148 ? 7.945 36.812 10.695 1 98.19 148 LYS B C 1
ATOM 3304 O O . LYS B 1 148 ? 6.828 36.719 11.211 1 98.19 148 LYS B O 1
ATOM 3309 N N . ALA B 1 149 ? 8.641 35.75 10.25 1 98.44 149 ALA B N 1
ATOM 3310 C CA . ALA B 1 149 ? 8.094 34.406 10.312 1 98.44 149 ALA B CA 1
ATOM 3311 C C . ALA B 1 149 ? 6.766 34.312 9.57 1 98.44 149 ALA B C 1
ATOM 3313 O O . ALA B 1 149 ? 5.801 33.719 10.078 1 98.44 149 ALA B O 1
ATOM 3314 N N . LYS B 1 150 ? 6.754 34.906 8.414 1 98.25 150 LYS B N 1
ATOM 3315 C CA . LYS B 1 150 ? 5.539 34.906 7.602 1 98.25 150 LYS B CA 1
ATOM 3316 C C . LYS B 1 150 ? 5.211 33.5 7.102 1 98.25 150 LYS B C 1
ATOM 3318 O O . LYS B 1 150 ? 6.113 32.719 6.738 1 98.25 150 LYS B O 1
ATOM 3323 N N . ILE B 1 151 ? 3.932 33.156 7.043 1 98.5 151 ILE B N 1
ATOM 3324 C CA . ILE B 1 151 ? 3.457 31.922 6.453 1 98.5 151 ILE B CA 1
ATOM 3325 C C . ILE B 1 151 ? 2.99 32.188 5.02 1 98.5 151 ILE B C 1
ATOM 3327 O O . ILE B 1 151 ? 1.999 32.875 4.797 1 98.5 151 ILE B O 1
ATOM 3331 N N . ASP B 1 152 ? 3.721 31.734 4.109 1 98.75 152 ASP B N 1
ATOM 3332 C CA . ASP B 1 152 ? 3.439 31.859 2.684 1 98.75 152 ASP B CA 1
ATOM 3333 C C . ASP B 1 152 ? 3.918 30.625 1.916 1 98.75 152 ASP B C 1
ATOM 3335 O O . ASP B 1 152 ? 5.062 30.578 1.457 1 98.75 152 ASP B O 1
ATOM 3339 N N . GLN B 1 153 ? 3.016 29.75 1.69 1 98.81 153 GLN B N 1
ATOM 3340 C CA . GLN B 1 153 ? 3.379 28.469 1.113 1 98.81 153 GLN B CA 1
ATOM 3341 C C . GLN B 1 153 ? 3.668 28.594 -0.38 1 98.81 153 GLN B C 1
ATOM 3343 O O . GLN B 1 153 ? 4.512 27.875 -0.918 1 98.81 153 GLN B O 1
ATOM 3348 N N . VAL B 1 154 ? 2.951 29.453 -1.042 1 98.88 154 VAL B N 1
ATOM 3349 C CA . VAL B 1 154 ? 3.178 29.688 -2.465 1 98.88 154 VAL B CA 1
ATOM 3350 C C . VAL B 1 154 ? 4.594 30.219 -2.686 1 98.88 154 VAL B C 1
ATOM 3352 O O . VAL B 1 154 ? 5.336 29.688 -3.52 1 98.88 154 VAL B O 1
ATOM 3355 N N . LEU B 1 155 ? 4.93 31.188 -1.881 1 98.88 155 LEU B N 1
ATOM 3356 C CA . LEU B 1 155 ? 6.281 31.719 -1.983 1 98.88 155 LEU B CA 1
ATOM 3357 C C . LEU B 1 155 ? 7.316 30.688 -1.571 1 98.88 155 LEU B C 1
ATOM 3359 O O . LEU B 1 155 ? 8.422 30.656 -2.121 1 98.88 155 LEU B O 1
ATOM 3363 N N . GLY B 1 156 ? 6.969 29.844 -0.617 1 98.88 156 GLY B N 1
ATOM 3364 C CA . GLY B 1 156 ? 7.844 28.734 -0.243 1 98.88 156 GLY B CA 1
ATOM 3365 C C . GLY B 1 156 ? 8.141 27.797 -1.394 1 98.88 156 GLY B C 1
ATOM 3366 O O . GLY B 1 156 ? 9.297 27.406 -1.598 1 98.88 156 GLY B O 1
ATOM 3367 N N . VAL B 1 157 ? 7.117 27.453 -2.166 1 98.94 157 VAL B N 1
ATOM 3368 C CA . VAL B 1 157 ? 7.277 26.562 -3.311 1 98.94 157 VAL B CA 1
ATOM 3369 C C . VAL B 1 157 ? 8.156 27.234 -4.367 1 98.94 157 VAL B C 1
ATOM 3371 O O . VAL B 1 157 ? 9.055 26.594 -4.922 1 98.94 157 VAL B O 1
ATOM 3374 N N . LYS B 1 158 ? 7.871 28.484 -4.633 1 98.88 158 LYS B N 1
ATOM 3375 C CA . LYS B 1 158 ? 8.68 29.219 -5.605 1 98.88 158 LYS B CA 1
ATOM 3376 C C . LYS B 1 158 ? 10.156 29.203 -5.211 1 98.88 158 LYS B C 1
ATOM 3378 O O . LYS B 1 158 ? 11.023 28.953 -6.047 1 98.88 158 LYS B O 1
ATOM 3383 N N . LYS B 1 159 ? 10.398 29.5 -3.957 1 98.81 159 LYS B N 1
ATOM 3384 C CA . LYS B 1 159 ? 11.773 29.5 -3.467 1 98.81 159 LYS B CA 1
ATOM 3385 C C . LYS B 1 159 ? 12.414 28.125 -3.588 1 98.81 159 LYS B C 1
ATOM 3387 O O . LYS B 1 159 ? 13.578 28 -3.969 1 98.81 159 LYS B O 1
ATOM 3392 N N . ALA B 1 160 ? 11.68 27.062 -3.242 1 98.88 160 ALA B N 1
ATOM 3393 C CA . ALA B 1 160 ? 12.188 25.703 -3.377 1 98.88 160 ALA B CA 1
ATOM 3394 C C . ALA B 1 160 ? 12.586 25.406 -4.816 1 98.88 160 ALA B C 1
ATOM 3396 O O . ALA B 1 160 ? 13.641 24.812 -5.066 1 98.88 160 ALA B O 1
ATOM 3397 N N . LYS B 1 161 ? 11.758 25.828 -5.73 1 98.62 161 LYS B N 1
ATOM 3398 C CA . LYS B 1 161 ? 12.055 25.641 -7.145 1 98.62 161 LYS B CA 1
ATOM 3399 C C . LYS B 1 161 ? 13.328 26.391 -7.539 1 98.62 161 LYS B C 1
ATOM 3401 O O . LYS B 1 161 ? 14.156 25.859 -8.281 1 98.62 161 LYS B O 1
ATOM 3406 N N . GLU B 1 162 ? 13.414 27.562 -7.059 1 98.5 162 GLU B N 1
ATOM 3407 C CA . GLU B 1 162 ? 14.602 28.359 -7.336 1 98.5 162 GLU B CA 1
ATOM 3408 C C . GLU B 1 162 ? 15.867 27.672 -6.832 1 98.5 162 GLU B C 1
ATOM 3410 O O . GLU B 1 162 ? 16.938 27.812 -7.426 1 98.5 162 GLU B O 1
ATOM 3415 N N . LEU B 1 163 ? 15.734 26.938 -5.797 1 98.19 163 LEU B N 1
ATOM 3416 C CA . LEU B 1 163 ? 16.859 26.25 -5.188 1 98.19 163 LEU B CA 1
ATOM 3417 C C . LEU B 1 163 ? 17.172 24.953 -5.926 1 98.19 163 LEU B C 1
ATOM 3419 O O . LEU B 1 163 ? 18.125 24.25 -5.59 1 98.19 163 LEU B O 1
ATOM 3423 N N . GLY B 1 164 ? 16.297 24.5 -6.879 1 98.12 164 GLY B N 1
ATOM 3424 C CA . GLY B 1 164 ? 16.609 23.391 -7.758 1 98.12 164 GLY B CA 1
ATOM 3425 C C . GLY B 1 164 ? 15.82 22.141 -7.438 1 98.12 164 GLY B C 1
ATOM 3426 O O . GLY B 1 164 ? 16.016 21.094 -8.07 1 98.12 164 GLY B O 1
ATOM 3427 N N . PHE B 1 165 ? 14.992 22.234 -6.48 1 98.38 165 PHE B N 1
ATOM 3428 C CA . PHE B 1 165 ? 14.172 21.078 -6.172 1 98.38 165 PHE B CA 1
ATOM 3429 C C . PHE B 1 165 ? 13.117 20.859 -7.246 1 98.38 165 PHE B C 1
ATOM 3431 O O . PHE B 1 165 ? 12.578 21.812 -7.805 1 98.38 165 PHE B O 1
ATOM 3438 N N . LYS B 1 166 ? 12.789 19.609 -7.539 1 98.12 166 LYS B N 1
ATOM 3439 C CA . LYS B 1 166 ? 11.875 19.281 -8.625 1 98.12 166 LYS B CA 1
ATOM 3440 C C . LYS B 1 166 ? 10.586 18.656 -8.094 1 98.12 166 LYS B C 1
ATOM 3442 O O . LYS B 1 166 ? 9.492 19.031 -8.531 1 98.12 166 LYS B O 1
ATOM 3447 N N . LYS B 1 167 ? 10.703 17.734 -7.18 1 98.69 167 LYS B N 1
ATOM 3448 C CA . LYS B 1 167 ? 9.547 17.062 -6.59 1 98.69 167 LYS B CA 1
ATOM 3449 C C . LYS B 1 167 ? 9.227 17.641 -5.215 1 98.69 167 LYS B C 1
ATOM 3451 O O . LYS B 1 167 ? 9.625 17.078 -4.191 1 98.69 167 LYS B O 1
ATOM 3456 N N . ILE B 1 168 ? 8.461 18.672 -5.184 1 98.94 168 ILE B N 1
ATOM 3457 C CA . ILE B 1 168 ? 8.203 19.438 -3.969 1 98.94 168 ILE B CA 1
ATOM 3458 C C . ILE B 1 168 ? 6.816 19.094 -3.43 1 98.94 168 ILE B C 1
ATOM 3460 O O . ILE B 1 168 ? 5.824 19.172 -4.16 1 98.94 168 ILE B O 1
ATOM 3464 N N . ILE B 1 169 ? 6.758 18.656 -2.223 1 98.94 169 ILE B N 1
ATOM 3465 C CA . ILE B 1 169 ? 5.473 18.484 -1.555 1 98.94 169 ILE B CA 1
ATOM 3466 C C . ILE B 1 169 ? 5.223 19.656 -0.607 1 98.94 169 ILE B C 1
ATOM 3468 O O . ILE B 1 169 ? 6.137 20.109 0.088 1 98.94 169 ILE B O 1
ATOM 3472 N N . VAL B 1 170 ? 4.023 20.219 -0.603 1 98.94 170 VAL B N 1
ATOM 3473 C CA . VAL B 1 170 ? 3.705 21.406 0.19 1 98.94 170 VAL B CA 1
ATOM 3474 C C . VAL B 1 170 ? 2.418 21.172 0.976 1 98.94 170 VAL B C 1
ATOM 3476 O O . VAL B 1 170 ? 1.458 20.594 0.451 1 98.94 170 VAL B O 1
ATOM 3479 N N . THR B 1 171 ? 2.41 21.531 2.266 1 98.81 171 THR B N 1
ATOM 3480 C CA . THR B 1 171 ? 1.174 21.5 3.039 1 98.81 171 THR B CA 1
ATOM 3481 C C . THR B 1 171 ? 0.411 22.812 2.873 1 98.81 171 THR B C 1
ATOM 3483 O O . THR B 1 171 ? 1.001 23.891 2.947 1 98.81 171 THR B O 1
ATOM 3486 N N . VAL B 1 172 ? -0.842 22.703 2.621 1 98.56 172 VAL B N 1
ATOM 3487 C CA . VAL B 1 172 ? -1.679 23.891 2.443 1 98.56 172 VAL B CA 1
ATOM 3488 C C . VAL B 1 172 ? -2.988 23.719 3.209 1 98.56 172 VAL B C 1
ATOM 3490 O O . VAL B 1 172 ? -3.416 22.578 3.473 1 98.56 172 VAL B O 1
ATOM 3493 N N . THR B 1 173 ? -3.639 24.859 3.525 1 97.44 173 THR B N 1
ATOM 3494 C CA . THR B 1 173 ? -4.836 24.812 4.355 1 97.44 173 THR B CA 1
ATOM 3495 C C . THR B 1 173 ? -6.043 25.359 3.604 1 97.44 173 THR B C 1
ATOM 3497 O O . THR B 1 173 ? -7.105 25.562 4.191 1 97.44 173 THR B O 1
ATOM 3500 N N . SER B 1 174 ? -5.859 25.672 2.301 1 97.06 174 SER B N 1
ATOM 3501 C CA . SER B 1 174 ? -6.977 26.203 1.525 1 97.06 174 SER B CA 1
ATOM 3502 C C . SER B 1 174 ? -6.891 25.781 0.065 1 97.06 174 SER B C 1
ATOM 3504 O O . SER B 1 174 ? -5.809 25.453 -0.427 1 97.06 174 SER B O 1
ATOM 3506 N N . LEU B 1 175 ? -8.039 25.797 -0.542 1 97.88 175 LEU B N 1
ATOM 3507 C CA . LEU B 1 175 ? -8.109 25.469 -1.961 1 97.88 175 LEU B CA 1
ATOM 3508 C C . LEU B 1 175 ? -7.359 26.5 -2.799 1 97.88 175 LEU B C 1
ATOM 3510 O O . LEU B 1 175 ? -6.684 26.141 -3.768 1 97.88 175 LEU B O 1
ATOM 3514 N N . GLU B 1 176 ? -7.441 27.688 -2.426 1 98.06 176 GLU B N 1
ATOM 3515 C CA . GLU B 1 176 ? -6.773 28.766 -3.15 1 98.06 176 GLU B CA 1
ATOM 3516 C C . GLU B 1 176 ? -5.258 28.562 -3.152 1 98.06 176 GLU B C 1
ATOM 3518 O O . GLU B 1 176 ? -4.613 28.688 -4.199 1 98.06 176 GLU B O 1
ATOM 3523 N N . GLU B 1 177 ? -4.738 28.25 -2 1 97.94 177 GLU B N 1
ATOM 3524 C CA . GLU B 1 177 ? -3.305 27.984 -1.921 1 97.94 177 GLU B CA 1
ATOM 3525 C C . GLU B 1 177 ? -2.924 26.734 -2.717 1 97.94 177 GLU B C 1
ATOM 3527 O O . GLU B 1 177 ? -1.885 26.719 -3.377 1 97.94 177 GLU B O 1
ATOM 3532 N N . ALA B 1 178 ? -3.771 25.75 -2.627 1 98.62 178 ALA B N 1
ATOM 3533 C CA . ALA B 1 178 ? -3.516 24.516 -3.369 1 98.62 178 ALA B CA 1
ATOM 3534 C C . ALA B 1 178 ? -3.426 24.781 -4.867 1 98.62 178 ALA B C 1
ATOM 3536 O O . ALA B 1 178 ? -2.514 24.297 -5.539 1 98.62 178 ALA B O 1
ATOM 3537 N N . LYS B 1 179 ? -4.352 25.594 -5.352 1 98.56 179 LYS B N 1
ATOM 3538 C CA . LYS B 1 179 ? -4.375 25.938 -6.77 1 98.56 179 LYS B CA 1
ATOM 3539 C C . LYS B 1 179 ? -3.062 26.594 -7.195 1 98.56 179 LYS B C 1
ATOM 3541 O O . LYS B 1 179 ? -2.441 26.172 -8.172 1 98.56 179 LYS B O 1
ATOM 3546 N N . LYS B 1 180 ? -2.689 27.516 -6.461 1 98.81 180 LYS B N 1
ATOM 3547 C CA . LYS B 1 180 ? -1.485 28.281 -6.789 1 98.81 180 LYS B CA 1
ATOM 3548 C C . LYS B 1 180 ? -0.244 27.391 -6.727 1 98.81 180 LYS B C 1
ATOM 3550 O O . LYS B 1 180 ? 0.632 27.484 -7.59 1 98.81 180 LYS B O 1
ATOM 3555 N N . CYS B 1 181 ? -0.143 26.531 -5.754 1 98.88 181 CYS B N 1
ATOM 3556 C CA . CYS B 1 181 ? 1.011 25.656 -5.605 1 98.88 181 CYS B CA 1
ATOM 3557 C C . CYS B 1 181 ? 1.038 24.594 -6.699 1 98.88 181 CYS B C 1
ATOM 3559 O O . CYS B 1 181 ? 2.105 24.266 -7.219 1 98.88 181 CYS B O 1
ATOM 3561 N N . LYS B 1 182 ? -0.14 24.094 -6.977 1 98.38 182 LYS B N 1
ATOM 3562 C CA . LYS B 1 182 ? -0.232 23.094 -8.031 1 98.38 182 LYS B CA 1
ATOM 3563 C C . LYS B 1 182 ? 0.208 23.656 -9.375 1 98.38 182 LYS B C 1
ATOM 3565 O O . LYS B 1 182 ? 0.855 22.969 -10.172 1 98.38 182 LYS B O 1
ATOM 3570 N N . GLU B 1 183 ? -0.21 24.875 -9.609 1 97.88 183 GLU B N 1
ATOM 3571 C CA . GLU B 1 183 ? 0.191 25.547 -10.844 1 97.88 183 GLU B CA 1
ATOM 3572 C C . GLU B 1 183 ? 1.71 25.656 -10.945 1 97.88 183 GLU B C 1
ATOM 3574 O O . GLU B 1 183 ? 2.264 25.672 -12.047 1 97.88 183 GLU B O 1
ATOM 3579 N N . LEU B 1 184 ? 2.354 25.703 -9.82 1 98.5 184 LEU B N 1
ATOM 3580 C CA . LEU B 1 184 ? 3.811 25.766 -9.789 1 98.5 184 LEU B CA 1
ATOM 3581 C C . LEU B 1 184 ? 4.414 24.375 -9.891 1 98.5 184 LEU B C 1
ATOM 3583 O O . LEU B 1 184 ? 5.637 24.219 -9.898 1 98.5 184 LEU B O 1
ATOM 3587 N N . GLY B 1 185 ? 3.596 23.312 -9.961 1 98.19 185 GLY B N 1
ATOM 3588 C CA . GLY B 1 185 ? 4.07 21.953 -10.164 1 98.19 185 GLY B CA 1
ATOM 3589 C C . GLY B 1 185 ? 4.332 21.219 -8.867 1 98.19 185 GLY B C 1
ATOM 3590 O O . GLY B 1 185 ? 4.996 20.172 -8.867 1 98.19 185 GLY B O 1
ATOM 3591 N N . ALA B 1 186 ? 3.861 21.734 -7.742 1 98.88 186 ALA B N 1
ATOM 3592 C CA . ALA B 1 186 ? 4.102 21.094 -6.453 1 98.88 186 ALA B CA 1
ATOM 3593 C C . ALA B 1 186 ? 3.055 20.016 -6.172 1 98.88 186 ALA B C 1
ATOM 3595 O O . ALA B 1 186 ? 1.956 20.047 -6.734 1 98.88 186 ALA B O 1
ATOM 3596 N N . ILE B 1 187 ? 3.393 19.031 -5.406 1 98.94 187 ILE B N 1
ATOM 3597 C CA . ILE B 1 187 ? 2.457 18.062 -4.848 1 98.94 187 ILE B CA 1
ATOM 3598 C C . ILE B 1 187 ? 1.756 18.672 -3.633 1 98.94 187 ILE B C 1
ATOM 3600 O O . ILE B 1 187 ? 2.406 19.031 -2.65 1 98.94 187 ILE B O 1
ATOM 3604 N N . THR B 1 188 ? 0.466 18.766 -3.652 1 98.94 188 THR B N 1
ATOM 3605 C CA . THR B 1 188 ? -0.265 19.5 -2.625 1 98.94 188 THR B CA 1
ATOM 3606 C C . THR B 1 188 ? -0.842 18.531 -1.586 1 98.94 188 THR B C 1
ATOM 3608 O O . THR B 1 188 ? -1.477 17.531 -1.938 1 98.94 188 THR B O 1
ATOM 3611 N N . PHE B 1 189 ? -0.599 18.828 -0.361 1 98.88 189 PHE B N 1
ATOM 3612 C CA . PHE B 1 189 ? -1.129 18.078 0.777 1 98.88 189 PHE B CA 1
ATOM 3613 C C . PHE B 1 189 ? -2.004 18.984 1.646 1 98.88 189 PHE B C 1
ATOM 3615 O O . PHE B 1 189 ? -1.497 19.812 2.389 1 98.88 189 PHE B O 1
ATOM 3622 N N . GLY B 1 190 ? -3.295 18.75 1.548 1 98.44 190 GLY B N 1
ATOM 3623 C CA . GLY B 1 190 ? -4.234 19.531 2.328 1 98.44 190 GLY B CA 1
ATOM 3624 C C . GLY B 1 190 ? -4.297 19.125 3.785 1 98.44 190 GLY B C 1
ATOM 3625 O O . GLY B 1 190 ? -4.629 17.969 4.094 1 98.44 190 GLY B O 1
ATOM 3626 N N . VAL B 1 191 ? -4.012 20.031 4.672 1 97.56 191 VAL B N 1
ATOM 3627 C CA . VAL B 1 191 ? -4.086 19.797 6.109 1 97.56 191 VAL B CA 1
ATOM 3628 C C . VAL B 1 191 ? -4.996 20.844 6.75 1 97.56 191 VAL B C 1
ATOM 3630 O O . VAL B 1 191 ? -5.227 21.906 6.176 1 97.56 191 VAL B O 1
ATOM 3633 N N . HIS B 1 192 ? -5.555 20.516 7.902 1 96.38 192 HIS B N 1
ATOM 3634 C CA . HIS B 1 192 ? -6.375 21.453 8.672 1 96.38 192 HIS B CA 1
ATOM 3635 C C . HIS B 1 192 ? -7.527 21.984 7.836 1 96.38 192 HIS B C 1
ATOM 3637 O O . HIS B 1 192 ? -7.828 23.188 7.879 1 96.38 192 HIS B O 1
ATOM 3643 N N . LEU B 1 193 ? -8.227 21.141 7.117 1 96.06 193 LEU B N 1
ATOM 3644 C CA . LEU B 1 193 ? -9.25 21.531 6.156 1 96.06 193 LEU B CA 1
ATOM 3645 C C . LEU B 1 193 ? -10.641 21.406 6.758 1 96.06 193 LEU B C 1
ATOM 3647 O O . LEU B 1 193 ? -11.648 21.516 6.047 1 96.06 193 LEU B O 1
ATOM 3651 N N . THR B 1 194 ? -10.703 21.109 8.039 1 95 194 THR B N 1
ATOM 3652 C CA . THR B 1 194 ? -12.008 21.031 8.68 1 95 194 THR B CA 1
ATOM 3653 C C . THR B 1 194 ? -12.812 22.297 8.445 1 95 194 THR B C 1
ATOM 3655 O O . THR B 1 194 ? -12.344 23.406 8.727 1 95 194 THR B O 1
ATOM 3658 N N . GLY B 1 195 ? -13.969 22.188 7.805 1 93.69 195 GLY B N 1
ATOM 3659 C CA . GLY B 1 195 ? -14.836 23.328 7.551 1 93.69 195 GLY B CA 1
ATOM 3660 C C . GLY B 1 195 ? -14.633 23.922 6.172 1 93.69 195 GLY B C 1
ATOM 3661 O O . GLY B 1 195 ? -15.234 24.953 5.84 1 93.69 195 GLY B O 1
ATOM 3662 N N . ILE B 1 196 ? -13.836 23.297 5.414 1 94.94 196 ILE B N 1
ATOM 3663 C CA . ILE B 1 196 ? -13.586 23.781 4.062 1 94.94 196 ILE B CA 1
ATOM 3664 C C . ILE B 1 196 ? -14.883 23.734 3.254 1 94.94 196 ILE B C 1
ATOM 3666 O O . ILE B 1 196 ? -15.688 22.812 3.412 1 94.94 196 ILE B O 1
ATOM 3670 N N . GLU B 1 197 ? -15.031 24.734 2.371 1 95.31 197 GLU B N 1
ATOM 3671 C CA . GLU B 1 197 ? -16.188 24.734 1.479 1 95.31 197 GLU B CA 1
ATOM 3672 C C . GLU B 1 197 ? -15.977 23.781 0.308 1 95.31 197 GLU B C 1
ATOM 3674 O O . GLU B 1 197 ? -14.883 23.703 -0.255 1 95.31 197 GLU B O 1
ATOM 3679 N N . TRP B 1 198 ? -17.062 23.125 -0.065 1 95.56 198 TRP B N 1
ATOM 3680 C CA . TRP B 1 198 ? -16.969 22.141 -1.131 1 95.56 198 TRP B CA 1
ATOM 3681 C C . TRP B 1 198 ? -16.781 22.812 -2.486 1 95.56 198 TRP B C 1
ATOM 3683 O O . TRP B 1 198 ? -17.375 23.859 -2.752 1 95.56 198 TRP B O 1
ATOM 3693 N N . SER B 1 199 ? -16 22.266 -3.164 1 96.12 199 SER B N 1
ATOM 3694 C CA . SER B 1 199 ? -15.797 22.547 -4.578 1 96.12 199 SER B CA 1
ATOM 3695 C C . SER B 1 199 ? -15.273 21.328 -5.324 1 96.12 199 SER B C 1
ATOM 3697 O O . SER B 1 199 ? -14.422 20.594 -4.809 1 96.12 199 SER B O 1
ATOM 3699 N N . GLU B 1 200 ? -15.766 21.094 -6.52 1 93.38 200 GLU B N 1
ATOM 3700 C CA . GLU B 1 200 ? -15.273 19.969 -7.32 1 93.38 200 GLU B CA 1
ATOM 3701 C C . GLU B 1 200 ? -13.781 20.109 -7.609 1 93.38 200 GLU B C 1
ATOM 3703 O O . GLU B 1 200 ? -13.102 19.125 -7.871 1 93.38 200 GLU B O 1
ATOM 3708 N N . GLU B 1 201 ? -13.367 21.281 -7.523 1 96.19 201 GLU B N 1
ATOM 3709 C CA . GLU B 1 201 ? -11.969 21.594 -7.797 1 96.19 201 GLU B CA 1
ATOM 3710 C C . GLU B 1 201 ? -11.055 20.969 -6.746 1 96.19 201 GLU B C 1
ATOM 3712 O O . GLU B 1 201 ? -9.852 20.797 -6.984 1 96.19 201 GLU B O 1
ATOM 3717 N N . ILE B 1 202 ? -11.617 20.641 -5.633 1 97.31 202 ILE B N 1
ATOM 3718 C CA . ILE B 1 202 ? -10.844 20.031 -4.562 1 97.31 202 ILE B CA 1
ATOM 3719 C C . ILE B 1 202 ? -10.156 18.766 -5.086 1 97.31 202 ILE B C 1
ATOM 3721 O O . ILE B 1 202 ? -8.969 18.547 -4.836 1 97.31 202 ILE B O 1
ATOM 3725 N N . GLU B 1 203 ? -10.797 17.984 -5.875 1 96.88 203 GLU B N 1
ATOM 3726 C CA . GLU B 1 203 ? -10.281 16.703 -6.379 1 96.88 203 GLU B CA 1
ATOM 3727 C C . GLU B 1 203 ? -9.219 16.938 -7.453 1 96.88 203 GLU B C 1
ATOM 3729 O O . GLU B 1 203 ? -8.445 16.031 -7.77 1 96.88 203 GLU B O 1
ATOM 3734 N N . GLU B 1 204 ? -9.172 18.141 -7.941 1 97.06 204 GLU B N 1
ATOM 3735 C CA . GLU B 1 204 ? -8.227 18.484 -9 1 97.06 204 GLU B CA 1
ATOM 3736 C C . GLU B 1 204 ? -6.934 19.047 -8.43 1 97.06 204 GLU B C 1
ATOM 3738 O O . GLU B 1 204 ? -5.852 18.812 -8.977 1 97.06 204 GLU B O 1
ATOM 3743 N N . TYR B 1 205 ? -7.078 19.688 -7.316 1 98.25 205 TYR B N 1
ATOM 3744 C CA . TYR B 1 205 ? -5.941 20.531 -6.953 1 98.25 205 TYR B CA 1
ATOM 3745 C C . TYR B 1 205 ? -5.258 20.016 -5.695 1 98.25 205 TYR B C 1
ATOM 3747 O O . TYR B 1 205 ? -4.156 20.453 -5.352 1 98.25 205 TYR B O 1
ATOM 3755 N N . PHE B 1 206 ? -5.875 19.109 -4.988 1 98.5 206 PHE B N 1
ATOM 3756 C CA . PHE B 1 206 ? -5.199 18.422 -3.895 1 98.5 206 PHE B CA 1
ATOM 3757 C C . PHE B 1 206 ? -4.719 17.047 -4.336 1 98.5 206 PHE B C 1
ATOM 3759 O O . PHE B 1 206 ? -5.438 16.328 -5.035 1 98.5 206 PHE B O 1
ATOM 3766 N N . ASP B 1 207 ? -3.498 16.703 -4.051 1 98.56 207 ASP B N 1
ATOM 3767 C CA . ASP B 1 207 ? -2.992 15.359 -4.277 1 98.56 207 ASP B CA 1
ATOM 3768 C C . ASP B 1 207 ? -3.307 14.445 -3.096 1 98.56 207 ASP B C 1
ATOM 3770 O O . ASP B 1 207 ? -3.631 13.273 -3.279 1 98.56 207 ASP B O 1
ATOM 3774 N N . LEU B 1 208 ? -3.127 15.023 -1.909 1 98.69 208 LEU B N 1
ATOM 3775 C CA . LEU B 1 208 ? -3.441 14.375 -0.64 1 98.69 208 LEU B CA 1
ATOM 3776 C C . LEU B 1 208 ? -4.258 15.305 0.255 1 98.69 208 LEU B C 1
ATOM 3778 O O . LEU B 1 208 ? -4.105 16.531 0.19 1 98.69 208 LEU B O 1
ATOM 3782 N N . LEU B 1 209 ? -5.051 14.727 1.095 1 97.75 209 LEU B N 1
ATOM 3783 C CA . LEU B 1 209 ? -5.688 15.594 2.078 1 97.75 209 LEU B CA 1
ATOM 3784 C C . LEU B 1 209 ? -6.129 14.797 3.301 1 97.75 209 LEU B C 1
ATOM 3786 O O . LEU B 1 209 ? -6.512 13.633 3.182 1 97.75 209 LEU B O 1
ATOM 3790 N N . THR B 1 210 ? -6.031 15.422 4.402 1 96.06 210 THR B N 1
ATOM 3791 C CA . THR B 1 210 ? -6.59 14.914 5.648 1 96.06 210 THR B CA 1
ATOM 3792 C C . THR B 1 210 ? -8.055 15.32 5.793 1 96.06 210 THR B C 1
ATOM 3794 O O . THR B 1 210 ? -8.398 16.484 5.59 1 96.06 210 THR B O 1
ATOM 3797 N N . SER B 1 211 ? -8.875 14.414 6.094 1 93.88 211 SER B N 1
ATOM 3798 C CA . SER B 1 211 ? -10.297 14.758 6.168 1 93.88 211 SER B CA 1
ATOM 3799 C C . SER B 1 211 ? -10.672 15.25 7.562 1 93.88 211 SER B C 1
ATOM 3801 O O . SER B 1 211 ? -11.516 16.141 7.707 1 93.88 211 SER B O 1
ATOM 3803 N N . CYS B 1 212 ? -10.031 14.648 8.562 1 93.75 212 CYS B N 1
ATOM 3804 C CA . CYS B 1 212 ? -10.344 14.961 9.953 1 93.75 212 CYS B CA 1
ATOM 3805 C C . CYS B 1 212 ? -11.852 15.102 10.156 1 93.75 212 CYS B C 1
ATOM 3807 O O . CYS B 1 212 ? -12.602 14.172 9.883 1 93.75 212 CYS B O 1
ATOM 3809 N N . ALA B 1 213 ? -12.359 16.359 10.555 1 96 213 ALA B N 1
ATOM 3810 C CA . ALA B 1 213 ? -13.781 16.562 10.852 1 96 213 ALA B CA 1
ATOM 3811 C C . ALA B 1 213 ? -14.477 17.297 9.711 1 96 213 ALA B C 1
ATOM 3813 O O . ALA B 1 213 ? -15.5 17.953 9.914 1 96 213 ALA B O 1
ATOM 3814 N N . SER B 1 214 ? -13.984 17.219 8.531 1 96.06 214 SER B N 1
ATOM 3815 C CA . SER B 1 214 ? -14.562 17.922 7.387 1 96.06 214 SER B CA 1
ATOM 3816 C C . SER B 1 214 ? -15.742 17.141 6.809 1 96.06 214 SER B C 1
ATOM 3818 O O . SER B 1 214 ? -15.562 16.062 6.238 1 96.06 214 SER B O 1
ATOM 3820 N N . LYS B 1 215 ? -16.859 17.719 6.855 1 95.5 215 LYS B N 1
ATOM 3821 C CA . LYS B 1 215 ? -18.078 17.062 6.391 1 95.5 215 LYS B CA 1
ATOM 3822 C C . LYS B 1 215 ? -18.031 16.812 4.887 1 95.5 215 LYS B C 1
ATOM 3824 O O . LYS B 1 215 ? -18.234 15.695 4.426 1 95.5 215 LYS B O 1
ATOM 3829 N N . CYS B 1 216 ? -17.688 17.781 4.172 1 95.75 216 CYS B N 1
ATOM 3830 C CA . CYS B 1 216 ? -17.781 17.672 2.719 1 95.75 216 CYS B CA 1
ATOM 3831 C C . CYS B 1 216 ? -16.734 16.703 2.189 1 95.75 216 CYS B C 1
ATOM 3833 O O . CYS B 1 216 ? -16.984 15.945 1.248 1 95.75 216 CYS B O 1
ATOM 3835 N N . LEU B 1 217 ? -15.508 16.688 2.77 1 96.75 217 LEU B N 1
ATOM 3836 C CA . LEU B 1 217 ? -14.461 15.789 2.297 1 96.75 217 LEU B CA 1
ATOM 3837 C C . LEU B 1 217 ? -14.82 14.336 2.58 1 96.75 217 LEU B C 1
ATOM 3839 O O . LEU B 1 217 ? -14.484 13.445 1.798 1 96.75 217 LEU B O 1
ATOM 3843 N N . ARG B 1 218 ? -15.516 14.125 3.625 1 96.19 218 ARG B N 1
ATOM 3844 C CA . ARG B 1 218 ? -15.906 12.773 4.016 1 96.19 218 ARG B CA 1
ATOM 3845 C C . ARG B 1 218 ? -17.109 12.297 3.195 1 96.19 218 ARG B C 1
ATOM 3847 O O . ARG B 1 218 ? -17.234 11.102 2.908 1 96.19 218 ARG B O 1
ATOM 3854 N N . GLU B 1 219 ? -17.891 13.188 2.715 1 95.44 219 GLU B N 1
ATOM 3855 C CA . GLU B 1 219 ? -19.156 12.773 2.123 1 95.44 219 GLU B CA 1
ATOM 3856 C C . GLU B 1 219 ? -19.141 12.938 0.605 1 95.44 219 GLU B C 1
ATOM 3858 O O . GLU B 1 219 ? -19.859 12.234 -0.111 1 95.44 219 GLU B O 1
ATOM 3863 N N . ARG B 1 220 ? -18.328 13.828 0.111 1 95.81 220 ARG B N 1
ATOM 3864 C CA . ARG B 1 220 ? -18.562 14.234 -1.269 1 95.81 220 ARG B CA 1
ATOM 3865 C C . ARG B 1 220 ? -17.406 13.836 -2.168 1 95.81 220 ARG B C 1
ATOM 3867 O O . ARG B 1 220 ? -17.516 13.867 -3.395 1 95.81 220 ARG B O 1
ATOM 3874 N N . LEU B 1 221 ? -16.281 13.5 -1.606 1 96.25 221 LEU B N 1
ATOM 3875 C CA . LEU B 1 221 ? -15.172 13.062 -2.453 1 96.25 221 LEU B CA 1
ATOM 3876 C C . LEU B 1 221 ? -15.57 11.844 -3.275 1 96.25 221 LEU B C 1
ATOM 3878 O O . LEU B 1 221 ? -16.25 10.945 -2.773 1 96.25 221 LEU B O 1
ATOM 3882 N N . ARG B 1 222 ? -15.141 11.703 -4.57 1 93.44 222 ARG B N 1
ATOM 3883 C CA . ARG B 1 222 ? -15.539 10.586 -5.422 1 93.44 222 ARG B CA 1
ATOM 3884 C C . ARG B 1 222 ? -14.32 9.953 -6.094 1 93.44 222 ARG B C 1
ATOM 3886 O O . ARG B 1 222 ? -14.281 8.742 -6.293 1 93.44 222 ARG B O 1
ATOM 3893 N N . ASN B 1 223 ? -13.359 10.641 -6.484 1 93.81 223 ASN B N 1
ATOM 3894 C CA . ASN B 1 223 ? -12.227 10.141 -7.27 1 93.81 223 ASN B CA 1
ATOM 3895 C C . ASN B 1 223 ? -11 9.898 -6.395 1 93.81 223 ASN B C 1
ATOM 3897 O O . ASN B 1 223 ? -9.914 10.383 -6.703 1 93.81 223 ASN B O 1
ATOM 3901 N N . ILE B 1 224 ? -11.281 9.102 -5.367 1 98 224 ILE B N 1
ATOM 3902 C CA . ILE B 1 224 ? -10.211 8.758 -4.441 1 98 224 ILE B CA 1
ATOM 3903 C C . ILE B 1 224 ? -9.414 7.578 -4.988 1 98 224 ILE B C 1
ATOM 3905 O O . ILE B 1 224 ? -9.977 6.516 -5.27 1 98 224 ILE B O 1
ATOM 3909 N N . LYS B 1 225 ? -8.164 7.758 -5.184 1 98.12 225 LYS B N 1
ATOM 3910 C CA . LYS B 1 225 ? -7.309 6.695 -5.699 1 98.12 225 LYS B CA 1
ATOM 3911 C C . LYS B 1 225 ? -6.902 5.73 -4.59 1 98.12 225 LYS B C 1
ATOM 3913 O O . LYS B 1 225 ? -6.797 4.523 -4.816 1 98.12 225 LYS B O 1
ATOM 3918 N N . ALA B 1 226 ? -6.66 6.293 -3.445 1 98.62 226 ALA B N 1
ATOM 3919 C CA . ALA B 1 226 ? -6.293 5.488 -2.283 1 98.62 226 ALA B CA 1
ATOM 3920 C C . ALA B 1 226 ? -6.68 6.191 -0.985 1 98.62 226 ALA B C 1
ATOM 3922 O O . ALA B 1 226 ? -6.848 7.414 -0.958 1 98.62 226 ALA B O 1
ATOM 3923 N N . GLN B 1 227 ? -6.895 5.461 -0.016 1 98.69 227 GLN B N 1
ATOM 3924 C CA . GLN B 1 227 ? -7.223 5.918 1.33 1 98.69 227 GLN B CA 1
ATOM 3925 C C . GLN B 1 227 ? -6.43 5.152 2.383 1 98.69 227 GLN B C 1
ATOM 3927 O O . GLN B 1 227 ? -6.25 3.938 2.27 1 98.69 227 GLN B O 1
ATOM 3932 N N . ILE B 1 228 ? -5.887 5.832 3.316 1 98.31 228 ILE B N 1
ATOM 3933 C CA . ILE B 1 228 ? -5.27 5.16 4.457 1 98.31 228 ILE B CA 1
ATOM 3934 C C . ILE B 1 228 ? -6.031 5.508 5.734 1 98.31 228 ILE B C 1
ATOM 3936 O O . ILE B 1 228 ? -6.328 6.68 5.988 1 98.31 228 ILE B O 1
ATOM 3940 N N . GLY B 1 229 ? -6.398 4.496 6.473 1 96.69 229 GLY B N 1
ATOM 3941 C CA . GLY B 1 229 ? -7.207 4.672 7.668 1 96.69 229 GLY B CA 1
ATOM 3942 C C . GLY B 1 229 ? -8.68 4.875 7.367 1 96.69 229 GLY B C 1
ATOM 3943 O O . GLY B 1 229 ? -9.047 5.277 6.262 1 96.69 229 GLY B O 1
ATOM 3944 N N . LYS B 1 230 ? -9.57 4.664 8.422 1 96.12 230 LYS B N 1
ATOM 3945 C CA . LYS B 1 230 ? -11.016 4.805 8.25 1 96.12 230 LYS B CA 1
ATOM 3946 C C . LYS B 1 230 ? -11.594 5.805 9.25 1 96.12 230 LYS B C 1
ATOM 3948 O O . LYS B 1 230 ? -12.641 6.402 9 1 96.12 230 LYS B O 1
ATOM 3953 N N . THR B 1 231 ? -10.922 5.891 10.406 1 94.75 231 THR B N 1
ATOM 3954 C CA . THR B 1 231 ? -11.414 6.758 11.469 1 94.75 231 THR B CA 1
ATOM 3955 C C . THR B 1 231 ? -11.094 8.219 11.172 1 94.75 231 THR B C 1
ATOM 3957 O O . THR B 1 231 ? -11.984 9.07 11.148 1 94.75 231 THR B O 1
ATOM 3960 N N . ILE B 1 232 ? -9.852 8.5 10.992 1 94.25 232 ILE B N 1
ATOM 3961 C CA . ILE B 1 232 ? -9.359 9.773 10.477 1 94.25 232 ILE B CA 1
ATOM 3962 C C . ILE B 1 232 ? -8.586 9.547 9.188 1 94.25 232 ILE B C 1
ATOM 3964 O O . ILE B 1 232 ? -7.352 9.547 9.188 1 94.25 232 ILE B O 1
ATOM 3968 N N . PRO B 1 233 ? -9.289 9.469 8.148 1 96.5 233 PRO B N 1
ATOM 3969 C CA . PRO B 1 233 ? -8.648 9.008 6.91 1 96.5 233 PRO B CA 1
ATOM 3970 C C . PRO B 1 233 ? -7.828 10.102 6.234 1 96.5 233 PRO B C 1
ATOM 3972 O O . PRO B 1 233 ? -8.109 11.289 6.41 1 96.5 233 PRO B O 1
ATOM 3975 N N . ILE B 1 234 ? -6.848 9.695 5.59 1 98.25 234 ILE B N 1
ATOM 3976 C CA . ILE B 1 234 ? -6.137 10.508 4.613 1 98.25 234 ILE B CA 1
ATOM 3977 C C . ILE B 1 234 ? -6.398 9.977 3.205 1 98.25 234 ILE B C 1
ATOM 3979 O O . ILE B 1 234 ? -6.301 8.766 2.965 1 98.25 234 ILE B O 1
ATOM 3983 N N . PHE B 1 235 ? -6.75 10.836 2.275 1 98.56 235 PHE B N 1
ATOM 3984 C CA . PHE B 1 235 ? -7.129 10.461 0.919 1 98.56 235 PHE B CA 1
ATOM 3985 C C . PHE B 1 235 ? -6.059 10.883 -0.08 1 98.56 235 PHE B C 1
ATOM 3987 O O . PHE B 1 235 ? -5.492 11.969 0.033 1 98.56 235 PHE B O 1
ATOM 3994 N N . ALA B 1 236 ? -5.746 10.023 -0.983 1 98.69 236 ALA B N 1
ATOM 3995 C CA . ALA B 1 236 ? -4.957 10.352 -2.166 1 98.69 236 ALA B CA 1
ATOM 3996 C C . ALA B 1 236 ? -5.852 10.562 -3.385 1 98.69 236 ALA B C 1
ATOM 3998 O O . ALA B 1 236 ? -6.613 9.664 -3.758 1 98.69 236 ALA B O 1
ATOM 3999 N N . LEU B 1 237 ? -5.727 11.68 -3.988 1 98.12 237 LEU B N 1
ATOM 4000 C CA . LEU B 1 237 ? -6.621 12.031 -5.086 1 98.12 237 LEU B CA 1
ATOM 4001 C C . LEU B 1 237 ? -5.879 12 -6.4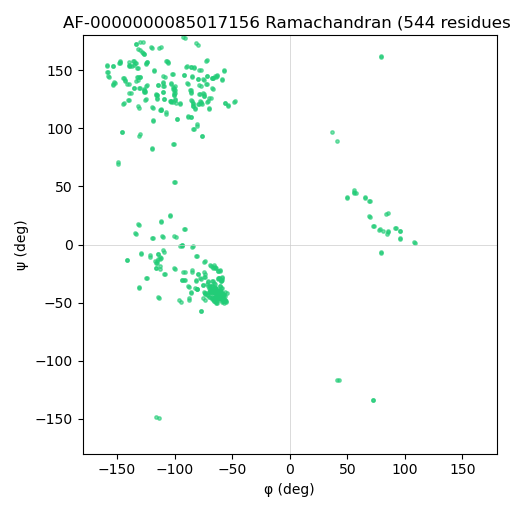22 1 98.12 237 LEU B C 1
ATOM 4003 O O . LEU B 1 237 ? -6.484 12.211 -7.477 1 98.12 237 LEU B O 1
ATOM 4007 N N . SER B 1 238 ? -4.602 11.805 -6.402 1 97.94 238 SER B N 1
ATOM 4008 C CA . SER B 1 238 ? -3.766 11.695 -7.594 1 97.94 238 SER B CA 1
ATOM 4009 C C . SER B 1 238 ? -2.877 10.453 -7.535 1 97.94 238 SER B C 1
ATOM 4011 O O . SER B 1 238 ? -2.752 9.828 -6.484 1 97.94 238 SER B O 1
ATOM 4013 N N . GLU B 1 239 ? -2.254 10.102 -8.672 1 97.38 239 GLU B N 1
ATOM 4014 C CA . GLU B 1 239 ? -1.366 8.945 -8.719 1 97.38 239 GLU B CA 1
ATOM 4015 C C . GLU B 1 239 ? -0.14 9.148 -7.836 1 97.38 239 GLU B C 1
ATOM 4017 O O . GLU B 1 239 ? 0.301 8.227 -7.152 1 97.38 239 GLU B O 1
ATOM 4022 N N . VAL B 1 240 ? 0.354 10.383 -7.84 1 98 240 VAL B N 1
ATOM 4023 C CA . VAL B 1 240 ? 1.52 10.664 -7.008 1 98 240 VAL B CA 1
ATOM 4024 C C . VAL B 1 240 ? 1.13 10.594 -5.531 1 98 240 VAL B C 1
ATOM 4026 O O . VAL B 1 240 ? 1.906 10.125 -4.699 1 98 240 VAL B O 1
ATOM 4029 N N . GLY B 1 241 ? -0.073 11.125 -5.211 1 98.44 241 GLY B N 1
ATOM 4030 C CA . GLY B 1 241 ? -0.57 10.992 -3.85 1 98.44 241 GLY B CA 1
ATOM 4031 C C . GLY B 1 241 ? -0.695 9.547 -3.396 1 98.44 241 GLY B C 1
ATOM 4032 O O . GLY B 1 241 ? -0.319 9.211 -2.273 1 98.44 241 GLY B O 1
ATOM 4033 N N . LYS B 1 242 ? -1.207 8.742 -4.25 1 98.38 242 LYS B N 1
ATOM 4034 C CA . LYS B 1 242 ? -1.328 7.316 -3.959 1 98.38 242 LYS B CA 1
ATOM 4035 C C . LYS B 1 242 ? 0.039 6.688 -3.705 1 98.38 242 LYS B C 1
ATOM 4037 O O . LYS B 1 242 ? 0.212 5.934 -2.746 1 98.38 242 LYS B O 1
ATOM 4042 N N . GLU B 1 243 ? 0.984 6.984 -4.547 1 97.81 243 GLU B N 1
ATOM 4043 C CA . GLU B 1 243 ? 2.342 6.473 -4.383 1 97.81 243 GLU B CA 1
ATOM 4044 C C . GLU B 1 243 ? 2.914 6.855 -3.023 1 97.81 243 GLU B C 1
ATOM 4046 O O . GLU B 1 243 ? 3.506 6.023 -2.334 1 97.81 243 GLU B O 1
ATOM 4051 N N . ILE B 1 244 ? 2.709 8.078 -2.646 1 98.56 244 ILE B N 1
ATOM 4052 C CA . ILE B 1 244 ? 3.24 8.594 -1.392 1 98.56 244 ILE B CA 1
ATOM 4053 C C . ILE B 1 244 ? 2.604 7.855 -0.217 1 98.56 244 ILE B C 1
ATOM 4055 O O . ILE B 1 244 ? 3.293 7.48 0.735 1 98.56 244 ILE B O 1
ATOM 4059 N N . LEU B 1 245 ? 1.305 7.605 -0.268 1 98.19 245 LEU B N 1
ATOM 4060 C CA . LEU B 1 245 ? 0.628 6.855 0.785 1 98.19 245 LEU B CA 1
ATOM 4061 C C . LEU B 1 245 ? 1.181 5.438 0.883 1 98.19 245 LEU B C 1
ATOM 4063 O O . LEU B 1 245 ? 1.404 4.93 1.983 1 98.19 245 LEU B O 1
ATOM 4067 N N . LEU B 1 246 ? 1.402 4.871 -0.257 1 98.06 246 LEU B N 1
ATOM 4068 C CA . LEU B 1 246 ? 1.879 3.494 -0.289 1 98.06 246 LEU B CA 1
ATOM 4069 C C . LEU B 1 246 ? 3.322 3.406 0.193 1 98.06 246 LEU B C 1
ATOM 4071 O O . LEU B 1 246 ? 3.717 2.416 0.812 1 98.06 246 LEU B O 1
ATOM 4075 N N . GLU B 1 247 ? 4.129 4.445 -0.051 1 97.19 247 GLU B N 1
ATOM 4076 C CA . GLU B 1 247 ? 5.48 4.488 0.495 1 97.19 247 GLU B CA 1
ATOM 4077 C C . GLU B 1 247 ? 5.461 4.57 2.018 1 97.19 247 GLU B C 1
ATOM 4079 O O . GLU B 1 247 ? 6.301 3.971 2.691 1 97.19 247 GLU B O 1
ATOM 4084 N N . ARG B 1 248 ? 4.492 5.309 2.537 1 97.81 248 ARG B N 1
ATOM 4085 C CA . ARG B 1 248 ? 4.316 5.348 3.986 1 97.81 248 ARG B CA 1
ATOM 4086 C C . ARG B 1 248 ? 3.982 3.963 4.535 1 97.81 248 ARG B C 1
ATOM 4088 O O . ARG B 1 248 ? 4.5 3.559 5.574 1 97.81 248 ARG B O 1
ATOM 4095 N N . ALA B 1 249 ? 3.188 3.252 3.848 1 97.56 249 ALA B N 1
ATOM 4096 C CA . ALA B 1 249 ? 2.736 1.931 4.277 1 97.56 249 ALA B CA 1
ATOM 4097 C C . ALA B 1 249 ? 3.908 0.961 4.398 1 97.56 249 ALA B C 1
ATOM 4099 O O . ALA B 1 249 ? 3.885 0.046 5.223 1 97.56 249 ALA B O 1
ATOM 4100 N N . LYS B 1 250 ? 4.941 1.164 3.611 1 96.12 250 LYS B N 1
ATOM 4101 C CA . LYS B 1 250 ? 6.109 0.29 3.637 1 96.12 250 LYS B CA 1
ATOM 4102 C C . LYS B 1 250 ? 6.797 0.325 5 1 96.12 250 LYS B C 1
ATOM 4104 O O . LYS B 1 250 ? 7.473 -0.63 5.387 1 96.12 250 LYS B O 1
ATOM 4109 N N . ASP B 1 251 ? 6.582 1.392 5.746 1 95 251 ASP B N 1
ATOM 4110 C CA . ASP B 1 251 ? 7.242 1.557 7.039 1 95 251 ASP B CA 1
ATOM 4111 C C . ASP B 1 251 ? 6.367 1.04 8.172 1 95 251 ASP B C 1
ATOM 4113 O O . ASP B 1 251 ? 6.746 1.118 9.344 1 95 251 ASP B O 1
ATOM 4117 N N . LEU B 1 252 ? 5.215 0.575 7.832 1 95.88 252 LEU B N 1
ATOM 4118 C CA . LEU B 1 252 ? 4.246 0.2 8.859 1 95.88 252 LEU B CA 1
ATOM 4119 C C . LEU B 1 252 ? 4.121 -1.316 8.961 1 95.88 252 LEU B C 1
ATOM 4121 O O . LEU B 1 252 ? 4.434 -2.035 8.008 1 95.88 252 LEU B O 1
ATOM 4125 N N . ASP B 1 253 ? 3.664 -1.785 10.062 1 91.56 253 ASP B N 1
ATOM 4126 C CA . ASP B 1 253 ? 3.391 -3.201 10.281 1 91.56 253 ASP B CA 1
ATOM 4127 C C . ASP B 1 253 ? 1.889 -3.479 10.266 1 91.56 253 ASP B C 1
ATOM 4129 O O . ASP B 1 253 ? 1.084 -2.588 10.547 1 91.56 253 ASP B O 1
ATOM 4133 N N . GLY B 1 254 ? 1.586 -4.703 9.961 1 96 254 GLY B N 1
ATOM 4134 C CA . GLY B 1 254 ? 0.187 -5.098 9.992 1 96 254 GLY B CA 1
ATOM 4135 C C . GLY B 1 254 ? -0.659 -4.395 8.953 1 96 254 GLY B C 1
ATOM 4136 O O . GLY B 1 254 ? -1.768 -3.941 9.242 1 96 254 GLY B O 1
ATOM 4137 N N . VAL B 1 255 ? -0.115 -4.258 7.781 1 98.25 255 VAL B N 1
ATOM 4138 C CA . VAL B 1 255 ? -0.763 -3.49 6.723 1 98.25 255 VAL B CA 1
ATOM 4139 C C . VAL B 1 255 ? -1.771 -4.371 5.988 1 98.25 255 VAL B C 1
ATOM 4141 O O . VAL B 1 255 ? -1.417 -5.43 5.465 1 98.25 255 VAL B O 1
ATOM 4144 N N . LEU B 1 256 ? -3.039 -4.016 5.996 1 98.62 256 LEU B N 1
ATOM 4145 C CA . LEU B 1 256 ? -4.074 -4.648 5.184 1 98.62 256 LEU B CA 1
ATOM 4146 C C . LEU B 1 256 ? -4.438 -3.777 3.988 1 98.62 256 LEU B C 1
ATOM 4148 O O . LEU B 1 256 ? -4.758 -2.598 4.148 1 98.62 256 LEU B O 1
ATOM 4152 N N . ILE B 1 257 ? -4.312 -4.328 2.838 1 98.56 257 ILE B N 1
ATOM 4153 C CA . ILE B 1 257 ? -4.672 -3.656 1.593 1 98.56 257 ILE B CA 1
ATOM 4154 C C . ILE B 1 257 ? -5.922 -4.297 1.002 1 98.56 257 ILE B C 1
ATOM 4156 O O . ILE B 1 257 ? -5.957 -5.508 0.77 1 98.56 257 ILE B O 1
ATOM 4160 N N . THR B 1 258 ? -6.91 -3.574 0.739 1 97.81 258 THR B N 1
ATOM 4161 C CA . THR B 1 258 ? -8.117 -4.047 0.07 1 97.81 258 THR B CA 1
ATOM 4162 C C . THR B 1 258 ? -8.539 -3.078 -1.032 1 97.81 258 THR B C 1
ATOM 4164 O O . THR B 1 258 ? -8.094 -1.927 -1.057 1 97.81 258 THR B O 1
ATOM 4167 N N . LEU B 1 259 ? -9.25 -3.535 -1.971 1 96.5 259 LEU B N 1
ATOM 4168 C CA . LEU B 1 259 ? -9.891 -2.705 -2.986 1 96.5 259 LEU B CA 1
ATOM 4169 C C . LEU B 1 259 ? -11.336 -2.4 -2.605 1 96.5 259 LEU B C 1
ATOM 4171 O O . LEU B 1 259 ? -12.125 -3.316 -2.363 1 96.5 259 LEU B O 1
ATOM 4175 N N . GLU B 1 260 ? -11.664 -1.123 -2.477 1 96.5 260 GLU B N 1
ATOM 4176 C CA . GLU B 1 260 ? -12.969 -0.69 -1.983 1 96.5 260 GLU B CA 1
ATOM 4177 C C . GLU B 1 260 ? -13.484 0.503 -2.779 1 96.5 260 GLU B C 1
ATOM 4179 O O . GLU B 1 260 ? -12.719 1.188 -3.455 1 96.5 260 GLU B O 1
ATOM 4184 N N . SER B 1 261 ? -14.805 0.584 -2.775 1 96.19 261 SER B N 1
ATOM 4185 C CA . SER B 1 261 ? -15.359 1.877 -3.156 1 96.19 261 SER B CA 1
ATOM 4186 C C . SER B 1 261 ? -15.094 2.93 -2.086 1 96.19 261 SER B C 1
ATOM 4188 O O . SER B 1 261 ? -15.578 2.811 -0.957 1 96.19 261 SER B O 1
ATOM 4190 N N . LEU B 1 262 ? -14.391 3.92 -2.406 1 97.25 262 LEU B N 1
ATOM 4191 C CA . LEU B 1 262 ? -13.953 4.922 -1.441 1 97.25 262 LEU B CA 1
ATOM 4192 C C . LEU B 1 262 ? -14.805 6.184 -1.543 1 97.25 262 LEU B C 1
ATOM 4194 O O . LEU B 1 262 ? -15.281 6.531 -2.625 1 97.25 262 LEU B O 1
ATOM 4198 N N . PRO B 1 263 ? -15 6.805 -0.462 1 97.25 263 PRO B N 1
ATOM 4199 C CA . PRO B 1 263 ? -14.375 6.656 0.851 1 97.25 263 PRO B CA 1
ATOM 4200 C C . PRO B 1 263 ? -15.023 5.562 1.697 1 97.25 263 PRO B C 1
ATOM 4202 O O . PRO B 1 263 ? -16.234 5.344 1.606 1 97.25 263 PRO B O 1
ATOM 4205 N N . LYS B 1 264 ? -14.234 4.863 2.453 1 96.94 264 LYS B N 1
ATOM 4206 C CA . LYS B 1 264 ? -14.672 3.934 3.492 1 96.94 264 LYS B CA 1
ATOM 4207 C C . LYS B 1 264 ? -14.406 4.504 4.883 1 96.94 264 LYS B C 1
ATOM 4209 O O . LYS B 1 264 ? -13.258 4.617 5.305 1 96.94 264 LYS B O 1
ATOM 4214 N N . LEU B 1 265 ? -15.461 4.785 5.602 1 96.38 265 LEU B N 1
ATOM 4215 C CA . LEU B 1 265 ? -15.336 5.5 6.867 1 96.38 265 LEU B CA 1
ATOM 4216 C C . LEU B 1 265 ? -15.828 4.645 8.031 1 96.38 265 LEU B C 1
ATOM 4218 O O . LEU B 1 265 ? -16.688 3.779 7.848 1 96.38 265 LEU B O 1
ATOM 4222 N N . ASN B 1 266 ? -15.211 4.895 9.156 1 93.81 266 ASN B N 1
ATOM 4223 C CA . ASN B 1 266 ? -15.672 4.285 10.398 1 93.81 266 ASN B CA 1
ATOM 4224 C C . ASN B 1 266 ? -16.828 5.066 11.008 1 93.81 266 ASN B C 1
ATOM 4226 O O . ASN B 1 266 ? -16.938 6.277 10.812 1 93.81 266 ASN B O 1
ATOM 4230 N N . GLU B 1 267 ? -17.641 4.324 11.75 1 93.25 267 GLU B N 1
ATOM 4231 C CA . GLU B 1 267 ? -18.75 4.988 12.438 1 93.25 267 GLU B CA 1
ATOM 4232 C C . GLU B 1 267 ? -18.234 5.922 13.531 1 93.25 267 GLU B C 1
ATOM 4234 O O . GLU B 1 267 ? -18.812 6.98 13.773 1 93.25 267 GLU B O 1
ATOM 4239 N N . ASN B 1 268 ? -17.172 5.477 14.156 1 94.5 268 ASN B N 1
ATOM 4240 C CA . ASN B 1 268 ? -16.531 6.332 15.148 1 94.5 268 ASN B CA 1
ATOM 4241 C C . ASN B 1 268 ? -15.719 7.441 14.5 1 94.5 268 ASN B C 1
ATOM 4243 O O . ASN B 1 268 ? -14.555 7.238 14.156 1 94.5 268 ASN B O 1
ATOM 4247 N N . GLN B 1 269 ? -16.344 8.586 14.336 1 95.5 269 GLN B N 1
ATOM 4248 C CA . GLN B 1 269 ? -15.75 9.727 13.648 1 95.5 269 GLN B CA 1
ATOM 4249 C C . GLN B 1 269 ? -15.797 10.984 14.508 1 95.5 269 GLN B C 1
ATOM 4251 O O . GLN B 1 269 ? -16.516 11.023 15.516 1 95.5 269 GLN B O 1
ATOM 4256 N N . PRO B 1 270 ? -15.008 12.023 14.164 1 95.81 270 PRO B N 1
ATOM 4257 C CA . PRO B 1 270 ? -15.133 13.289 14.891 1 95.81 270 PRO B CA 1
ATOM 4258 C C . PRO B 1 270 ? -16.547 13.859 14.836 1 95.81 270 PRO B C 1
ATOM 4260 O O . PRO B 1 270 ? -17.266 13.648 13.859 1 95.81 270 PRO B O 1
ATOM 4263 N N . ARG B 1 271 ? -16.922 14.625 15.977 1 95.5 271 ARG B N 1
ATOM 4264 C CA . ARG B 1 271 ? -18.266 15.195 16.031 1 95.5 271 ARG B CA 1
ATOM 4265 C C . ARG B 1 271 ? -18.25 16.578 16.688 1 95.5 271 ARG B C 1
ATOM 4267 O O . ARG B 1 271 ? -17.562 16.797 17.688 1 95.5 271 ARG B O 1
ATOM 4274 N N . PRO B 1 272 ? -19.031 17.453 16.172 1 96.81 272 PRO B N 1
ATOM 4275 C CA . PRO B 1 272 ? -19.719 17.344 14.891 1 96.81 272 PRO B CA 1
ATOM 4276 C C . PRO B 1 272 ? -18.781 17.5 13.695 1 96.81 272 PRO B C 1
ATOM 4278 O O . PRO B 1 272 ? -17.656 17.984 13.844 1 96.81 272 PRO B O 1
ATOM 4281 N N . LEU B 1 273 ? -19.203 17 12.586 1 96.19 273 LEU B N 1
ATOM 4282 C CA . LEU B 1 273 ? -18.516 17.312 11.344 1 96.19 273 LEU B CA 1
ATOM 4283 C C . LEU B 1 273 ? -18.828 18.734 10.891 1 96.19 273 LEU B C 1
ATOM 4285 O O . LEU B 1 273 ? -19.969 19.203 11.062 1 96.19 273 LEU B O 1
ATOM 4289 N N . LEU B 1 274 ? -17.875 19.312 10.398 1 96.12 274 LEU B N 1
ATOM 4290 C CA . LEU B 1 274 ? -18.031 20.719 10 1 96.12 274 LEU B CA 1
ATOM 4291 C C . LEU B 1 274 ? -17.906 20.859 8.484 1 96.12 274 LEU B C 1
ATOM 4293 O O . LEU B 1 274 ? -17.125 20.156 7.848 1 96.12 274 LEU B O 1
#

Organism: Methanocaldococcus infernus (strain DSM 11812 / JCM 15783 / ME) (NCBI:txid573063)

Radius of gyration: 27.34 Å; Cα contacts (8 Å, |Δi|>4): 1339; chains: 2; bounding box: 46×76×60 Å

pLDDT: mean 96.98, std 2.35, range [83.81, 98.94]

Sequence (548 aa):
MRHVMEALGKAKVIVEDGKVVYVGEPKVKYCPLFAKHRGIKEITKEEIKKNIEFRIKDFGLFTKDRKVLEKDYIVPFGASEIIMSALKRKVVDCSVIVSDCAGTVITNNPYLVQGLCGRISGIIETSPIKEVIEKIEENGGIVLDKEKAKIDQVLGVKKAKELGFKKIIVTVTSLEEAKKCKELGAITFGVHLTGIEWSEEIEEYFDLLTSCASKCLRERLRNIKAQIGKTIPIFALSEVGKEILLERAKDLDGVLITLESLPKLNENQPRPLLMRHVMEALGKAKVIVEDGKVVYVGEPKVKYCPLFAKHRGIKEITKEEIKKNIEFRIKDFGLFTKDRKVLEKDYIVPFGASEIIMSALKRKVVDCSVIVSDCAGTVITNNPYLVQGLCGRISGIIETSPIKEVIEKIEENGGIVLDKEKAKIDQVLGVKKAKELGFKKIIVTVTSLEEAKKCKELGAITFGVHLTGIEWSEEIEEYFDLLTSCASKCLRERLRNIKAQIGKTIPIFALSEVGKEILLERAKDLDGVLITLESLPKLNENQPRPLL

InterPro domains:
  IPR009181 Methanogenesis marker 8 protein [PF09872] (3-250)
  IPR009181 Methanogenesis marker 8 protein [PIRSF004929] (2-273)
  IPR009181 Methanogenesis marker 8 protein [TIGR03275] (3-252)

Foldseek 3Di:
DWWWFQDDQGWIWIDDALATDDTGAHNFFAAPVCCVPPVRGTDGSVNGRVLVNCCCVPANAQHLSHFQFDPDQPDLDDPLLLLLLCLVVPLFQKEWEQAAQQAIKIFSHSRSSCSRPRRDAGTDAHAHDQNVCVVCVVRGIDRPDRHGNYHDQLVVLVVCVVVPTQAYEYEDAAPVSLQSNVVSVYAYEHHVPQPPDDDPCCLVRHQKYWCAQAPCCQPPDAQFPDWDDAAGIMTGSDPSSVVSVVSSCVPDPPDDDDDDRDDHHDPNYIPPRD/DWWWFQDDQRWIWIADALATDDTGAHPFFAAPVCCVPPVRGTDGSVNGRVLVNCCCVPANAQHLSHFQFDPDQPDLDDPLLLLLLCLVVPLFQKEWEQFAQQAIKIFSHSRRSCSRPRRGAGTDAHAHDQSVCVVCVVRGIDRPDRHGNYHDQLVVLVVCVVVPTQAYEYEDAAPVSLQSNVVVVYAYEYHVPQPPDDDPCCLVRHQKYWCAQAPCCQPPDAQFPDWDDAAGIMTGSDPSSVVSVVSSCVPDPPDDDDDDRDDHHDPNYIPPRD